Protein AF-0000000067843695 (afdb_homodimer)

Solvent-accessible surface area (backbone atoms only — not comparable to full-atom values): 32410 Å² total; per-residue (Å²): 131,84,78,63,63,63,60,55,50,49,48,50,48,49,50,48,48,48,51,14,40,49,34,40,52,36,24,65,73,56,34,26,56,62,58,22,8,61,72,68,75,45,51,45,67,56,35,51,48,28,31,48,50,46,23,59,76,67,70,43,65,34,61,41,80,49,103,85,49,48,43,70,28,74,59,22,61,62,41,45,63,55,43,52,49,48,51,48,48,47,50,45,49,50,22,52,58,41,40,71,70,68,55,59,39,28,74,46,36,32,37,28,36,44,42,39,29,68,38,65,42,18,52,48,52,20,53,47,42,70,77,32,77,56,35,31,41,38,38,40,58,41,56,50,91,71,50,26,76,84,66,66,28,67,27,25,40,42,50,76,75,80,89,43,95,63,45,41,74,45,79,43,42,66,49,49,30,34,37,34,25,9,57,70,33,31,74,73,73,51,78,42,66,44,80,78,51,49,65,91,50,48,27,42,36,72,35,42,67,59,64,85,62,64,47,24,35,34,40,96,92,38,78,47,75,44,75,79,74,53,37,32,35,26,34,31,57,39,32,46,52,35,17,20,60,49,30,44,25,36,29,78,37,50,41,70,63,46,49,57,31,36,76,71,66,46,30,39,72,37,24,72,75,38,35,45,32,43,95,87,63,43,63,50,42,32,24,38,31,21,65,74,73,88,72,57,66,58,54,52,53,50,52,53,51,52,35,71,55,42,70,68,125,130,84,76,65,62,63,58,56,48,50,48,49,47,50,50,48,48,47,52,14,40,50,32,40,53,36,24,65,72,56,35,26,58,61,58,22,8,61,72,69,74,44,51,44,68,55,35,51,49,29,32,49,49,45,21,59,74,67,71,42,64,36,60,41,80,50,104,86,50,47,43,70,28,74,59,20,61,64,40,45,64,54,42,52,47,49,52,49,48,48,50,47,48,51,22,51,59,42,41,71,69,68,54,59,40,30,75,47,35,33,36,29,37,44,42,40,30,68,37,63,44,19,53,49,52,20,53,48,41,69,75,32,74,57,34,31,40,38,39,40,57,41,55,49,90,70,50,26,76,84,65,65,28,68,27,25,40,40,50,77,74,79,88,44,94,63,45,42,74,46,80,45,42,64,49,49,29,32,38,33,25,9,56,71,33,31,73,73,73,50,77,41,66,45,82,79,50,49,65,90,51,49,28,42,37,72,34,41,66,60,64,85,62,65,46,24,35,34,42,95,92,37,77,47,75,44,73,78,76,54,37,34,36,25,34,30,60,40,31,47,53,34,18,21,59,50,30,44,25,36,29,77,38,49,39,66,62,46,50,57,31,36,77,70,65,46,29,39,71,37,24,71,76,38,35,45,32,43,94,86,63,44,62,49,42,32,25,38,31,20,62,74,73,89,71,57,65,56,53,51,51,50,51,52,50,51,36,70,55,42,70,69,125

pLDDT: mean 83.29, std 16.74, range [26.17, 98.88]

Structure (mmCIF, N/CA/C/O backbone):
data_AF-0000000067843695-model_v1
#
loop_
_entity.id
_entity.type
_entity.pdbx_description
1 polymer 'Transcriptional regulator, LysR family'
#
loop_
_atom_site.group_PDB
_atom_site.id
_atom_site.type_symbol
_atom_site.label_atom_id
_atom_site.label_alt_id
_atom_site.label_comp_id
_atom_site.label_asym_id
_atom_site.label_entity_id
_atom_site.label_seq_id
_atom_site.pdbx_PDB_ins_code
_atom_site.Cartn_x
_atom_site.Cartn_y
_atom_site.Cartn_z
_atom_site.occupancy
_atom_site.B_iso_or_equiv
_atom_site.auth_seq_id
_atom_site.auth_comp_id
_atom_site.auth_asym_id
_atom_site.auth_atom_id
_atom_site.pdbx_PDB_model_num
ATOM 1 N N . MET A 1 1 ? 24.016 -49.75 13.445 1 26.38 1 MET A N 1
ATOM 2 C CA . MET A 1 1 ? 23.531 -48.438 13.805 1 26.38 1 MET A CA 1
ATOM 3 C C . MET A 1 1 ? 22.047 -48.312 13.531 1 26.38 1 MET A C 1
ATOM 5 O O . MET A 1 1 ? 21.594 -48.5 12.398 1 26.38 1 MET A O 1
ATOM 9 N N . PRO A 1 2 ? 21.094 -48.594 14.484 1 31.72 2 PRO A N 1
ATOM 10 C CA . PRO A 1 2 ? 19.656 -48.75 14.289 1 31.72 2 PRO A CA 1
ATOM 11 C C . PRO A 1 2 ? 19.016 -47.5 13.648 1 31.72 2 PRO A C 1
ATOM 13 O O . PRO A 1 2 ? 19.484 -46.375 13.875 1 31.72 2 PRO A O 1
ATOM 16 N N . TYR A 1 3 ? 18.656 -47.531 12.398 1 35.34 3 TYR A N 1
ATOM 17 C CA . TYR A 1 3 ? 17.75 -46.656 11.641 1 35.34 3 TYR A CA 1
ATOM 18 C C . TYR A 1 3 ? 16.578 -46.219 12.492 1 35.34 3 TYR A C 1
ATOM 20 O O . TYR A 1 3 ? 15.898 -47.062 13.102 1 35.34 3 TYR A O 1
ATOM 28 N N . CYS A 1 4 ? 16.75 -45.156 13.258 1 35.03 4 CYS A N 1
ATOM 29 C CA . CYS A 1 4 ? 15.828 -44.625 14.258 1 35.03 4 CYS A CA 1
ATOM 30 C C . CYS A 1 4 ? 14.383 -44.719 13.766 1 35.03 4 CYS A C 1
ATOM 32 O O . CYS A 1 4 ? 13.977 -43.938 12.898 1 35.03 4 CYS A O 1
ATOM 34 N N . ASP A 1 5 ? 13.664 -45.719 13.758 1 43.78 5 ASP A N 1
ATOM 35 C CA . ASP A 1 5 ? 12.242 -46 13.609 1 43.78 5 ASP A CA 1
ATOM 36 C C . ASP A 1 5 ? 11.383 -44.875 14.18 1 43.78 5 ASP A C 1
ATOM 38 O O . ASP A 1 5 ? 10.305 -44.594 13.664 1 43.78 5 ASP A O 1
ATOM 42 N N . ASN A 1 6 ? 11.797 -44.219 15.211 1 42.91 6 ASN A N 1
ATOM 43 C CA . ASN A 1 6 ? 11.047 -43.156 15.859 1 42.91 6 ASN A CA 1
ATOM 44 C C . ASN A 1 6 ? 11 -41.906 14.992 1 42.91 6 ASN A C 1
ATOM 46 O O . ASN A 1 6 ? 10.078 -41.094 15.102 1 42.91 6 ASN A O 1
ATOM 50 N N . CYS A 1 7 ? 12.023 -41.625 14.242 1 41.91 7 CYS A N 1
ATOM 51 C CA . CYS A 1 7 ? 12.016 -40.5 13.32 1 41.91 7 CYS A CA 1
ATOM 52 C C . CYS A 1 7 ? 10.961 -40.688 12.242 1 41.91 7 CYS A C 1
ATOM 54 O O . CYS A 1 7 ? 10.297 -39.719 11.836 1 41.91 7 CYS A O 1
ATOM 56 N N . ASN A 1 8 ? 10.789 -41.906 11.805 1 46.03 8 ASN A N 1
ATOM 57 C CA . ASN A 1 8 ? 9.742 -42.219 10.828 1 46.03 8 ASN A CA 1
ATOM 58 C C . ASN A 1 8 ? 8.352 -42 11.414 1 46.03 8 ASN A C 1
ATOM 60 O O . ASN A 1 8 ? 7.453 -41.5 10.734 1 46.03 8 ASN A O 1
ATOM 64 N N . GLU A 1 9 ? 8.195 -42.344 12.688 1 48.06 9 GLU A N 1
ATOM 65 C CA . GLU A 1 9 ? 6.895 -42.188 13.336 1 48.06 9 GLU A CA 1
ATOM 66 C C . GLU A 1 9 ? 6.582 -40.719 13.57 1 48.06 9 GLU A C 1
ATOM 68 O O . GLU A 1 9 ? 5.441 -40.281 13.391 1 48.06 9 GLU A O 1
ATOM 73 N N . GLU A 1 10 ? 7.562 -40 13.961 1 47.69 10 GLU A N 1
ATOM 74 C CA . GLU A 1 10 ? 7.363 -38.562 14.188 1 47.69 10 GLU A CA 1
ATOM 75 C C . GLU A 1 10 ? 7.07 -37.844 12.883 1 47.69 10 GLU A C 1
ATOM 77 O O . GLU A 1 10 ? 6.234 -36.938 12.844 1 47.69 10 GLU A O 1
ATOM 82 N N . GLN A 1 11 ? 7.785 -38.25 11.938 1 48.16 11 GLN A N 1
ATOM 83 C CA . GLN A 1 11 ? 7.5 -37.688 10.617 1 48.16 11 GLN A CA 1
ATOM 84 C C . GLN A 1 11 ? 6.09 -38.062 10.164 1 48.16 11 GLN A C 1
ATOM 86 O O . GLN A 1 11 ? 5.387 -37.219 9.586 1 48.16 11 GLN A O 1
ATOM 91 N N . ALA A 1 12 ? 5.766 -39.375 10.344 1 53.72 12 ALA A N 1
ATOM 92 C CA . ALA A 1 12 ? 4.414 -39.812 10.008 1 53.72 12 ALA A CA 1
ATOM 93 C C . ALA A 1 12 ? 3.369 -39.031 10.812 1 53.72 12 ALA A C 1
ATOM 95 O O . ALA A 1 12 ? 2.318 -38.656 10.281 1 53.72 12 ALA A O 1
ATOM 96 N N . MET A 1 13 ? 3.715 -38.812 12.07 1 51.22 13 MET A N 1
ATOM 97 C CA . MET A 1 13 ? 2.787 -38.062 12.922 1 51.22 13 MET A CA 1
ATOM 98 C C . MET A 1 13 ? 2.66 -36.625 12.461 1 51.22 13 MET A C 1
ATOM 100 O O . MET A 1 13 ? 1.562 -36.062 12.461 1 51.22 13 MET A O 1
ATOM 104 N N . ALA A 1 14 ? 3.838 -36.156 12.117 1 54.66 14 ALA A N 1
ATOM 105 C CA . ALA A 1 14 ? 3.83 -34.781 11.633 1 54.66 14 ALA A CA 1
ATOM 106 C C . ALA A 1 14 ? 3.049 -34.656 10.328 1 54.66 14 ALA A C 1
ATOM 108 O O . ALA A 1 14 ? 2.293 -33.719 10.133 1 54.66 14 ALA A O 1
ATOM 109 N N . LEU A 1 15 ? 3.217 -35.625 9.516 1 55.56 15 LEU A N 1
ATOM 110 C CA . LEU A 1 15 ? 2.494 -35.656 8.25 1 55.56 15 LEU A CA 1
ATOM 111 C C . LEU A 1 15 ? 0.999 -35.844 8.484 1 55.56 15 LEU A C 1
ATOM 113 O O . LEU A 1 15 ? 0.179 -35.219 7.785 1 55.56 15 LEU A O 1
ATOM 117 N N . ASP A 1 16 ? 0.764 -36.656 9.438 1 65.12 16 ASP A N 1
ATOM 118 C CA . ASP A 1 16 ? -0.637 -36.875 9.773 1 65.12 16 ASP A CA 1
ATOM 119 C C . ASP A 1 16 ? -1.271 -35.625 10.344 1 65.12 16 ASP A C 1
ATOM 121 O O . ASP A 1 16 ? -2.398 -35.281 9.992 1 65.12 16 ASP A O 1
ATOM 125 N N . MET A 1 17 ? -0.505 -35 11.148 1 65.56 17 MET A N 1
ATOM 126 C CA . MET A 1 17 ? -0.996 -33.781 11.734 1 65.56 17 MET A CA 1
ATOM 127 C C . MET A 1 17 ? -1.202 -32.719 10.656 1 65.56 17 MET A C 1
ATOM 129 O O . MET A 1 17 ? -2.172 -31.953 10.711 1 65.56 17 MET A O 1
ATOM 133 N N . LEU A 1 18 ? -0.357 -32.781 9.719 1 71.56 18 LEU A N 1
ATOM 134 C CA . LEU A 1 18 ? -0.487 -31.812 8.633 1 71.56 18 LEU A CA 1
ATOM 135 C C . LEU A 1 18 ? -1.735 -32.094 7.805 1 71.56 18 LEU A C 1
ATOM 137 O O . LEU A 1 18 ? -2.42 -31.172 7.371 1 71.56 18 LEU A O 1
ATOM 141 N N . ARG A 1 19 ? -1.928 -33.344 7.621 1 74.31 19 ARG A N 1
ATOM 142 C CA . ARG A 1 19 ? -3.133 -33.75 6.898 1 74.31 19 ARG A CA 1
ATOM 143 C C . ARG A 1 19 ? -4.387 -33.312 7.664 1 74.31 19 ARG A C 1
ATOM 145 O O . ARG A 1 19 ? -5.371 -32.875 7.062 1 74.31 19 ARG A O 1
ATOM 152 N N . GLU A 1 20 ? -4.301 -33.469 8.945 1 79.88 20 GLU A N 1
ATOM 153 C CA . GLU A 1 20 ? -5.426 -33.062 9.789 1 79.88 20 GLU A CA 1
ATOM 154 C C . GLU A 1 20 ? -5.645 -31.562 9.766 1 79.88 20 GLU A C 1
ATOM 156 O O . GLU A 1 20 ? -6.781 -31.094 9.672 1 79.88 20 GLU A O 1
ATOM 161 N N . ILE A 1 21 ? -4.535 -30.922 9.766 1 79.81 21 ILE A N 1
ATOM 162 C CA . ILE A 1 21 ? -4.594 -29.453 9.734 1 79.81 21 ILE A CA 1
ATOM 163 C C . ILE A 1 21 ? -5.129 -29 8.383 1 79.81 21 ILE A C 1
ATOM 165 O O . ILE A 1 21 ? -5.957 -28.078 8.312 1 79.81 21 ILE A O 1
ATOM 169 N N . GLN A 1 22 ? -4.703 -29.672 7.391 1 81.12 22 GLN A N 1
ATOM 170 C CA . GLN A 1 22 ? -5.184 -29.359 6.047 1 81.12 22 GLN A CA 1
ATOM 171 C C . GLN A 1 22 ? -6.688 -29.578 5.934 1 81.12 22 GLN A C 1
ATOM 173 O O . GLN A 1 22 ? -7.398 -28.781 5.324 1 81.12 22 GLN A O 1
ATOM 178 N N . ALA A 1 23 ? -7.105 -30.656 6.492 1 84.75 23 ALA A N 1
ATOM 179 C CA . ALA A 1 23 ? -8.531 -30.969 6.488 1 84.75 23 ALA A CA 1
ATOM 180 C C . ALA A 1 23 ? -9.336 -29.906 7.223 1 84.75 23 ALA A C 1
ATOM 182 O O . ALA A 1 23 ? -10.352 -29.422 6.715 1 84.75 23 ALA A O 1
ATOM 183 N N . PHE A 1 24 ? -8.836 -29.484 8.359 1 85.62 24 PHE A N 1
ATOM 184 C CA . PHE A 1 24 ? -9.492 -28.469 9.172 1 85.62 24 PHE A CA 1
ATOM 185 C C . PHE A 1 24 ? -9.586 -27.141 8.406 1 85.62 24 PHE A C 1
ATOM 187 O O . PHE A 1 24 ? -10.672 -26.562 8.312 1 85.62 24 PHE A O 1
ATOM 194 N N . VAL A 1 25 ? -8.484 -26.828 7.914 1 82.12 25 VAL A N 1
ATOM 195 C CA . VAL A 1 25 ? -8.43 -25.547 7.207 1 82.12 25 VAL A CA 1
ATOM 196 C C . VAL A 1 25 ? -9.375 -25.594 6.004 1 82.12 25 VAL A C 1
ATOM 198 O O . VAL A 1 25 ? -10.102 -24.625 5.746 1 82.12 25 VAL A O 1
ATOM 201 N N . SER A 1 26 ? -9.414 -26.656 5.289 1 82 26 SER A N 1
ATOM 202 C CA . SER A 1 26 ? -10.266 -26.797 4.109 1 82 26 SER A CA 1
ATOM 203 C C . SER A 1 26 ? -11.742 -26.734 4.48 1 82 26 SER A C 1
ATOM 205 O O . SER A 1 26 ? -12.531 -26.062 3.822 1 82 26 SER A O 1
ATOM 207 N N . VAL A 1 27 ? -12.086 -27.375 5.535 1 86.31 27 VAL A N 1
ATOM 208 C CA . VAL A 1 27 ? -13.477 -27.375 5.969 1 86.31 27 VAL A CA 1
ATOM 209 C C . VAL A 1 27 ? -13.875 -25.984 6.457 1 86.31 27 VAL A C 1
ATOM 211 O O . VAL A 1 27 ? -14.992 -25.516 6.188 1 86.31 27 VAL A O 1
ATOM 214 N N . ALA A 1 28 ? -12.977 -25.438 7.133 1 83.81 28 ALA A N 1
ATOM 215 C CA . ALA A 1 28 ? -13.234 -24.094 7.652 1 83.81 28 ALA A CA 1
ATOM 216 C C . ALA A 1 28 ? -13.508 -23.109 6.516 1 83.81 28 ALA A C 1
ATOM 218 O O . ALA A 1 28 ? -14.422 -22.281 6.605 1 83.81 28 ALA A O 1
ATOM 219 N N . HIS A 1 29 ? -12.758 -23.281 5.512 1 78.25 29 HIS A N 1
ATOM 220 C CA . HIS A 1 29 ? -12.875 -22.375 4.371 1 78.25 29 HIS A CA 1
ATOM 221 C C . HIS A 1 29 ? -14.102 -22.703 3.531 1 78.25 29 HIS A C 1
ATOM 223 O O . HIS A 1 29 ? -14.812 -21.797 3.086 1 78.25 29 HIS A O 1
ATOM 229 N N . LYS A 1 30 ? -14.344 -24 3.307 1 73.88 30 LYS A N 1
ATOM 230 C CA . LYS A 1 30 ? -15.406 -24.453 2.42 1 73.88 30 LYS A CA 1
ATOM 231 C C . LYS A 1 30 ? -16.75 -24.516 3.156 1 73.88 30 LYS A C 1
ATOM 233 O O . LYS A 1 30 ? -17.797 -24.625 2.527 1 73.88 30 LYS A O 1
ATOM 238 N N . ARG A 1 31 ? -16.656 -24.422 4.402 1 81.19 31 ARG A N 1
ATOM 239 C CA . ARG A 1 31 ? -17.797 -24.547 5.293 1 81.19 31 ARG A CA 1
ATOM 240 C C . ARG A 1 31 ? -18.625 -25.781 4.961 1 81.19 31 ARG A C 1
ATOM 242 O O . ARG A 1 31 ? -19.844 -25.766 5.062 1 81.19 31 ARG A O 1
ATOM 249 N N . SER A 1 32 ? -17.969 -26.703 4.414 1 84.62 32 SER A N 1
ATOM 250 C CA . SER A 1 32 ? -18.578 -27.984 4.016 1 84.62 32 SER A CA 1
ATOM 251 C C . SER A 1 32 ? -17.547 -29.109 4.023 1 84.62 32 SER A C 1
ATOM 253 O O . SER A 1 32 ? -16.484 -28.984 3.434 1 84.62 32 SER A O 1
ATOM 255 N N . PHE A 1 33 ? -17.938 -30.266 4.621 1 87.25 33 PHE A N 1
ATOM 256 C CA . PHE A 1 33 ? -17.062 -31.422 4.668 1 87.25 33 PHE A CA 1
ATOM 257 C C . PHE A 1 33 ? -16.969 -32.094 3.297 1 87.25 33 PHE A C 1
ATOM 259 O O . PHE A 1 33 ? -15.883 -32.531 2.885 1 87.25 33 PHE A O 1
ATOM 266 N N . VAL A 1 34 ? -18.094 -32.031 2.639 1 85.56 34 VAL A N 1
ATOM 267 C CA . VAL A 1 34 ? -18.125 -32.656 1.323 1 85.56 34 VAL A CA 1
ATOM 268 C C . VAL A 1 34 ? -17.297 -31.844 0.337 1 85.56 34 VAL A C 1
ATOM 270 O O . VAL A 1 34 ? -16.5 -32.406 -0.417 1 85.56 34 VAL A O 1
ATOM 273 N N . ALA A 1 35 ? -17.453 -30.578 0.434 1 82.62 35 ALA A N 1
ATOM 274 C CA . ALA A 1 35 ? -16.703 -29.688 -0.456 1 82.62 35 ALA A CA 1
ATOM 275 C C . ALA A 1 35 ? -15.211 -29.734 -0.139 1 82.62 35 ALA A C 1
ATOM 277 O O . ALA A 1 35 ? -14.375 -29.719 -1.047 1 82.62 35 ALA A O 1
ATOM 278 N N . ALA A 1 36 ? -14.883 -29.781 1.054 1 85.56 36 ALA A N 1
ATOM 279 C CA . ALA A 1 36 ? -13.492 -29.891 1.481 1 85.56 36 ALA A CA 1
ATOM 280 C C . ALA A 1 36 ? -12.875 -31.203 1.006 1 85.56 36 ALA A C 1
ATOM 282 O O . ALA A 1 36 ? -11.727 -31.234 0.548 1 85.56 36 ALA A O 1
ATOM 283 N N . ALA A 1 37 ? -13.602 -32.281 1.066 1 85.38 37 ALA A N 1
ATOM 284 C CA . ALA A 1 37 ? -13.133 -33.594 0.628 1 85.38 37 ALA A CA 1
ATOM 285 C C . ALA A 1 37 ? -12.805 -33.562 -0.861 1 85.38 37 ALA A C 1
ATOM 287 O O . ALA A 1 37 ? -11.75 -34.062 -1.27 1 85.38 37 ALA A O 1
ATOM 288 N N . ARG A 1 38 ? -13.648 -32.969 -1.526 1 78.44 38 ARG A N 1
ATOM 289 C CA . ARG A 1 38 ? -13.43 -32.844 -2.965 1 78.44 38 ARG A CA 1
ATOM 290 C C . ARG A 1 38 ? -12.188 -32.031 -3.268 1 78.44 38 ARG A C 1
ATOM 292 O O . ARG A 1 38 ? -11.375 -32.406 -4.113 1 78.44 38 ARG A O 1
ATOM 299 N N . ALA A 1 39 ? -12.023 -31.062 -2.523 1 76.5 39 ALA A N 1
ATOM 300 C CA . ALA A 1 39 ? -10.898 -30.156 -2.732 1 76.5 39 ALA A CA 1
ATOM 301 C C . ALA A 1 39 ? -9.578 -30.828 -2.373 1 76.5 39 ALA A C 1
ATOM 303 O O . ALA A 1 39 ? -8.555 -30.562 -3.004 1 76.5 39 ALA A O 1
ATOM 304 N N . LEU A 1 40 ? -9.586 -31.719 -1.492 1 77.5 40 LEU A N 1
ATOM 305 C CA . LEU A 1 40 ? -8.383 -32.344 -0.973 1 77.5 40 LEU A CA 1
ATOM 306 C C . LEU A 1 40 ? -8.148 -33.688 -1.644 1 77.5 40 LEU A C 1
ATOM 308 O O . LEU A 1 40 ? -7.117 -34.344 -1.418 1 77.5 40 LEU A O 1
ATOM 312 N N . GLY A 1 41 ? -9.117 -34.094 -2.498 1 79.5 41 GLY A N 1
ATOM 313 C CA . GLY A 1 41 ? -9.008 -35.406 -3.117 1 79.5 41 GLY A CA 1
ATOM 314 C C . GLY A 1 41 ? -9.102 -36.531 -2.119 1 79.5 41 GLY A C 1
ATOM 315 O O . GLY A 1 41 ? -8.383 -37.531 -2.23 1 79.5 41 GLY A O 1
ATOM 316 N N . ARG A 1 42 ? -9.906 -36.281 -1.161 1 82.19 42 ARG A N 1
ATOM 317 C CA . ARG A 1 42 ? -10.094 -37.281 -0.101 1 82.19 42 ARG A CA 1
ATOM 318 C C . ARG A 1 42 ? -11.578 -37.594 0.08 1 82.19 42 ARG A C 1
ATOM 320 O O . ARG A 1 42 ? -12.438 -36.938 -0.477 1 82.19 42 ARG A O 1
ATOM 327 N N . SER A 1 43 ? -11.883 -38.719 0.629 1 86.19 43 SER A N 1
ATOM 328 C CA . SER A 1 43 ? -13.266 -39.031 0.954 1 86.19 43 SER A CA 1
ATOM 329 C C . SER A 1 43 ? -13.781 -38.156 2.092 1 86.19 43 SER A C 1
ATOM 331 O O . SER A 1 43 ? -13.016 -37.75 2.963 1 86.19 43 SER A O 1
ATOM 333 N N . PRO A 1 44 ? -15.078 -37.875 2.004 1 87.69 44 PRO A N 1
ATOM 334 C CA . PRO A 1 44 ? -15.664 -37.094 3.115 1 87.69 44 PRO A CA 1
ATOM 335 C C . PRO A 1 44 ? -15.406 -37.75 4.473 1 87.69 44 PRO A C 1
ATOM 337 O O . PRO A 1 44 ? -15.18 -37.062 5.465 1 87.69 44 PRO A O 1
ATOM 340 N N . SER A 1 45 ? -15.461 -39.062 4.52 1 90.25 45 SER A N 1
ATOM 341 C CA . SER A 1 45 ? -15.195 -39.781 5.762 1 90.25 45 SER A CA 1
ATOM 342 C C . SER A 1 45 ? -13.773 -39.531 6.254 1 90.25 45 SER A C 1
ATOM 344 O O . SER A 1 45 ? -13.555 -39.375 7.457 1 90.25 45 SER A O 1
ATOM 346 N N . ALA A 1 46 ? -12.859 -39.5 5.367 1 86.56 46 ALA A N 1
ATOM 347 C CA . ALA A 1 46 ? -11.461 -39.281 5.711 1 86.56 46 ALA A CA 1
ATOM 348 C C . ALA A 1 46 ? -11.266 -37.844 6.246 1 86.56 46 ALA A C 1
ATOM 350 O O . ALA A 1 46 ? -10.531 -37.625 7.211 1 86.56 46 ALA A O 1
ATOM 351 N N . VAL A 1 47 ? -11.922 -36.938 5.609 1 90.62 47 VAL A N 1
ATOM 352 C CA . VAL A 1 47 ? -11.836 -35.531 6.039 1 90.62 47 VAL A CA 1
ATOM 353 C C . VAL A 1 47 ? -12.469 -35.375 7.418 1 90.62 47 VAL A C 1
ATOM 355 O O . VAL A 1 47 ? -11.922 -34.688 8.281 1 90.62 47 VAL A O 1
ATOM 358 N N . THR A 1 48 ? -13.555 -36 7.617 1 89.56 48 THR A N 1
ATOM 359 C CA . THR A 1 48 ? -14.234 -35.969 8.906 1 89.56 48 THR A CA 1
ATOM 360 C C . THR A 1 48 ? -13.352 -36.531 10 1 89.56 48 THR A C 1
ATOM 362 O O . THR A 1 48 ? -13.203 -35.938 11.07 1 89.56 48 THR A O 1
ATOM 365 N N . ARG A 1 49 ? -12.773 -37.625 9.734 1 87.81 49 ARG A N 1
ATOM 366 C CA . ARG A 1 49 ? -11.891 -38.281 10.703 1 87.81 49 ARG A CA 1
ATOM 367 C C . ARG A 1 49 ? -10.688 -37.406 11.016 1 87.81 49 ARG A C 1
ATOM 369 O O . ARG A 1 49 ? -10.273 -37.281 12.172 1 87.81 49 ARG A O 1
ATOM 376 N N . ALA A 1 50 ? -10.117 -36.875 9.969 1 86.69 50 ALA A N 1
ATOM 377 C CA . ALA A 1 50 ? -8.953 -36 10.133 1 86.69 50 ALA A CA 1
ATOM 378 C C . ALA A 1 50 ? -9.273 -34.812 11.031 1 86.69 50 ALA A C 1
ATOM 380 O O . ALA A 1 50 ? -8.508 -34.5 11.938 1 86.69 50 ALA A O 1
ATOM 381 N N . VAL A 1 51 ? -10.422 -34.188 10.805 1 89.19 51 VAL A N 1
ATOM 382 C CA . VAL A 1 51 ? -10.836 -33.031 11.602 1 89.19 51 VAL A CA 1
ATOM 383 C C . VAL A 1 51 ? -11.102 -33.469 13.039 1 89.19 51 VAL A C 1
ATOM 385 O O . VAL A 1 51 ? -10.695 -32.812 13.984 1 89.19 51 VAL A O 1
ATOM 388 N N . GLN A 1 52 ? -11.703 -34.594 13.188 1 87.44 52 GLN A N 1
ATOM 389 C CA . GLN A 1 52 ? -12 -35.125 14.516 1 87.44 52 GLN A CA 1
ATOM 390 C C . GLN A 1 52 ? -10.711 -35.438 15.281 1 87.44 52 GLN A C 1
ATOM 392 O O . GLN A 1 52 ? -10.617 -35.156 16.484 1 87.44 52 GLN A O 1
ATOM 397 N N . THR A 1 53 ? -9.859 -36 14.578 1 80.88 53 THR A N 1
ATOM 398 C CA . THR A 1 53 ? -8.578 -36.312 15.203 1 80.88 53 THR A CA 1
ATOM 399 C C . THR A 1 53 ? -7.887 -35.031 15.664 1 80.88 53 THR A C 1
ATOM 401 O O . THR A 1 53 ? -7.336 -34.969 16.766 1 80.88 53 THR A O 1
ATOM 404 N N . LEU A 1 54 ? -7.891 -34.062 14.828 1 82 54 LEU A N 1
ATOM 405 C CA . LEU A 1 54 ? -7.301 -32.781 15.18 1 82 54 LEU A CA 1
ATOM 406 C C . LEU A 1 54 ? -7.996 -32.188 16.406 1 82 54 LEU A C 1
ATOM 408 O O . LEU A 1 54 ? -7.336 -31.656 17.312 1 82 54 LEU A O 1
ATOM 412 N N . GLU A 1 55 ? -9.312 -32.25 16.438 1 84.38 55 GLU A N 1
ATOM 413 C CA . GLU A 1 55 ? -10.102 -31.75 17.547 1 84.38 55 GLU A CA 1
ATOM 414 C C . GLU A 1 55 ? -9.797 -32.531 18.828 1 84.38 55 GLU A C 1
ATOM 416 O O . GLU A 1 55 ? -9.664 -31.922 19.906 1 84.38 55 GLU A O 1
ATOM 421 N N . ASP A 1 56 ? -9.656 -33.75 18.688 1 78.75 56 ASP A N 1
ATOM 422 C CA . ASP A 1 56 ? -9.328 -34.594 19.828 1 78.75 56 ASP A CA 1
ATOM 423 C C . ASP A 1 56 ? -7.949 -34.25 20.391 1 78.75 56 ASP A C 1
ATOM 425 O O . ASP A 1 56 ? -7.785 -34.125 21.609 1 78.75 56 ASP A O 1
ATOM 429 N N . ASN A 1 57 ? -7.059 -34.094 19.484 1 71.75 57 ASN A N 1
ATOM 430 C CA . ASN A 1 57 ? -5.703 -33.75 19.891 1 71.75 57 ASN A CA 1
ATOM 431 C C . ASN A 1 57 ? -5.652 -32.344 20.531 1 71.75 57 ASN A C 1
ATOM 433 O O . ASN A 1 57 ? -4.863 -32.125 21.453 1 71.75 57 ASN A O 1
ATOM 437 N N . ALA A 1 58 ? -6.516 -31.484 19.984 1 72.94 58 ALA A N 1
ATOM 438 C CA . ALA A 1 58 ? -6.562 -30.109 20.469 1 72.94 58 ALA A CA 1
ATOM 439 C C . ALA A 1 58 ? -7.391 -30 21.734 1 72.94 58 ALA A C 1
ATOM 441 O O . ALA A 1 58 ? -7.301 -29.016 22.469 1 72.94 58 ALA A O 1
ATOM 442 N N . GLY A 1 59 ? -8.156 -30.969 22.031 1 75.69 59 GLY A N 1
ATOM 443 C CA . GLY A 1 59 ? -8.984 -31.016 23.234 1 75.69 59 GLY A CA 1
ATOM 444 C C . GLY A 1 59 ? -10.219 -30.141 23.125 1 75.69 59 GLY A C 1
ATOM 445 O O . GLY A 1 59 ? -10.844 -29.828 24.141 1 75.69 59 GLY A O 1
ATOM 446 N N . SER A 1 60 ? -10.477 -29.609 21.969 1 80.88 60 SER A N 1
ATOM 447 C CA . SER A 1 60 ? -11.633 -28.75 21.75 1 80.88 60 SER A CA 1
ATOM 448 C C . SER A 1 60 ? -12.219 -28.938 20.359 1 80.88 60 SER A C 1
ATOM 450 O O . SER A 1 60 ? -11.492 -29.297 19.422 1 80.88 60 SER A O 1
ATOM 452 N N . LYS A 1 61 ? -13.453 -28.734 20.312 1 88.19 61 LYS A N 1
ATOM 453 C CA . LYS A 1 61 ? -14.078 -28.688 19 1 88.19 61 LYS A CA 1
ATOM 454 C C . LYS A 1 61 ? -13.695 -27.422 18.25 1 88.19 61 LYS A C 1
ATOM 456 O O . LYS A 1 61 ? -13.633 -26.344 18.828 1 88.19 61 LYS A O 1
ATOM 461 N N . LEU A 1 62 ? -13.328 -27.688 16.984 1 87.06 62 LEU A N 1
ATOM 462 C CA . LEU A 1 62 ? -12.906 -26.562 16.156 1 87.06 62 LEU A CA 1
ATOM 463 C C . LEU A 1 62 ? -14.023 -26.125 15.227 1 87.06 62 LEU A C 1
ATOM 465 O O . LEU A 1 62 ? -14.039 -24.984 14.773 1 87.06 62 LEU A O 1
ATOM 469 N N . LEU A 1 63 ? -14.977 -27.047 14.906 1 89.38 63 LEU A N 1
ATOM 470 C CA . LEU A 1 63 ? -16.078 -26.797 13.984 1 89.38 63 LEU A CA 1
ATOM 471 C C . LEU A 1 63 ? -17.406 -27.172 14.609 1 89.38 63 LEU A C 1
ATOM 473 O O . LEU A 1 63 ? -17.516 -28.172 15.32 1 89.38 63 LEU A O 1
ATOM 477 N N . ASN A 1 64 ? -18.344 -26.234 14.453 1 86.06 64 ASN A N 1
ATOM 478 C CA . ASN A 1 64 ? -19.734 -26.578 14.75 1 86.06 64 ASN A CA 1
ATOM 479 C C . ASN A 1 64 ? -20.406 -27.25 13.555 1 86.06 64 ASN A C 1
ATOM 481 O O . ASN A 1 64 ? -20.344 -26.734 12.43 1 86.06 64 ASN A O 1
ATOM 485 N N . ARG A 1 65 ? -20.812 -28.484 13.836 1 76.62 65 ARG A N 1
ATOM 486 C CA . ARG A 1 65 ? -21.484 -29.219 12.773 1 76.62 65 ARG A CA 1
ATOM 487 C C . ARG A 1 65 ? -22.984 -29.266 13 1 76.62 65 ARG A C 1
ATOM 489 O O . ARG A 1 65 ? -23.453 -29.891 13.953 1 76.62 65 ARG A O 1
ATOM 496 N N . ASN A 1 66 ? -23.609 -28.172 12.695 1 68.25 66 ASN A N 1
ATOM 497 C CA . ASN A 1 66 ? -25.062 -28.297 12.742 1 68.25 66 ASN A CA 1
ATOM 498 C C . ASN A 1 66 ? -25.641 -28.75 11.406 1 68.25 66 ASN A C 1
ATOM 500 O O . ASN A 1 66 ? -24.938 -28.766 10.398 1 68.25 66 ASN A O 1
ATOM 504 N N . ALA A 1 67 ? -26.938 -29.391 11.43 1 60.5 67 ALA A N 1
ATOM 505 C CA . ALA A 1 67 ? -27.594 -30.016 10.289 1 60.5 67 ALA A CA 1
ATOM 506 C C . ALA A 1 67 ? -27.516 -29.141 9.047 1 60.5 67 ALA A C 1
ATOM 508 O O . ALA A 1 67 ? -27.453 -29.656 7.922 1 60.5 67 ALA A O 1
ATOM 509 N N . ASN A 1 68 ? -27.234 -27.797 9.047 1 63.59 68 ASN A N 1
ATOM 510 C CA . ASN A 1 68 ? -27.391 -26.922 7.887 1 63.59 68 ASN A CA 1
ATOM 511 C C . ASN A 1 68 ? -26.094 -26.156 7.578 1 63.59 68 ASN A C 1
ATOM 513 O O . ASN A 1 68 ? -25.969 -25.578 6.508 1 63.59 68 ASN A O 1
ATOM 517 N N . ALA A 1 69 ? -25.219 -26 8.555 1 72.06 69 ALA A N 1
ATOM 518 C CA . ALA A 1 69 ? -24.047 -25.203 8.195 1 72.06 69 ALA A CA 1
ATOM 519 C C . ALA A 1 69 ? -22.844 -25.562 9.07 1 72.06 69 ALA A C 1
ATOM 521 O O . ALA A 1 69 ? -23.016 -25.875 10.258 1 72.06 69 ALA A O 1
ATOM 522 N N . VAL A 1 70 ? -21.547 -25.688 8.422 1 83.19 70 VAL A N 1
ATOM 523 C CA . VAL A 1 70 ? -20.297 -25.828 9.148 1 83.19 70 VAL A CA 1
ATOM 524 C C . VAL A 1 70 ? -19.719 -24.469 9.477 1 83.19 70 VAL A C 1
ATOM 526 O O . VAL A 1 70 ? -19.516 -23.641 8.578 1 83.19 70 VAL A O 1
ATOM 529 N N . THR A 1 71 ? -19.672 -24.172 10.828 1 84.75 71 THR A N 1
ATOM 530 C CA . THR A 1 71 ? -19.094 -22.906 11.266 1 84.75 71 THR A CA 1
ATOM 531 C C . THR A 1 71 ? -17.953 -23.156 12.25 1 84.75 71 THR A C 1
ATOM 533 O O . THR A 1 71 ? -17.844 -24.234 12.828 1 84.75 71 THR A O 1
ATOM 536 N N . LEU A 1 72 ? -17.031 -22.141 12.359 1 84.81 72 LEU A N 1
ATOM 537 C CA . LEU A 1 72 ? -15.914 -22.234 13.297 1 84.81 72 LEU A CA 1
ATOM 538 C C . LEU A 1 72 ? -16.391 -22.016 14.734 1 84.81 72 LEU A C 1
ATOM 540 O O . LEU A 1 72 ? -17.234 -21.156 14.984 1 84.81 72 LEU A O 1
ATOM 544 N N . THR A 1 73 ? -15.859 -22.859 15.672 1 83.94 73 THR A N 1
ATOM 545 C CA . THR A 1 73 ? -15.961 -22.547 17.094 1 83.94 73 THR A CA 1
ATOM 546 C C . THR A 1 73 ? -14.992 -21.422 17.469 1 83.94 73 THR A C 1
ATOM 548 O O . THR A 1 73 ? -14.203 -20.969 16.625 1 83.94 73 THR A O 1
ATOM 551 N N . GLU A 1 74 ? -15.117 -20.984 18.719 1 75.62 74 GLU A N 1
ATOM 552 C CA . GLU A 1 74 ? -14.156 -20 19.203 1 75.62 74 GLU A CA 1
ATOM 553 C C . GLU A 1 74 ? -12.727 -20.531 19.109 1 75.62 74 GLU A C 1
ATOM 555 O O . GLU A 1 74 ? -11.82 -19.812 18.672 1 75.62 74 GLU A O 1
ATOM 560 N N . ALA A 1 75 ? -12.594 -21.734 19.5 1 76.38 75 ALA A N 1
ATOM 561 C CA . ALA A 1 75 ? -11.289 -22.391 19.391 1 76.38 75 ALA A CA 1
ATOM 562 C C . ALA A 1 75 ? -10.852 -22.5 17.938 1 76.38 75 ALA A C 1
ATOM 564 O O . ALA A 1 75 ? -9.68 -22.297 17.609 1 76.38 75 ALA A O 1
ATOM 565 N N . GLY A 1 76 ? -11.773 -22.812 17.047 1 81.69 76 GLY A N 1
ATOM 566 C CA . GLY A 1 76 ? -11.477 -22.891 15.633 1 81.69 76 GLY A CA 1
ATOM 567 C C . GLY A 1 76 ? -11.023 -21.562 15.047 1 81.69 76 GLY A C 1
ATOM 568 O O . GLY A 1 76 ? -10.07 -21.531 14.258 1 81.69 76 GLY A O 1
ATOM 569 N N . GLU A 1 77 ? -11.664 -20.531 15.453 1 77.56 77 GLU A N 1
ATOM 570 C CA . GLU A 1 77 ? -11.312 -19.188 14.984 1 77.56 77 GLU A CA 1
ATOM 571 C C . GLU A 1 77 ? -9.906 -18.797 15.422 1 77.56 77 GLU A C 1
ATOM 573 O O . GLU A 1 77 ? -9.172 -18.156 14.672 1 77.56 77 GLU A O 1
ATOM 578 N N . ARG A 1 78 ? -9.57 -19.281 16.562 1 67.5 78 ARG A N 1
ATOM 579 C CA . ARG A 1 78 ? -8.258 -18.969 17.109 1 67.5 78 ARG A CA 1
ATOM 580 C C . ARG A 1 78 ? -7.172 -19.797 16.438 1 67.5 78 ARG A C 1
ATOM 582 O O . ARG A 1 78 ? -6.066 -19.312 16.188 1 67.5 78 ARG A O 1
ATOM 589 N N . LEU A 1 79 ? -7.523 -21.031 16.078 1 71.25 79 LEU A N 1
ATOM 590 C CA . LEU A 1 79 ? -6.527 -21.953 15.547 1 71.25 79 LEU A CA 1
ATOM 591 C C . LEU A 1 79 ? -6.324 -21.719 14.055 1 71.25 79 LEU A C 1
ATOM 593 O O . LEU A 1 79 ? -5.23 -21.953 13.531 1 71.25 79 LEU A O 1
ATOM 597 N N . LEU A 1 80 ? -7.359 -21.25 13.469 1 77.25 80 LEU A N 1
ATOM 598 C CA . LEU A 1 80 ? -7.359 -21.219 12.008 1 77.25 80 LEU A CA 1
ATOM 599 C C . LEU A 1 80 ? -6.172 -20.422 11.477 1 77.25 80 LEU A C 1
ATOM 601 O O . LEU A 1 80 ? -5.418 -20.922 10.633 1 77.25 80 LEU A O 1
ATOM 605 N N . PRO A 1 81 ? -5.879 -19.312 12.039 1 65.38 81 PRO A N 1
ATOM 606 C CA . PRO A 1 81 ? -4.715 -18.594 11.516 1 65.38 81 PRO A CA 1
ATOM 607 C C . PRO A 1 81 ? -3.404 -19.344 11.742 1 65.38 81 PRO A C 1
ATOM 609 O O . PRO A 1 81 ? -2.523 -19.328 10.875 1 65.38 81 PRO A O 1
ATOM 612 N N . HIS A 1 82 ? -3.311 -20.016 12.789 1 62.22 82 HIS A N 1
ATOM 613 C CA . HIS A 1 82 ? -2.113 -20.797 13.086 1 62.22 82 HIS A CA 1
ATOM 614 C C . HIS A 1 82 ? -2.006 -22.016 12.18 1 62.22 82 HIS A C 1
ATOM 616 O O . HIS A 1 82 ? -0.913 -22.359 11.719 1 62.22 82 HIS A O 1
ATOM 622 N N . ALA A 1 83 ? -3.164 -22.656 11.969 1 70.19 83 ALA A N 1
ATOM 623 C CA . ALA A 1 83 ? -3.205 -23.812 11.07 1 70.19 83 ALA A CA 1
ATOM 624 C C . ALA A 1 83 ? -2.791 -23.406 9.656 1 70.19 83 ALA A C 1
ATOM 626 O O . ALA A 1 83 ? -2.02 -24.125 9.008 1 70.19 83 ALA A O 1
ATOM 627 N N . GLU A 1 84 ? -3.252 -22.344 9.289 1 68.62 84 GLU A N 1
ATOM 628 C CA . GLU A 1 84 ? -2.91 -21.859 7.961 1 68.62 84 GLU A CA 1
ATOM 629 C C . GLU A 1 84 ? -1.419 -21.547 7.852 1 68.62 84 GLU A C 1
ATOM 631 O O . GLU A 1 84 ? -0.786 -21.875 6.848 1 68.62 84 GLU A O 1
ATOM 636 N N . ARG A 1 85 ? -0.908 -21.062 8.859 1 58.84 85 ARG A N 1
ATOM 637 C CA . ARG A 1 85 ? 0.525 -20.797 8.891 1 58.84 85 ARG A CA 1
ATOM 638 C C . ARG A 1 85 ? 1.332 -22.094 8.836 1 58.84 85 ARG A C 1
ATOM 640 O O . ARG A 1 85 ? 2.359 -22.156 8.156 1 58.84 85 ARG A O 1
ATOM 647 N N . LEU A 1 86 ? 0.846 -23.047 9.555 1 58.41 86 LEU A N 1
ATOM 648 C CA . LEU A 1 86 ? 1.524 -24.344 9.562 1 58.41 86 LEU A CA 1
ATOM 649 C C . LEU A 1 86 ? 1.523 -24.953 8.164 1 58.41 86 LEU A C 1
ATOM 651 O O . LEU A 1 86 ? 2.521 -25.547 7.738 1 58.41 86 LEU A O 1
ATOM 655 N N . LEU A 1 87 ? 0.432 -24.828 7.52 1 63.94 87 LEU A N 1
ATOM 656 C CA . LEU A 1 87 ? 0.364 -25.344 6.16 1 63.94 87 LEU A CA 1
ATOM 657 C C . LEU A 1 87 ? 1.281 -24.562 5.227 1 63.94 87 LEU A C 1
ATOM 659 O O . LEU A 1 87 ? 1.896 -25.141 4.328 1 63.94 87 LEU A O 1
ATOM 663 N N . ASP A 1 88 ? 1.355 -23.422 5.594 1 56.72 88 ASP A N 1
ATOM 664 C CA . ASP A 1 88 ? 2.287 -22.594 4.832 1 56.72 88 ASP A CA 1
ATOM 665 C C . ASP A 1 88 ? 3.729 -23.047 5.051 1 56.72 88 ASP A C 1
ATOM 667 O O . ASP A 1 88 ? 4.504 -23.141 4.098 1 56.72 88 ASP A O 1
ATOM 671 N N . VAL A 1 89 ? 4.035 -23.375 6.281 1 51.06 89 VAL A N 1
ATOM 672 C CA . VAL A 1 89 ? 5.363 -23.859 6.637 1 51.06 89 VAL A CA 1
ATOM 673 C C . VAL A 1 89 ? 5.617 -25.203 5.965 1 51.06 89 VAL A C 1
ATOM 675 O O . VAL A 1 89 ? 6.715 -25.453 5.461 1 51.06 89 VAL A O 1
ATOM 678 N N . GLN A 1 90 ? 4.613 -26.047 6.051 1 51.38 90 GLN A N 1
ATOM 679 C CA . GLN A 1 90 ? 4.73 -27.328 5.359 1 51.38 90 GLN A CA 1
ATOM 680 C C . GLN A 1 90 ? 5.008 -27.125 3.875 1 51.38 90 GLN A C 1
ATOM 682 O O . GLN A 1 90 ? 5.828 -27.828 3.291 1 51.38 90 GLN A O 1
ATOM 687 N N . ARG A 1 91 ? 4.234 -26.281 3.424 1 52.75 91 ARG A N 1
ATOM 688 C CA . ARG A 1 91 ? 4.469 -25.969 2.018 1 52.75 91 ARG A CA 1
ATOM 689 C C . ARG A 1 91 ? 5.898 -25.5 1.794 1 52.75 91 ARG A C 1
ATOM 691 O O . ARG A 1 91 ? 6.547 -25.875 0.819 1 52.75 91 ARG A O 1
ATOM 698 N N . ASP A 1 92 ? 6.23 -24.781 2.777 1 48.59 92 ASP A N 1
ATOM 699 C CA . ASP A 1 92 ? 7.609 -24.297 2.74 1 48.59 92 ASP A CA 1
ATOM 700 C C . ASP A 1 92 ? 8.594 -25.469 2.809 1 48.59 92 ASP A C 1
ATOM 702 O O . ASP A 1 92 ? 9.594 -25.484 2.086 1 48.59 92 ASP A O 1
ATOM 706 N N . ALA A 1 93 ? 8.297 -26.328 3.711 1 47.5 93 ALA A N 1
ATOM 707 C CA . ALA A 1 93 ? 9.141 -27.516 3.863 1 47.5 93 ALA A CA 1
ATOM 708 C C . ALA A 1 93 ? 9.141 -28.359 2.592 1 47.5 93 ALA A C 1
ATOM 710 O O . ALA A 1 93 ? 10.188 -28.859 2.172 1 47.5 93 ALA A O 1
ATOM 711 N N . ALA A 1 94 ? 7.992 -28.516 2.096 1 46.78 94 ALA A N 1
ATOM 712 C CA . ALA A 1 94 ? 7.91 -29.25 0.835 1 46.78 94 ALA A CA 1
ATOM 713 C C . ALA A 1 94 ? 8.719 -28.547 -0.257 1 46.78 94 ALA A C 1
ATOM 715 O O . ALA A 1 94 ? 9.383 -29.203 -1.057 1 46.78 94 ALA A O 1
ATOM 716 N N . ASP A 1 95 ? 8.617 -27.312 -0.128 1 44.69 95 ASP A N 1
ATOM 717 C CA . ASP A 1 95 ? 9.383 -26.516 -1.087 1 44.69 95 ASP A CA 1
ATOM 718 C C . ASP A 1 95 ? 10.883 -26.734 -0.891 1 44.69 95 ASP A C 1
ATOM 720 O O . ASP A 1 95 ? 11.633 -26.828 -1.864 1 44.69 95 ASP A O 1
ATOM 724 N N . GLU A 1 96 ? 11.227 -26.781 0.334 1 43.69 96 GLU A N 1
ATOM 725 C CA . GLU A 1 96 ? 12.633 -27.078 0.618 1 43.69 96 GLU A CA 1
ATOM 726 C C . GLU A 1 96 ? 13.023 -28.453 0.063 1 43.69 96 GLU A C 1
ATOM 728 O O . GLU A 1 96 ? 14.117 -28.609 -0.488 1 43.69 96 GLU A O 1
ATOM 733 N N . LEU A 1 97 ? 12.203 -29.359 0.264 1 43.12 97 LEU A N 1
ATOM 734 C CA . LEU A 1 97 ? 12.508 -30.688 -0.267 1 43.12 97 LEU A CA 1
ATOM 735 C C . LEU A 1 97 ? 12.586 -30.656 -1.79 1 43.12 97 LEU A C 1
ATOM 737 O O . LEU A 1 97 ? 13.43 -31.328 -2.387 1 43.12 97 LEU A O 1
ATOM 741 N N . ALA A 1 98 ? 11.781 -29.891 -2.316 1 43.06 98 ALA A N 1
ATOM 742 C CA . ALA A 1 98 ? 11.805 -29.766 -3.771 1 43.06 98 ALA A CA 1
ATOM 743 C C . ALA A 1 98 ? 13.078 -29.062 -4.234 1 43.06 98 ALA A C 1
ATOM 745 O O . ALA A 1 98 ? 13.633 -29.391 -5.285 1 43.06 98 ALA A O 1
ATOM 746 N N . ALA A 1 99 ? 13.484 -28.156 -3.434 1 42.91 99 ALA A N 1
ATOM 747 C CA . ALA A 1 99 ? 14.742 -27.469 -3.732 1 42.91 99 ALA A CA 1
ATOM 748 C C . ALA A 1 99 ? 15.906 -28.453 -3.818 1 42.91 99 ALA A C 1
ATOM 750 O O . ALA A 1 99 ? 16.844 -28.234 -4.582 1 42.91 99 ALA A O 1
ATOM 751 N N . LEU A 1 100 ? 15.844 -29.453 -3.135 1 39.78 100 LEU A N 1
ATOM 752 C CA . LEU A 1 100 ? 16.891 -30.453 -3.238 1 39.78 100 LEU A CA 1
ATOM 753 C C . LEU A 1 100 ? 16.969 -31.031 -4.652 1 39.78 100 LEU A C 1
ATOM 755 O O . LEU A 1 100 ? 18 -31.562 -5.055 1 39.78 100 LEU A O 1
ATOM 759 N N . SER A 1 101 ? 15.906 -31 -5.316 1 41.06 101 SER A N 1
ATOM 760 C CA . SER A 1 101 ? 16 -31.625 -6.637 1 41.06 101 SER A CA 1
ATOM 761 C C . SER A 1 101 ? 16.5 -30.625 -7.676 1 41.06 101 SER A C 1
ATOM 763 O O . SER A 1 101 ? 16.641 -30.953 -8.852 1 41.06 101 SER A O 1
ATOM 765 N N . GLY A 1 102 ? 17.156 -29.531 -7.477 1 44.03 102 GLY A N 1
ATOM 766 C CA . GLY A 1 102 ? 17.875 -28.594 -8.336 1 44.03 102 GLY A CA 1
ATOM 767 C C . GLY A 1 102 ? 16.969 -27.578 -8.992 1 44.03 102 GLY A C 1
ATOM 768 O O . GLY A 1 102 ? 17.453 -26.594 -9.555 1 44.03 102 GLY A O 1
ATOM 769 N N . ASN A 1 103 ? 15.906 -27.906 -9.68 1 45.91 103 ASN A N 1
ATOM 770 C CA . ASN A 1 103 ? 15.062 -26.938 -10.375 1 45.91 103 ASN A CA 1
ATOM 771 C C . ASN A 1 103 ? 14.344 -26.016 -9.391 1 45.91 103 ASN A C 1
ATOM 773 O O . ASN A 1 103 ? 13.906 -26.453 -8.328 1 45.91 103 ASN A O 1
ATOM 777 N N . ALA A 1 104 ? 14.773 -24.719 -9.539 1 52.94 104 ALA A N 1
ATOM 778 C CA . ALA A 1 104 ? 14.195 -23.719 -8.648 1 52.94 104 ALA A CA 1
ATOM 779 C C . ALA A 1 104 ? 12.68 -23.891 -8.539 1 52.94 104 ALA A C 1
ATOM 781 O O . ALA A 1 104 ? 11.938 -23.5 -9.445 1 52.94 104 ALA A O 1
ATOM 782 N N . GLN A 1 105 ? 12.141 -24.859 -8.07 1 64.44 105 GLN A N 1
ATOM 783 C CA . GLN A 1 105 ? 10.719 -25.031 -7.793 1 64.44 105 GLN A CA 1
ATOM 784 C C . GLN A 1 105 ? 10.375 -24.578 -6.375 1 64.44 105 GLN A C 1
ATOM 786 O O . GLN A 1 105 ? 11.25 -24.516 -5.508 1 64.44 105 GLN A O 1
ATOM 791 N N . GLY A 1 106 ? 9.398 -23.891 -6.324 1 80.69 106 GLY A N 1
ATOM 792 C CA . GLY A 1 106 ? 8.93 -23.578 -4.98 1 80.69 106 GLY A CA 1
ATOM 793 C C . GLY A 1 106 ? 8.484 -22.141 -4.828 1 80.69 106 GLY A C 1
ATOM 794 O O . GLY A 1 106 ? 8.023 -21.516 -5.789 1 80.69 106 GLY A O 1
ATOM 795 N N . TRP A 1 107 ? 8.484 -21.734 -3.564 1 86 107 TRP A N 1
ATOM 796 C CA . TRP A 1 107 ? 7.953 -20.422 -3.197 1 86 107 TRP A CA 1
ATOM 797 C C . TRP A 1 107 ? 9.078 -19.438 -2.885 1 86 107 TRP A C 1
ATOM 799 O O . TRP A 1 107 ? 10.117 -19.828 -2.35 1 86 107 TRP A O 1
ATOM 809 N N . ILE A 1 108 ? 8.953 -18.281 -3.387 1 93.38 108 ILE A N 1
ATOM 810 C CA . ILE A 1 108 ? 9.688 -17.156 -2.84 1 93.38 108 ILE A CA 1
ATOM 811 C C . ILE A 1 108 ? 8.719 -16.188 -2.162 1 93.38 108 ILE A C 1
ATOM 813 O O . ILE A 1 108 ? 7.797 -15.672 -2.801 1 93.38 108 ILE A O 1
ATOM 817 N N . ARG A 1 109 ? 8.883 -16.016 -0.871 1 93.06 109 ARG A N 1
ATOM 818 C CA . ARG A 1 109 ? 8.062 -15.094 -0.091 1 93.06 109 ARG A CA 1
ATOM 819 C C . ARG A 1 109 ? 8.883 -13.891 0.369 1 93.06 109 ARG A C 1
ATOM 821 O O . ARG A 1 109 ? 9.883 -14.047 1.069 1 93.06 109 ARG A O 1
ATOM 828 N N . PHE A 1 110 ? 8.438 -12.68 -0.021 1 96.31 110 PHE A N 1
ATOM 829 C CA . PHE A 1 110 ? 9.203 -11.516 0.413 1 96.31 110 PHE A CA 1
ATOM 830 C C . PHE A 1 110 ? 8.297 -10.297 0.563 1 96.31 110 PHE A C 1
ATOM 832 O O . PHE A 1 110 ? 7.125 -10.344 0.193 1 96.31 110 PHE A O 1
ATOM 839 N N . ALA A 1 111 ? 8.805 -9.289 1.191 1 96.25 111 ALA A N 1
ATOM 840 C CA . ALA A 1 111 ? 8.094 -8.023 1.369 1 96.25 111 ALA A CA 1
ATOM 841 C C . ALA A 1 111 ? 8.883 -6.863 0.777 1 96.25 111 ALA A C 1
ATOM 843 O O . ALA A 1 111 ? 10.109 -6.938 0.655 1 96.25 111 ALA A O 1
ATOM 844 N N . ALA A 1 112 ? 8.141 -5.891 0.363 1 96.44 112 ALA A N 1
ATOM 845 C CA . ALA A 1 112 ? 8.742 -4.711 -0.245 1 96.44 112 ALA A CA 1
ATOM 846 C C . ALA A 1 112 ? 7.902 -3.465 0.013 1 96.44 112 ALA A C 1
ATOM 848 O O . ALA A 1 112 ? 6.707 -3.564 0.302 1 96.44 112 ALA A O 1
ATOM 849 N N . PRO A 1 113 ? 8.555 -2.301 -0.076 1 94.75 113 PRO A N 1
ATOM 850 C CA . PRO A 1 113 ? 7.785 -1.059 0.002 1 94.75 113 PRO A CA 1
ATOM 851 C C . PRO A 1 113 ? 6.738 -0.942 -1.104 1 94.75 113 PRO A C 1
ATOM 853 O O . PRO A 1 113 ? 6.953 -1.427 -2.217 1 94.75 113 PRO A O 1
ATOM 856 N N . GLN A 1 114 ? 5.699 -0.209 -0.772 1 94.69 114 GLN A N 1
ATOM 857 C CA . GLN A 1 114 ? 4.559 -0.059 -1.671 1 94.69 114 GLN A CA 1
ATOM 858 C C . GLN A 1 114 ? 4.988 0.545 -3.006 1 94.69 114 GLN A C 1
ATOM 860 O O . GLN A 1 114 ? 4.52 0.121 -4.062 1 94.69 114 GLN A O 1
ATOM 865 N N . LEU A 1 115 ? 5.832 1.484 -2.963 1 95.44 115 LEU A N 1
ATOM 866 C CA . LEU A 1 115 ? 6.23 2.197 -4.172 1 95.44 115 LEU A CA 1
ATOM 867 C C . LEU A 1 115 ? 6.91 1.255 -5.16 1 95.44 115 LEU A C 1
ATOM 869 O O . LEU A 1 115 ? 6.793 1.432 -6.375 1 95.44 115 LEU A O 1
ATOM 873 N N . LEU A 1 116 ? 7.559 0.234 -4.668 1 96.5 116 LEU A N 1
ATOM 874 C CA . LEU A 1 116 ? 8.219 -0.726 -5.543 1 96.5 116 LEU A CA 1
ATOM 875 C C . LEU A 1 116 ? 7.199 -1.592 -6.273 1 96.5 116 LEU A C 1
ATOM 877 O O . LEU A 1 116 ? 7.504 -2.178 -7.312 1 96.5 116 LEU A O 1
ATOM 881 N N . GLY A 1 117 ? 6.027 -1.705 -5.699 1 97 117 GLY A N 1
ATOM 882 C CA . GLY A 1 117 ? 4.953 -2.422 -6.367 1 97 117 GLY A CA 1
ATOM 883 C C . GLY A 1 117 ? 4.43 -1.702 -7.598 1 97 117 GLY A C 1
ATOM 884 O O . GLY A 1 117 ? 3.764 -2.307 -8.438 1 97 117 GLY A O 1
ATOM 885 N N . GLU A 1 118 ? 4.676 -0.48 -7.645 1 96.69 118 GLU A N 1
ATOM 886 C CA . GLU A 1 118 ? 4.285 0.351 -8.781 1 96.69 118 GLU A CA 1
ATOM 887 C C . GLU A 1 118 ? 5.441 0.526 -9.758 1 96.69 118 GLU A C 1
ATOM 889 O O . GLU A 1 118 ? 5.227 0.633 -10.969 1 96.69 118 GLU A O 1
ATOM 894 N N . HIS A 1 119 ? 6.527 0.504 -9.055 1 94.94 119 HIS A N 1
ATOM 895 C CA . HIS A 1 119 ? 7.758 0.726 -9.812 1 94.94 119 HIS A CA 1
ATOM 896 C C . HIS A 1 119 ? 8.719 -0.443 -9.648 1 94.94 119 HIS A C 1
ATOM 898 O O . HIS A 1 119 ? 8.711 -1.127 -8.625 1 94.94 119 HIS A O 1
ATOM 904 N N . VAL A 1 120 ? 9.5 -0.823 -10.523 1 96.44 120 VAL A N 1
ATOM 905 C CA . VAL A 1 120 ? 10.625 -1.755 -10.539 1 96.44 120 VAL A CA 1
ATOM 906 C C . VAL A 1 120 ? 10.109 -3.191 -10.5 1 96.44 120 VAL A C 1
ATOM 908 O O . VAL A 1 120 ? 10.391 -3.982 -11.406 1 96.44 120 VAL A O 1
ATOM 911 N N . LEU A 1 121 ? 9.242 -3.557 -9.43 1 98.19 121 LEU A N 1
ATOM 912 C CA . LEU A 1 121 ? 8.906 -4.953 -9.164 1 98.19 121 LEU A CA 1
ATOM 913 C C . LEU A 1 121 ? 8.031 -5.52 -10.281 1 98.19 121 LEU A C 1
ATOM 915 O O . LEU A 1 121 ? 8.172 -6.688 -10.648 1 98.19 121 LEU A O 1
ATOM 919 N N . PRO A 1 122 ? 7.113 -4.711 -10.828 1 98.44 122 PRO A N 1
ATOM 920 C CA . PRO A 1 122 ? 6.258 -5.285 -11.867 1 98.44 122 PRO A CA 1
ATOM 921 C C . PRO A 1 122 ? 7.055 -5.918 -13.008 1 98.44 122 PRO A C 1
ATOM 923 O O . PRO A 1 122 ? 6.793 -7.062 -13.391 1 98.44 122 PRO A O 1
ATOM 926 N N . GLN A 1 123 ? 8.039 -5.211 -13.461 1 97.88 123 GLN A N 1
ATOM 927 C CA . GLN A 1 123 ? 8.852 -5.727 -14.562 1 97.88 123 GLN A CA 1
ATOM 928 C C . GLN A 1 123 ? 9.711 -6.902 -14.102 1 97.88 123 GLN A C 1
ATOM 930 O O . GLN A 1 123 ? 9.852 -7.895 -14.82 1 97.88 123 GLN A O 1
ATOM 935 N N . VAL A 1 124 ? 10.25 -6.766 -12.938 1 98.25 124 VAL A N 1
ATOM 936 C CA . VAL A 1 124 ? 11.102 -7.824 -12.391 1 98.25 124 VAL A CA 1
ATOM 937 C C . VAL A 1 124 ? 10.289 -9.102 -12.219 1 98.25 124 VAL A C 1
ATOM 939 O O . VAL A 1 124 ? 10.734 -10.188 -12.594 1 98.25 124 VAL A O 1
ATOM 942 N N . LEU A 1 125 ? 9.094 -8.984 -11.664 1 98.06 125 LEU A N 1
ATOM 943 C CA . LEU A 1 125 ? 8.242 -10.148 -11.414 1 98.06 125 LEU A CA 1
ATOM 944 C C . LEU A 1 125 ? 7.801 -10.789 -12.727 1 98.06 125 LEU A C 1
ATOM 946 O O . LEU A 1 125 ? 7.762 -12.016 -12.836 1 98.06 125 LEU A O 1
ATOM 950 N N . ALA A 1 126 ? 7.445 -9.969 -13.711 1 97.88 126 ALA A N 1
ATOM 951 C CA . ALA A 1 126 ? 7.031 -10.477 -15.016 1 97.88 126 ALA A CA 1
ATOM 952 C C . ALA A 1 126 ? 8.141 -11.305 -15.656 1 97.88 126 ALA A C 1
ATOM 954 O O . ALA A 1 126 ? 7.91 -12.445 -16.078 1 97.88 126 ALA A O 1
ATOM 955 N N . GLU A 1 127 ? 9.344 -10.758 -15.648 1 97.06 127 GLU A N 1
ATOM 956 C CA . GLU A 1 127 ? 10.477 -11.422 -16.266 1 97.06 127 GLU A CA 1
ATOM 957 C C . GLU A 1 127 ? 10.883 -12.672 -15.5 1 97.06 127 GLU A C 1
ATOM 959 O O . GLU A 1 127 ? 11.164 -13.719 -16.094 1 97.06 127 GLU A O 1
ATOM 964 N N . PHE A 1 128 ? 10.898 -12.531 -14.227 1 96.56 128 PHE A N 1
ATOM 965 C CA . PHE A 1 128 ? 11.305 -13.656 -13.391 1 96.56 128 PHE A CA 1
ATOM 966 C C . PHE A 1 128 ? 10.32 -14.812 -13.539 1 96.56 128 PHE A C 1
ATOM 968 O O . PHE A 1 128 ? 10.734 -15.977 -13.633 1 96.56 128 PHE A O 1
ATOM 975 N N . SER A 1 129 ? 9.039 -14.492 -13.531 1 93.94 129 SER A N 1
ATOM 976 C CA . SER A 1 129 ? 8.016 -15.523 -13.672 1 93.94 129 SER A CA 1
ATOM 977 C C . SER A 1 129 ? 8.117 -16.234 -15.008 1 93.94 129 SER A C 1
ATOM 979 O O . SER A 1 129 ? 7.859 -17.438 -15.102 1 93.94 129 SER A O 1
ATOM 981 N N . ARG A 1 130 ? 8.445 -15.57 -16.047 1 92.81 130 ARG A N 1
ATOM 982 C CA . ARG A 1 130 ? 8.633 -16.172 -17.359 1 92.81 130 ARG A CA 1
ATOM 983 C C . ARG A 1 130 ? 9.812 -17.125 -17.375 1 92.81 130 ARG A C 1
ATOM 985 O O . ARG A 1 130 ? 9.734 -18.219 -17.953 1 92.81 130 ARG A O 1
ATOM 992 N N . ARG A 1 131 ? 10.867 -16.766 -16.672 1 92.12 131 ARG A N 1
ATOM 993 C CA . ARG A 1 131 ? 12.102 -17.547 -16.656 1 92.12 131 ARG A CA 1
ATOM 994 C C . ARG A 1 131 ? 12 -18.719 -15.672 1 92.12 131 ARG A C 1
ATOM 996 O O . ARG A 1 131 ? 12.711 -19.703 -15.812 1 92.12 131 ARG A O 1
ATOM 1003 N N . HIS A 1 132 ? 11.18 -18.516 -14.688 1 91.44 132 HIS A N 1
ATOM 1004 C CA . HIS A 1 132 ? 11.031 -19.531 -13.656 1 91.44 132 HIS A CA 1
ATOM 1005 C C . HIS A 1 132 ? 9.57 -19.938 -13.5 1 91.44 132 HIS A C 1
ATOM 1007 O O . HIS A 1 132 ? 8.961 -19.703 -12.453 1 91.44 132 HIS A O 1
ATOM 1013 N N . PRO A 1 133 ? 9.055 -20.672 -14.422 1 87.56 133 PRO A N 1
ATOM 1014 C CA . PRO A 1 133 ? 7.621 -20.969 -14.445 1 87.56 133 PRO A CA 1
ATOM 1015 C C . PRO A 1 133 ? 7.188 -21.875 -13.297 1 87.56 133 PRO A C 1
ATOM 1017 O O . PRO A 1 133 ? 5.988 -22.031 -13.047 1 87.56 133 PRO A O 1
ATOM 1020 N N . GLN A 1 134 ? 8.109 -22.438 -12.594 1 85.69 134 GLN A N 1
ATOM 1021 C CA . GLN A 1 134 ? 7.758 -23.359 -11.516 1 85.69 134 GLN A CA 1
ATOM 1022 C C . GLN A 1 134 ? 7.875 -22.672 -10.156 1 85.69 134 GLN A C 1
ATOM 1024 O O . GLN A 1 134 ? 7.734 -23.328 -9.117 1 85.69 134 GLN A O 1
ATOM 1029 N N . VAL A 1 135 ? 8.172 -21.406 -10.156 1 90.44 135 VAL A N 1
ATOM 1030 C CA . VAL A 1 135 ? 8.312 -20.656 -8.914 1 90.44 135 VAL A CA 1
ATOM 1031 C C . VAL A 1 135 ? 7.07 -19.797 -8.68 1 90.44 135 VAL A C 1
ATOM 1033 O O . VAL A 1 135 ? 6.586 -19.141 -9.602 1 90.44 135 VAL A O 1
ATOM 1036 N N . THR A 1 136 ? 6.496 -19.938 -7.52 1 91.62 136 THR A N 1
ATOM 1037 C CA . THR A 1 136 ? 5.41 -19.062 -7.105 1 91.62 136 THR A CA 1
ATOM 1038 C C . THR A 1 136 ? 5.945 -17.906 -6.258 1 91.62 136 THR A C 1
ATOM 1040 O O . THR A 1 136 ? 6.734 -18.109 -5.34 1 91.62 136 THR A O 1
ATOM 1043 N N . LEU A 1 137 ? 5.594 -16.719 -6.637 1 96.06 137 LEU A N 1
ATOM 1044 C CA . LEU A 1 137 ? 6.012 -15.523 -5.914 1 96.06 137 LEU A CA 1
ATOM 1045 C C . LEU A 1 137 ? 4.891 -15.008 -5.02 1 96.06 137 LEU A C 1
ATOM 1047 O O . LEU A 1 137 ? 3.756 -14.836 -5.477 1 96.06 137 LEU A O 1
ATOM 1051 N N . ASP A 1 138 ? 5.18 -14.828 -3.762 1 93.56 138 ASP A N 1
ATOM 1052 C CA . ASP A 1 138 ? 4.266 -14.273 -2.768 1 93.56 138 ASP A CA 1
ATOM 1053 C C . ASP A 1 138 ? 4.832 -13 -2.15 1 93.56 138 ASP A C 1
ATOM 1055 O O . ASP A 1 138 ? 5.762 -13.047 -1.346 1 93.56 138 ASP A O 1
ATOM 1059 N N . VAL A 1 139 ? 4.223 -11.883 -2.529 1 96.5 139 VAL A N 1
ATOM 1060 C CA . VAL A 1 139 ? 4.816 -10.602 -2.168 1 96.5 139 VAL A CA 1
ATOM 1061 C C . VAL A 1 139 ? 3.857 -9.82 -1.274 1 96.5 139 VAL A C 1
ATOM 1063 O O . VAL A 1 139 ? 2.699 -9.602 -1.64 1 96.5 139 VAL A O 1
ATOM 1066 N N . GLN A 1 140 ? 4.328 -9.43 -0.152 1 94.06 140 GLN A N 1
ATOM 1067 C CA . GLN A 1 140 ? 3.625 -8.492 0.709 1 94.06 140 GLN A CA 1
ATOM 1068 C C . GLN A 1 140 ? 4.191 -7.078 0.561 1 94.06 140 GLN A C 1
ATOM 1070 O O . GLN A 1 140 ? 5.406 -6.898 0.472 1 94.06 140 GLN A O 1
ATOM 1075 N N . TYR A 1 141 ? 3.279 -6.141 0.514 1 94.62 141 TYR A N 1
ATOM 1076 C CA . TYR A 1 141 ? 3.713 -4.758 0.367 1 94.62 141 TYR A CA 1
ATOM 1077 C C . TYR A 1 141 ? 3.402 -3.951 1.624 1 94.62 141 TYR A C 1
ATOM 1079 O O . TYR A 1 141 ? 2.258 -3.92 2.082 1 94.62 141 TYR A O 1
ATOM 1087 N N . SER A 1 142 ? 4.434 -3.336 2.121 1 91.69 142 SER A N 1
ATOM 1088 C CA . SER A 1 142 ? 4.312 -2.521 3.326 1 91.69 142 SER A CA 1
ATOM 1089 C C . SER A 1 142 ? 5.469 -1.532 3.445 1 91.69 142 SER A C 1
ATOM 1091 O O . SER A 1 142 ? 6.609 -1.863 3.123 1 91.69 142 SER A O 1
ATOM 1093 N N . ASP A 1 143 ? 5.102 -0.354 3.928 1 91.12 143 ASP A N 1
ATOM 1094 C CA . ASP A 1 143 ? 6.152 0.628 4.172 1 91.12 143 ASP A CA 1
ATOM 1095 C C . ASP A 1 143 ? 6.645 0.557 5.617 1 91.12 143 ASP A C 1
ATOM 1097 O O . ASP A 1 143 ? 7.562 1.288 6 1 91.12 143 ASP A O 1
ATOM 1101 N N . GLU A 1 144 ? 6.102 -0.371 6.305 1 83.25 144 GLU A N 1
ATOM 1102 C CA . GLU A 1 144 ? 6.602 -0.631 7.648 1 83.25 144 GLU A CA 1
ATOM 1103 C C . GLU A 1 144 ? 7.824 -1.544 7.617 1 83.25 144 GLU A C 1
ATOM 1105 O O . GLU A 1 144 ? 8.07 -2.225 6.621 1 83.25 144 GLU A O 1
ATOM 1110 N N . ALA A 1 145 ? 8.555 -1.46 8.727 1 79.5 145 ALA A N 1
ATOM 1111 C CA . ALA A 1 145 ? 9.719 -2.336 8.844 1 79.5 145 ALA A CA 1
ATOM 1112 C C . ALA A 1 145 ? 9.305 -3.74 9.273 1 79.5 145 ALA A C 1
ATOM 1114 O O . ALA A 1 145 ? 9.273 -4.047 10.469 1 79.5 145 ALA A O 1
ATOM 1115 N N . LEU A 1 146 ? 9.141 -4.582 8.328 1 84.38 146 LEU A N 1
ATOM 1116 C CA . LEU A 1 146 ? 8.766 -5.961 8.625 1 84.38 146 LEU A CA 1
ATOM 1117 C C . LEU A 1 146 ? 10 -6.801 8.961 1 84.38 146 LEU A C 1
ATOM 1119 O O . LEU A 1 146 ? 11.055 -6.629 8.344 1 84.38 146 LEU A O 1
ATOM 1123 N N . ASP A 1 147 ? 9.805 -7.605 9.906 1 81.5 147 ASP A N 1
ATOM 1124 C CA . ASP A 1 147 ? 10.859 -8.547 10.266 1 81.5 147 ASP A CA 1
ATOM 1125 C C . ASP A 1 147 ? 10.773 -9.812 9.414 1 81.5 147 ASP A C 1
ATOM 1127 O O . ASP A 1 147 ? 9.75 -10.5 9.406 1 81.5 147 ASP A O 1
ATOM 1131 N N . PRO A 1 148 ? 11.891 -10.039 8.742 1 86.5 148 PRO A N 1
ATOM 1132 C CA . PRO A 1 148 ? 11.828 -11.219 7.863 1 86.5 148 PRO A CA 1
ATOM 1133 C C . PRO A 1 148 ? 11.617 -12.516 8.633 1 86.5 148 PRO A C 1
ATOM 1135 O O . PRO A 1 148 ? 10.969 -13.438 8.125 1 86.5 148 PRO A O 1
ATOM 1138 N N . LEU A 1 149 ? 12.148 -12.625 9.844 1 77.75 149 LEU A N 1
ATOM 1139 C CA . LEU A 1 149 ? 12.016 -13.836 10.641 1 77.75 149 LEU A CA 1
ATOM 1140 C C . LEU A 1 149 ? 10.586 -14.008 11.141 1 77.75 149 LEU A C 1
ATOM 1142 O O . LEU A 1 149 ? 9.992 -15.07 10.977 1 77.75 149 LEU A O 1
ATOM 1146 N N . GLN A 1 150 ? 10.102 -12.922 11.664 1 74.56 150 GLN A N 1
ATOM 1147 C CA . GLN A 1 150 ? 8.75 -12.961 12.219 1 74.56 150 GLN A CA 1
ATOM 1148 C C . GLN A 1 150 ? 7.711 -13.156 11.117 1 74.56 150 GLN A C 1
ATOM 1150 O O . GLN A 1 150 ? 6.719 -13.859 11.312 1 74.56 150 GLN A O 1
ATOM 1155 N N . GLY A 1 151 ? 8 -12.562 9.992 1 80.94 151 GLY A N 1
ATOM 1156 C CA . GLY A 1 151 ? 7.047 -12.625 8.898 1 80.94 151 GLY A CA 1
ATOM 1157 C C . GLY A 1 151 ? 7.242 -13.844 8.008 1 80.94 151 GLY A C 1
ATOM 1158 O O . GLY A 1 151 ? 6.469 -14.062 7.074 1 80.94 151 GLY A O 1
ATOM 1159 N N . LYS A 1 152 ? 8.242 -14.602 8.297 1 79.5 152 LYS A N 1
ATOM 1160 C CA . LYS A 1 152 ? 8.57 -15.789 7.516 1 79.5 152 LYS A CA 1
ATOM 1161 C C . LYS A 1 152 ? 8.812 -15.43 6.051 1 79.5 152 LYS A C 1
ATOM 1163 O O . LYS A 1 152 ? 8.273 -16.078 5.148 1 79.5 152 LYS A O 1
ATOM 1168 N N . PHE A 1 153 ? 9.523 -14.406 5.875 1 90.56 153 PHE A N 1
ATOM 1169 C CA . PHE A 1 153 ? 9.945 -13.977 4.547 1 90.56 153 PHE A CA 1
ATOM 1170 C C . PHE A 1 153 ? 11.336 -14.523 4.219 1 90.56 153 PHE A C 1
ATOM 1172 O O . PHE A 1 153 ? 12.195 -14.617 5.098 1 90.56 153 PHE A O 1
ATOM 1179 N N . ASP A 1 154 ? 11.445 -14.938 2.971 1 91.38 154 ASP A N 1
ATOM 1180 C CA . ASP A 1 154 ? 12.797 -15.227 2.514 1 91.38 154 ASP A CA 1
ATOM 1181 C C . ASP A 1 154 ? 13.688 -13.984 2.604 1 91.38 154 ASP A C 1
ATOM 1183 O O . ASP A 1 154 ? 14.875 -14.086 2.906 1 91.38 154 ASP A O 1
ATOM 1187 N N . PHE A 1 155 ? 13.102 -12.828 2.305 1 94 155 PHE A N 1
ATOM 1188 C CA . PHE A 1 155 ? 13.781 -11.547 2.508 1 94 155 PHE A CA 1
ATOM 1189 C C . PHE A 1 155 ? 12.773 -10.406 2.531 1 94 155 PHE A C 1
ATOM 1191 O O . PHE A 1 155 ? 11.617 -10.578 2.141 1 94 155 PHE A O 1
ATOM 1198 N N . VAL A 1 156 ? 13.234 -9.234 3.033 1 95.06 156 VAL A N 1
ATOM 1199 C CA . VAL A 1 156 ? 12.461 -7.996 3.049 1 95.06 156 VAL A CA 1
ATOM 1200 C C . VAL A 1 156 ? 13.266 -6.871 2.416 1 95.06 156 VAL A C 1
ATOM 1202 O O . VAL A 1 156 ? 14.438 -6.668 2.76 1 95.06 156 VAL A O 1
ATOM 1205 N N . VAL A 1 157 ? 12.609 -6.215 1.461 1 95.75 157 VAL A N 1
ATOM 1206 C CA . VAL A 1 157 ? 13.25 -5.051 0.859 1 95.75 157 VAL A CA 1
ATOM 1207 C C . VAL A 1 157 ? 12.922 -3.801 1.67 1 95.75 157 VAL A C 1
ATOM 1209 O O . VAL A 1 157 ? 11.758 -3.557 2 1 95.75 157 VAL A O 1
ATOM 1212 N N . ARG A 1 158 ? 13.953 -3.004 1.949 1 91.88 158 ARG A N 1
ATOM 1213 C CA . ARG A 1 158 ? 13.711 -1.772 2.695 1 91.88 158 ARG A CA 1
ATOM 1214 C C . ARG A 1 158 ? 14.82 -0.76 2.455 1 91.88 158 ARG A C 1
ATOM 1216 O O . ARG A 1 158 ? 15.922 -1.128 2.043 1 91.88 158 ARG A O 1
ATOM 1223 N N . GLY A 1 159 ? 14.562 0.553 2.568 1 86 159 GLY A N 1
ATOM 1224 C CA . GLY A 1 159 ? 15.516 1.633 2.359 1 86 159 GLY A CA 1
ATOM 1225 C C . GLY A 1 159 ? 16.453 1.835 3.531 1 86 159 GLY A C 1
ATOM 1226 O O . GLY A 1 159 ? 17.547 2.371 3.367 1 86 159 GLY A O 1
ATOM 1227 N N . ALA A 1 160 ? 16.016 1.683 4.828 1 72.06 160 ALA A N 1
ATOM 1228 C CA . ALA A 1 160 ? 16.891 1.854 5.988 1 72.06 160 ALA A CA 1
ATOM 1229 C C . ALA A 1 160 ? 17.062 0.539 6.738 1 72.06 160 ALA A C 1
ATOM 1231 O O . ALA A 1 160 ? 16.156 -0.295 6.77 1 72.06 160 ALA A O 1
ATOM 1232 N N . PHE A 1 161 ? 18.359 0.237 7.008 1 62.81 161 PHE A N 1
ATOM 1233 C CA . PHE A 1 161 ? 18.625 -1.024 7.691 1 62.81 161 PHE A CA 1
ATOM 1234 C C . PHE A 1 161 ? 19.562 -0.816 8.867 1 62.81 161 PHE A C 1
ATOM 1236 O O . PHE A 1 161 ? 20.703 -0.366 8.695 1 62.81 161 PHE A O 1
ATOM 1243 N N . PRO A 1 162 ? 18.75 -0.885 10.102 1 58.47 162 PRO A N 1
ATOM 1244 C CA . PRO A 1 162 ? 19.75 -0.928 11.172 1 58.47 162 PRO A CA 1
ATOM 1245 C C . PRO A 1 162 ? 20.625 -2.188 11.117 1 58.47 162 PRO A C 1
ATOM 1247 O O . PRO A 1 162 ? 20.141 -3.254 10.727 1 58.47 162 PRO A O 1
ATOM 1250 N N . GLN A 1 163 ? 21.797 -1.987 11.195 1 57.53 163 GLN A N 1
ATOM 1251 C CA . GLN A 1 163 ? 22.734 -3.102 11.227 1 57.53 163 GLN A CA 1
ATOM 1252 C C . GLN A 1 163 ? 22.469 -4.016 12.414 1 57.53 163 GLN A C 1
ATOM 1254 O O . GLN A 1 163 ? 22.375 -3.551 13.555 1 57.53 163 GLN A O 1
ATOM 1259 N N . SER A 1 164 ? 21.516 -4.918 12.305 1 59.38 164 SER A N 1
ATOM 1260 C CA . SER A 1 164 ? 21.406 -5.965 13.32 1 59.38 164 SER A CA 1
ATOM 1261 C C . SER A 1 164 ? 22.266 -7.168 12.961 1 59.38 164 SER A C 1
ATOM 1263 O O . SER A 1 164 ? 22.516 -7.43 11.781 1 59.38 164 SER A O 1
ATOM 1265 N N . SER A 1 165 ? 22.766 -7.742 14.086 1 61.31 165 SER A N 1
ATOM 1266 C CA . SER A 1 165 ? 23.688 -8.867 13.984 1 61.31 165 SER A CA 1
ATOM 1267 C C . SER A 1 165 ? 23 -10.102 13.406 1 61.31 165 SER A C 1
ATOM 1269 O O . SER A 1 165 ? 23.656 -11 12.875 1 61.31 165 SER A O 1
ATOM 1271 N N . GLU A 1 166 ? 21.672 -10.117 13.414 1 73.19 166 GLU A N 1
ATOM 1272 C CA . GLU A 1 166 ? 21.031 -11.375 13.039 1 73.19 166 GLU A CA 1
ATOM 1273 C C . GLU A 1 166 ? 20.516 -11.32 11.609 1 73.19 166 GLU A C 1
ATOM 1275 O O . GLU A 1 166 ? 20.156 -12.352 11.039 1 73.19 166 GLU A O 1
ATOM 1280 N N . LEU A 1 167 ? 20.641 -10.156 11.094 1 80.81 167 LEU A N 1
ATOM 1281 C CA . LEU A 1 167 ? 20.125 -10.008 9.734 1 80.81 167 LEU A CA 1
ATOM 1282 C C . LEU A 1 167 ? 21.234 -9.57 8.781 1 80.81 167 LEU A C 1
ATOM 1284 O O . LEU A 1 167 ? 22.125 -8.812 9.156 1 80.81 167 LEU A O 1
ATOM 1288 N N . ILE A 1 168 ? 21.234 -10.211 7.691 1 84.31 168 ILE A N 1
ATOM 1289 C CA . ILE A 1 168 ? 22.156 -9.844 6.609 1 84.31 168 ILE A CA 1
ATOM 1290 C C . ILE A 1 168 ? 21.469 -8.844 5.676 1 84.31 168 ILE A C 1
ATOM 1292 O O . ILE A 1 168 ? 20.312 -9.031 5.293 1 84.31 168 ILE A O 1
ATOM 1296 N N . GLY A 1 169 ? 22.203 -7.75 5.363 1 89.94 169 GLY A N 1
ATOM 1297 C CA . GLY A 1 169 ? 21.734 -6.777 4.383 1 89.94 169 GLY A CA 1
ATOM 1298 C C . GLY A 1 169 ? 22.422 -6.914 3.037 1 89.94 169 GLY A C 1
ATOM 1299 O O . GLY A 1 169 ? 23.625 -6.727 2.928 1 89.94 169 GLY A O 1
ATOM 1300 N N . TYR A 1 170 ? 21.672 -7.332 2.02 1 92.06 170 TYR A N 1
ATOM 1301 C CA . TYR A 1 170 ? 22.141 -7.383 0.635 1 92.06 170 TYR A CA 1
ATOM 1302 C C . TYR A 1 170 ? 21.859 -6.066 -0.081 1 92.06 170 TYR A C 1
ATOM 1304 O O . TYR A 1 170 ? 20.703 -5.707 -0.308 1 92.06 170 TYR A O 1
ATOM 1312 N N . PRO A 1 171 ? 22.953 -5.258 -0.371 1 92.75 171 PRO A N 1
ATOM 1313 C CA . PRO A 1 171 ? 22.719 -3.963 -1.012 1 92.75 171 PRO A CA 1
ATOM 1314 C C . PRO A 1 171 ? 22.125 -4.098 -2.416 1 92.75 171 PRO A C 1
ATOM 1316 O O . PRO A 1 171 ? 22.625 -4.898 -3.219 1 92.75 171 PRO A O 1
ATOM 1319 N N . LEU A 1 172 ? 21.078 -3.373 -2.648 1 95.62 172 LEU A N 1
ATOM 1320 C CA . LEU A 1 172 ? 20.453 -3.357 -3.969 1 95.62 172 LEU A CA 1
ATOM 1321 C C . LEU A 1 172 ? 20.891 -2.127 -4.758 1 95.62 172 LEU A C 1
ATOM 1323 O O . LEU A 1 172 ? 21.656 -2.238 -5.715 1 95.62 172 LEU A O 1
ATOM 1327 N N . TRP A 1 173 ? 20.484 -0.862 -4.34 1 94.75 173 TRP A N 1
ATOM 1328 C CA . TRP A 1 173 ? 20.922 0.356 -5.008 1 94.75 173 TRP A CA 1
ATOM 1329 C C . TRP A 1 173 ? 20.859 1.55 -4.059 1 94.75 173 TRP A C 1
ATOM 1331 O O . TRP A 1 173 ? 20 1.601 -3.172 1 94.75 173 TRP A O 1
ATOM 1341 N N . PRO A 1 174 ? 21.797 2.436 -4.254 1 93.25 174 PRO A N 1
ATOM 1342 C CA . PRO A 1 174 ? 21.688 3.715 -3.547 1 93.25 174 PRO A CA 1
ATOM 1343 C C . PRO A 1 174 ? 20.703 4.676 -4.215 1 93.25 174 PRO A C 1
ATOM 1345 O O . PRO A 1 174 ? 20.359 4.5 -5.387 1 93.25 174 PRO A O 1
ATOM 1348 N N . TYR A 1 175 ? 20.188 5.566 -3.406 1 93.81 175 TYR A N 1
ATOM 1349 C CA . TYR A 1 175 ? 19.344 6.605 -3.994 1 93.81 175 TYR A CA 1
ATOM 1350 C C . TYR A 1 175 ? 19.375 7.871 -3.145 1 93.81 175 TYR A C 1
ATOM 1352 O O . TYR A 1 175 ? 19.938 7.879 -2.047 1 93.81 175 TYR A O 1
ATOM 1360 N N . ARG A 1 176 ? 18.859 8.914 -3.754 1 95.19 176 ARG A N 1
ATOM 1361 C CA . ARG A 1 176 ? 18.75 10.195 -3.074 1 95.19 176 ARG A CA 1
ATOM 1362 C C . ARG A 1 176 ? 17.281 10.617 -2.918 1 95.19 176 ARG A C 1
ATOM 1364 O O . ARG A 1 176 ? 16.406 10.078 -3.592 1 95.19 176 ARG A O 1
ATOM 1371 N N . ARG A 1 177 ? 17.141 11.5 -1.952 1 96.12 177 ARG A N 1
ATOM 1372 C CA . ARG A 1 177 ? 15.812 12.07 -1.725 1 96.12 177 ARG A CA 1
ATOM 1373 C C . ARG A 1 177 ? 15.852 13.594 -1.826 1 96.12 177 ARG A C 1
ATOM 1375 O O . ARG A 1 177 ? 16.797 14.227 -1.375 1 96.12 177 ARG A O 1
ATOM 1382 N N . HIS A 1 178 ? 14.836 14.125 -2.453 1 97.81 178 HIS A N 1
ATOM 1383 C CA . HIS A 1 178 ? 14.648 15.57 -2.584 1 97.81 178 HIS A CA 1
ATOM 1384 C C . HIS A 1 178 ? 13.195 15.953 -2.326 1 97.81 178 HIS A C 1
ATOM 1386 O O . HIS A 1 178 ? 12.344 15.086 -2.115 1 97.81 178 HIS A O 1
ATOM 1392 N N . LEU A 1 179 ? 12.992 17.219 -2.234 1 98.5 179 LEU A N 1
ATOM 1393 C CA . LEU A 1 179 ? 11.625 17.719 -2.137 1 98.5 179 LEU A CA 1
ATOM 1394 C C . LEU A 1 179 ? 11.07 18.062 -3.516 1 98.5 179 LEU A C 1
ATOM 1396 O O . LEU A 1 179 ? 11.781 18.609 -4.359 1 98.5 179 LEU A O 1
ATOM 1400 N N . TYR A 1 180 ? 9.82 17.672 -3.715 1 98.88 180 TYR A N 1
ATOM 1401 C CA . TYR A 1 180 ? 9.156 17.906 -4.992 1 98.88 180 TYR A CA 1
ATOM 1402 C C . TYR A 1 180 ? 7.758 18.484 -4.781 1 98.88 180 TYR A C 1
ATOM 1404 O O . TYR A 1 180 ? 7.125 18.234 -3.754 1 98.88 180 TYR A O 1
ATOM 1412 N N . ALA A 1 181 ? 7.332 19.219 -5.711 1 98.88 181 ALA A N 1
ATOM 1413 C CA . ALA A 1 181 ? 5.961 19.703 -5.809 1 98.88 181 ALA A CA 1
ATOM 1414 C C . ALA A 1 181 ? 5.52 19.828 -7.266 1 98.88 181 ALA A C 1
ATOM 1416 O O . ALA A 1 181 ? 6.359 19.891 -8.164 1 98.88 181 ALA A O 1
ATOM 1417 N N . SER A 1 182 ? 4.203 19.812 -7.465 1 98.88 182 SER A N 1
ATOM 1418 C CA . SER A 1 182 ? 3.703 20.031 -8.82 1 98.88 182 SER A CA 1
ATOM 1419 C C . SER A 1 182 ? 3.797 21.5 -9.227 1 98.88 182 SER A C 1
ATOM 1421 O O . SER A 1 182 ? 3.742 22.375 -8.375 1 98.88 182 SER A O 1
ATOM 1423 N N . PRO A 1 183 ? 3.947 21.75 -10.547 1 98.69 183 PRO A N 1
ATOM 1424 C CA . PRO A 1 183 ? 3.902 23.141 -11.016 1 98.69 183 PRO A CA 1
ATOM 1425 C C . PRO A 1 183 ? 2.617 23.859 -10.609 1 98.69 183 PRO A C 1
ATOM 1427 O O . PRO A 1 183 ? 2.652 25.031 -10.242 1 98.69 183 PRO A O 1
ATOM 1430 N N . ALA A 1 184 ? 1.561 23.141 -10.656 1 97.81 184 ALA A N 1
ATOM 1431 C CA . ALA A 1 184 ? 0.268 23.719 -10.297 1 97.81 184 ALA A CA 1
ATOM 1432 C C . ALA A 1 184 ? 0.253 24.172 -8.844 1 97.81 184 ALA A C 1
ATOM 1434 O O . ALA A 1 184 ? -0.246 25.266 -8.531 1 97.81 184 ALA A O 1
ATOM 1435 N N . TYR A 1 185 ? 0.75 23.375 -7.98 1 98.12 185 TYR A N 1
ATOM 1436 C CA . TYR A 1 185 ? 0.822 23.75 -6.574 1 98.12 185 TYR A CA 1
ATOM 1437 C C . TYR A 1 185 ? 1.683 25 -6.391 1 98.12 185 TYR A C 1
ATOM 1439 O O . TYR A 1 185 ? 1.302 25.922 -5.668 1 98.12 185 TYR A O 1
ATOM 1447 N N . LEU A 1 186 ? 2.838 25.016 -7.012 1 98.38 186 LEU A N 1
ATOM 1448 C CA . LEU A 1 186 ? 3.799 26.109 -6.84 1 98.38 186 LEU A CA 1
ATOM 1449 C C . LEU A 1 186 ? 3.254 27.406 -7.418 1 98.38 186 LEU A C 1
ATOM 1451 O O . LEU A 1 186 ? 3.559 28.484 -6.914 1 98.38 186 LEU A O 1
ATOM 1455 N N . ALA A 1 187 ? 2.467 27.281 -8.461 1 97.94 187 ALA A N 1
ATOM 1456 C CA . ALA A 1 187 ? 1.844 28.453 -9.055 1 97.94 187 ALA A CA 1
ATOM 1457 C C . ALA A 1 187 ? 0.938 29.172 -8.047 1 97.94 187 ALA A C 1
ATOM 1459 O O . ALA A 1 187 ? 0.793 30.391 -8.086 1 97.94 187 ALA A O 1
ATOM 1460 N N . LEU A 1 188 ? 0.404 28.438 -7.148 1 95.5 188 LEU A N 1
ATOM 1461 C CA . LEU A 1 188 ? -0.531 28.969 -6.164 1 95.5 188 LEU A CA 1
ATOM 1462 C C . LEU A 1 188 ? 0.192 29.344 -4.875 1 95.5 188 LEU A C 1
ATOM 1464 O O . LEU A 1 188 ? -0.11 30.375 -4.273 1 95.5 188 LEU A O 1
ATOM 1468 N N . ALA A 1 189 ? 1.176 28.578 -4.496 1 96.25 189 ALA A N 1
ATOM 1469 C CA . ALA A 1 189 ? 1.712 28.688 -3.141 1 96.25 189 ALA A CA 1
ATOM 1470 C C . ALA A 1 189 ? 3.119 29.266 -3.154 1 96.25 189 ALA A C 1
ATOM 1472 O O . ALA A 1 189 ? 3.672 29.594 -2.102 1 96.25 189 ALA A O 1
ATOM 1473 N N . GLY A 1 190 ? 3.705 29.453 -4.324 1 97.31 190 GLY A N 1
ATOM 1474 C CA . GLY A 1 190 ? 5.086 29.891 -4.414 1 97.31 190 GLY A CA 1
ATOM 1475 C C . GLY A 1 190 ? 6.086 28.75 -4.371 1 97.31 190 GLY A C 1
ATOM 1476 O O . GLY A 1 190 ? 5.723 27.609 -4.059 1 97.31 190 GLY A O 1
ATOM 1477 N N . THR A 1 191 ? 7.352 29.078 -4.73 1 98.25 191 THR A N 1
ATOM 1478 C CA . THR A 1 191 ? 8.398 28.062 -4.801 1 98.25 191 THR A CA 1
ATOM 1479 C C . THR A 1 191 ? 9.422 28.266 -3.684 1 98.25 191 THR A C 1
ATOM 1481 O O . THR A 1 191 ? 10.195 29.219 -3.711 1 98.25 191 THR A O 1
ATOM 1484 N N . PRO A 1 192 ? 9.406 27.406 -2.734 1 98.12 192 PRO A N 1
ATOM 1485 C CA . PRO A 1 192 ? 10.422 27.531 -1.685 1 98.12 192 PRO A CA 1
ATOM 1486 C C . PRO A 1 192 ? 11.828 27.25 -2.191 1 98.12 192 PRO A C 1
ATOM 1488 O O . PRO A 1 192 ? 12.039 26.312 -2.969 1 98.12 192 PRO A O 1
ATOM 1491 N N . GLN A 1 193 ? 12.805 28.047 -1.689 1 97.31 193 GLN A N 1
ATOM 1492 C CA . GLN A 1 193 ? 14.195 27.906 -2.104 1 97.31 193 GLN A CA 1
ATOM 1493 C C . GLN A 1 193 ? 15.047 27.312 -0.982 1 97.31 193 GLN A C 1
ATOM 1495 O O . GLN A 1 193 ? 16.062 26.656 -1.241 1 97.31 193 GLN A O 1
ATOM 1500 N N . HIS A 1 194 ? 14.609 27.578 0.24 1 95.69 194 HIS A N 1
ATOM 1501 C CA . HIS A 1 194 ? 15.312 27.109 1.43 1 95.69 194 HIS A CA 1
ATOM 1502 C C . HIS A 1 194 ? 14.359 26.422 2.398 1 95.69 194 HIS A C 1
ATOM 1504 O O . HIS A 1 194 ? 13.148 26.641 2.344 1 95.69 194 HIS A O 1
ATOM 1510 N N . PRO A 1 195 ? 14.922 25.531 3.238 1 95.31 195 PRO A N 1
ATOM 1511 C CA . PRO A 1 195 ? 14.07 24.812 4.195 1 95.31 195 PRO A CA 1
ATOM 1512 C C . PRO A 1 195 ? 13.203 25.75 5.023 1 95.31 195 PRO A C 1
ATOM 1514 O O . PRO A 1 195 ? 12.055 25.422 5.336 1 95.31 195 PRO A O 1
ATOM 1517 N N . GLU A 1 196 ? 13.625 26.938 5.293 1 91.56 196 GLU A N 1
ATOM 1518 C CA . GLU A 1 196 ? 12.883 27.906 6.098 1 91.56 196 GLU A CA 1
ATOM 1519 C C . GLU A 1 196 ? 11.641 28.391 5.367 1 91.56 196 GLU A C 1
ATOM 1521 O O . GLU A 1 196 ? 10.672 28.828 6.004 1 91.56 196 GLU A O 1
ATOM 1526 N N . ASP A 1 197 ? 11.734 28.297 4.023 1 95.31 197 ASP A N 1
ATOM 1527 C CA . ASP A 1 197 ? 10.617 28.766 3.203 1 95.31 197 ASP A CA 1
ATOM 1528 C C . ASP A 1 197 ? 9.445 27.781 3.279 1 95.31 197 ASP A C 1
ATOM 1530 O O . ASP A 1 197 ? 8.344 28.094 2.812 1 95.31 197 ASP A O 1
ATOM 1534 N N . LEU A 1 198 ? 9.672 26.609 3.875 1 96 198 LEU A N 1
ATOM 1535 C CA . LEU A 1 198 ? 8.656 25.562 3.863 1 96 198 LEU A CA 1
ATOM 1536 C C . LEU A 1 198 ? 7.527 25.891 4.84 1 96 198 LEU A C 1
ATOM 1538 O O . LEU A 1 198 ? 6.449 25.297 4.77 1 96 198 LEU A O 1
ATOM 1542 N N . ASP A 1 199 ? 7.879 26.891 5.637 1 87.94 199 ASP A N 1
ATOM 1543 C CA . ASP A 1 199 ? 6.852 27.328 6.578 1 87.94 199 ASP A CA 1
ATOM 1544 C C . ASP A 1 199 ? 5.633 27.875 5.848 1 87.94 199 ASP A C 1
ATOM 1546 O O . ASP A 1 199 ? 5.766 28.703 4.938 1 87.94 199 ASP A O 1
ATOM 1550 N N . GLY A 1 200 ? 4.469 27.406 6.102 1 88 200 GLY A N 1
ATOM 1551 C CA . GLY A 1 200 ? 3.246 27.859 5.461 1 88 200 GLY A CA 1
ATOM 1552 C C . GLY A 1 200 ? 2.809 26.969 4.316 1 88 200 GLY A C 1
ATOM 1553 O O . GLY A 1 200 ? 1.697 27.109 3.801 1 88 200 GLY A O 1
ATOM 1554 N N . HIS A 1 201 ? 3.717 26.156 3.824 1 95.38 201 HIS A N 1
ATOM 1555 C CA . HIS A 1 201 ? 3.367 25.25 2.742 1 95.38 201 HIS A CA 1
ATOM 1556 C C . HIS A 1 201 ? 2.668 24 3.277 1 95.38 201 HIS A C 1
ATOM 1558 O O . HIS A 1 201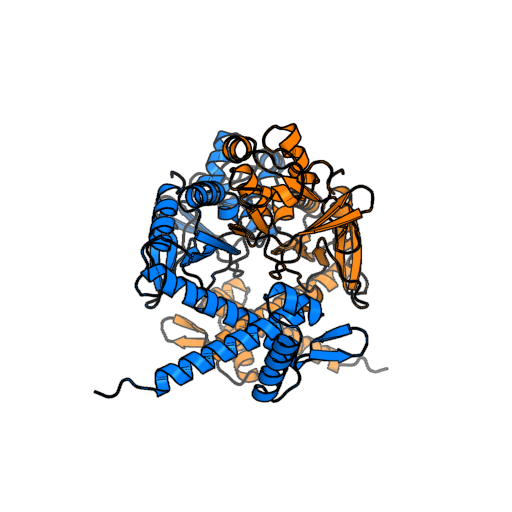 ? 2.869 23.609 4.434 1 95.38 201 HIS A O 1
ATOM 1564 N N . THR A 1 202 ? 1.822 23.5 2.438 1 96.06 202 THR A N 1
ATOM 1565 C CA . THR A 1 202 ? 1.287 22.172 2.73 1 96.06 202 THR A CA 1
ATOM 1566 C C . THR A 1 202 ? 2.35 21.094 2.51 1 96.06 202 THR A C 1
ATOM 1568 O O . THR A 1 202 ? 2.881 20.953 1.407 1 96.06 202 THR A O 1
ATOM 1571 N N . LEU A 1 203 ? 2.639 20.453 3.605 1 96.06 203 LEU A N 1
ATOM 1572 C CA . LEU A 1 203 ? 3.6 19.344 3.523 1 96.06 203 LEU A CA 1
ATOM 1573 C C . LEU A 1 203 ? 2.891 18 3.561 1 96.06 203 LEU A C 1
ATOM 1575 O O . LEU A 1 203 ? 1.93 17.828 4.312 1 96.06 203 LEU A O 1
ATOM 1579 N N . ILE A 1 204 ? 3.295 17.141 2.66 1 96.75 204 ILE A N 1
ATOM 1580 C CA . ILE A 1 204 ? 2.85 15.758 2.641 1 96.75 204 ILE A CA 1
ATOM 1581 C C . ILE A 1 204 ? 3.893 14.875 3.32 1 96.75 204 ILE A C 1
ATOM 1583 O O . ILE A 1 204 ? 5.027 14.766 2.846 1 96.75 204 ILE A O 1
ATOM 1587 N N . LEU A 1 205 ? 3.479 14.219 4.355 1 93.56 205 LEU A N 1
ATOM 1588 C CA . LEU A 1 205 ? 4.41 13.406 5.129 1 93.56 205 LEU A CA 1
ATOM 1589 C C . LEU A 1 205 ? 4.109 11.922 4.945 1 93.56 205 LEU A C 1
ATOM 1591 O O . LEU A 1 205 ? 2.955 11.5 5.031 1 93.56 205 LEU A O 1
ATOM 1595 N N . HIS A 1 206 ? 5.117 11.133 4.629 1 92.75 206 HIS A N 1
ATOM 1596 C CA . HIS A 1 206 ? 5.039 9.68 4.676 1 92.75 206 HIS A CA 1
ATOM 1597 C C . HIS A 1 206 ? 5.121 9.172 6.113 1 92.75 206 HIS A C 1
ATOM 1599 O O . HIS A 1 206 ? 6.141 9.359 6.785 1 92.75 206 HIS A O 1
ATOM 1605 N N . THR A 1 207 ? 4.109 8.477 6.617 1 82.31 207 THR A N 1
ATOM 1606 C CA . THR A 1 207 ? 4.031 8.195 8.047 1 82.31 207 THR A CA 1
ATOM 1607 C C . THR A 1 207 ? 4.422 6.742 8.328 1 82.31 207 THR A C 1
ATOM 1609 O O . THR A 1 207 ? 4.359 6.289 9.477 1 82.31 207 THR A O 1
ATOM 1612 N N . ALA A 1 208 ? 4.57 5.824 7.426 1 66.62 208 ALA A N 1
ATOM 1613 C CA . ALA A 1 208 ? 4.867 4.445 7.801 1 66.62 208 ALA A CA 1
ATOM 1614 C C . ALA A 1 208 ? 5.863 4.391 8.953 1 66.62 208 ALA A C 1
ATOM 1616 O O . ALA A 1 208 ? 5.617 3.729 9.969 1 66.62 208 ALA A O 1
ATOM 1617 N N . PRO A 1 209 ? 7.105 4.762 8.922 1 56.41 209 PRO A N 1
ATOM 1618 C CA . PRO A 1 209 ? 7.754 4.711 10.234 1 56.41 209 PRO A CA 1
ATOM 1619 C C . PRO A 1 209 ? 7.238 5.789 11.188 1 56.41 209 PRO A C 1
ATOM 1621 O O . PRO A 1 209 ? 7.582 6.965 11.039 1 56.41 209 PRO A O 1
ATOM 1624 N N . ARG A 1 210 ? 5.91 5.781 11.547 1 47.09 210 ARG A N 1
ATOM 1625 C CA . ARG A 1 210 ? 5.059 6.785 12.172 1 47.09 210 ARG A CA 1
ATOM 1626 C C . ARG A 1 210 ? 5.887 7.809 12.938 1 47.09 210 ARG A C 1
ATOM 1628 O O . ARG A 1 210 ? 5.359 8.82 13.406 1 47.09 210 ARG A O 1
ATOM 1635 N N . ILE A 1 211 ? 6.988 7.57 13.352 1 45.25 211 ILE A N 1
ATOM 1636 C CA . ILE A 1 211 ? 7.578 8.625 14.172 1 45.25 211 ILE A CA 1
ATOM 1637 C C . ILE A 1 211 ? 8.047 9.773 13.273 1 45.25 211 ILE A C 1
ATOM 1639 O O . ILE A 1 211 ? 8.82 9.562 12.336 1 45.25 211 ILE A O 1
ATOM 1643 N N . LEU A 1 212 ? 7.082 10.75 13.359 1 54.19 212 LEU A N 1
ATOM 1644 C CA . LEU A 1 212 ? 7.488 11.961 12.648 1 54.19 212 LEU A CA 1
ATOM 1645 C C . LEU A 1 212 ? 8.953 12.289 12.922 1 54.19 212 LEU A C 1
ATOM 1647 O O . LEU A 1 212 ? 9.312 12.648 14.047 1 54.19 212 LEU A O 1
ATOM 1651 N N . LYS A 1 213 ? 9.82 11.828 12.047 1 65.44 213 LYS A N 1
ATOM 1652 C CA . LYS A 1 213 ? 11.25 12.133 12.125 1 65.44 213 LYS A CA 1
ATOM 1653 C C . LYS A 1 213 ? 11.562 13.477 11.484 1 65.44 213 LYS A C 1
ATOM 1655 O O . LYS A 1 213 ? 10.812 13.945 10.617 1 65.44 213 LYS A O 1
ATOM 1660 N N . ALA A 1 214 ? 12.375 14.273 12.109 1 78.88 214 ALA A N 1
ATOM 1661 C CA . ALA A 1 214 ? 12.914 15.484 11.492 1 78.88 214 ALA A CA 1
ATOM 1662 C C . ALA A 1 214 ? 13.414 15.211 10.078 1 78.88 214 ALA A C 1
ATOM 1664 O O . ALA A 1 214 ? 13.898 14.109 9.789 1 78.88 214 ALA A O 1
ATOM 1665 N N . TRP A 1 215 ? 13.094 16.141 9.234 1 91.06 215 TRP A N 1
ATOM 1666 C CA . TRP A 1 215 ? 13.742 16.141 7.93 1 91.06 215 TRP A CA 1
ATOM 1667 C C . TRP A 1 215 ? 15.141 16.75 8.023 1 91.06 215 TRP A C 1
ATOM 1669 O O . TRP A 1 215 ? 15.312 17.844 8.578 1 91.06 215 TRP A O 1
ATOM 1679 N N . HIS A 1 216 ? 16.125 16.047 7.566 1 92.75 216 HIS A N 1
ATOM 1680 C CA . HIS A 1 216 ? 17.516 16.516 7.562 1 92.75 216 HIS A CA 1
ATOM 1681 C C . HIS A 1 216 ? 17.953 16.938 6.164 1 92.75 216 HIS A C 1
ATOM 1683 O O . HIS A 1 216 ? 18.031 16.109 5.258 1 92.75 216 HIS A O 1
ATOM 1689 N N . PHE A 1 217 ? 18.203 18.266 6.055 1 96.19 217 PHE A N 1
ATOM 1690 C CA . PHE A 1 217 ? 18.609 18.875 4.797 1 96.19 217 PHE A CA 1
ATOM 1691 C C . PHE A 1 217 ? 20.141 19 4.734 1 96.19 217 PHE A C 1
ATOM 1693 O O . PHE A 1 217 ? 20.75 19.625 5.602 1 96.19 217 PHE A O 1
ATOM 1700 N N . CYS A 1 218 ? 20.688 18.375 3.719 1 96.81 218 CYS A N 1
ATOM 1701 C CA . CYS A 1 218 ? 22.141 18.391 3.555 1 96.81 218 CYS A CA 1
ATOM 1702 C C . CYS A 1 218 ? 22.547 19.25 2.359 1 96.81 218 CYS A C 1
ATOM 1704 O O . CYS A 1 218 ? 22.047 19.047 1.247 1 96.81 218 CYS A O 1
ATOM 1706 N N . HIS A 1 219 ? 23.328 20.234 2.615 1 95 219 HIS A N 1
ATOM 1707 C CA . HIS A 1 219 ? 23.938 21.109 1.616 1 95 219 HIS A CA 1
ATOM 1708 C C . HIS A 1 219 ? 25.375 21.438 1.96 1 95 219 HIS A C 1
ATOM 1710 O O . HIS A 1 219 ? 25.672 21.953 3.045 1 95 219 HIS A O 1
ATOM 1716 N N . ASN A 1 220 ? 26.281 21.188 0.983 1 92.62 220 ASN A N 1
ATOM 1717 C CA . ASN A 1 220 ? 27.703 21.422 1.197 1 92.62 220 ASN A CA 1
ATOM 1718 C C . ASN A 1 220 ? 28.172 20.859 2.531 1 92.62 220 ASN A C 1
ATOM 1720 O O . ASN A 1 220 ? 28.812 21.547 3.316 1 92.62 220 ASN A O 1
ATOM 1724 N N . ASP A 1 221 ? 27.781 19.672 2.855 1 89.44 221 ASP A N 1
ATOM 1725 C CA . ASP A 1 221 ? 28.203 18.875 4.004 1 89.44 221 ASP A CA 1
ATOM 1726 C C . ASP A 1 221 ? 27.703 19.484 5.309 1 89.44 221 ASP A C 1
ATOM 1728 O O . ASP A 1 221 ? 28.188 19.141 6.387 1 89.44 221 ASP A O 1
ATOM 1732 N N . GLN A 1 222 ? 26.844 20.406 5.172 1 93.94 222 GLN A N 1
ATOM 1733 C CA . GLN A 1 222 ? 26.156 20.953 6.34 1 93.94 222 GLN A CA 1
ATOM 1734 C C . GLN A 1 222 ? 24.719 20.438 6.43 1 93.94 222 GLN A C 1
ATOM 1736 O O . GLN A 1 222 ? 24.031 20.344 5.414 1 93.94 222 GLN A O 1
ATOM 1741 N N . ILE A 1 223 ? 24.375 20.109 7.66 1 93.81 223 ILE A N 1
ATOM 1742 C CA . ILE A 1 223 ? 23.047 19.531 7.859 1 93.81 223 ILE A CA 1
ATOM 1743 C C . ILE A 1 223 ? 22.172 20.516 8.648 1 93.81 223 ILE A C 1
ATOM 1745 O O . ILE A 1 223 ? 22.594 21.016 9.703 1 93.81 223 ILE A O 1
ATOM 1749 N N . THR A 1 224 ? 21.031 20.828 8.086 1 91.94 224 THR A N 1
ATOM 1750 C CA . THR A 1 224 ? 19.984 21.578 8.789 1 91.94 224 THR A CA 1
ATOM 1751 C C . THR A 1 224 ? 18.75 20.703 8.984 1 91.94 224 THR A C 1
ATOM 1753 O O . THR A 1 224 ? 18.344 19.984 8.078 1 91.94 224 THR A O 1
ATOM 1756 N N . SER A 1 225 ? 18.219 20.797 10.156 1 89.88 225 SER A N 1
ATOM 1757 C CA . SER A 1 225 ? 17.062 19.953 10.461 1 89.88 225 SER A CA 1
ATOM 1758 C C . SER A 1 225 ? 15.805 20.781 10.648 1 89.88 225 SER A C 1
ATOM 1760 O O . SER A 1 225 ? 15.859 21.891 11.156 1 89.88 225 SER A O 1
ATOM 1762 N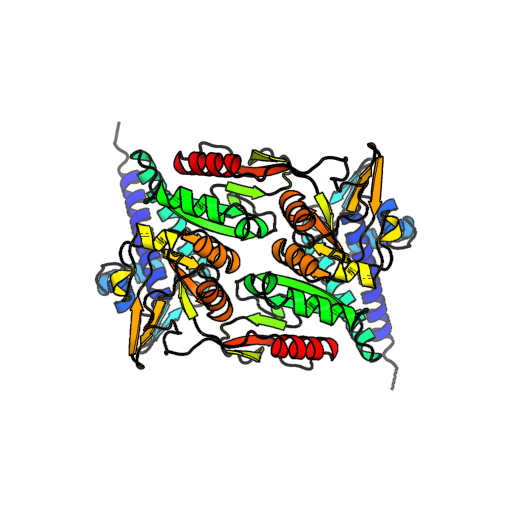 N . LEU A 1 226 ? 14.711 20.219 10.18 1 86.56 226 LEU A N 1
ATOM 1763 C CA . LEU A 1 226 ? 13.391 20.828 10.305 1 86.56 226 LEU A CA 1
ATOM 1764 C C . LEU A 1 226 ? 12.344 19.781 10.664 1 86.56 226 LEU A C 1
ATOM 1766 O O . LEU A 1 226 ? 12.344 18.672 10.117 1 86.56 226 LEU A O 1
ATOM 1770 N N . ARG A 1 227 ? 11.555 20.094 11.602 1 80.19 227 ARG A N 1
ATOM 1771 C CA . ARG A 1 227 ? 10.414 19.234 11.891 1 80.19 227 ARG A CA 1
ATOM 1772 C C . ARG A 1 227 ? 9.188 19.656 11.078 1 80.19 227 ARG A C 1
ATOM 1774 O O . ARG A 1 227 ? 8.609 20.719 11.32 1 80.19 227 ARG A O 1
ATOM 1781 N N . PRO A 1 228 ? 8.852 18.766 10.211 1 83.88 228 PRO A N 1
ATOM 1782 C CA . PRO A 1 228 ? 7.699 19.156 9.391 1 83.88 228 PRO A CA 1
ATOM 1783 C C . PRO A 1 228 ? 6.383 19.125 10.156 1 83.88 228 PRO A C 1
ATOM 1785 O O . PRO A 1 228 ? 6.211 18.312 11.07 1 83.88 228 PRO A O 1
ATOM 1788 N N . ARG A 1 229 ? 5.508 20.078 9.883 1 80.75 229 ARG A N 1
ATOM 1789 C CA . ARG A 1 229 ? 4.117 20.078 10.32 1 80.75 229 ARG A CA 1
ATOM 1790 C C . ARG A 1 229 ? 3.174 19.797 9.156 1 80.75 229 ARG A C 1
ATOM 1792 O O . ARG A 1 229 ? 2.703 20.734 8.492 1 80.75 229 ARG A O 1
ATOM 1799 N N . PRO A 1 230 ? 2.902 18.547 8.945 1 89.12 230 PRO A N 1
ATOM 1800 C CA . PRO A 1 230 ? 2.188 18.172 7.727 1 89.12 230 PRO A CA 1
ATOM 1801 C C . PRO A 1 230 ? 0.683 18.406 7.824 1 89.12 230 PRO A C 1
ATOM 1803 O O . PRO A 1 230 ? 0.106 18.281 8.906 1 89.12 230 PRO A O 1
ATOM 1806 N N . ARG A 1 231 ? 0.131 18.75 6.699 1 91.94 231 ARG A N 1
ATOM 1807 C CA . ARG A 1 231 ? -1.321 18.766 6.562 1 91.94 231 ARG A CA 1
ATOM 1808 C C . ARG A 1 231 ? -1.842 17.438 6.031 1 91.94 231 ARG A C 1
ATOM 1810 O O . ARG A 1 231 ? -3.027 17.125 6.172 1 91.94 231 ARG A O 1
ATOM 1817 N N . LEU A 1 232 ? -0.999 16.766 5.328 1 95.56 232 LEU A N 1
ATOM 1818 C CA . LEU A 1 232 ? -1.297 15.43 4.828 1 95.56 232 LEU A CA 1
ATOM 1819 C C . LEU A 1 232 ? -0.318 14.406 5.395 1 95.56 232 LEU A C 1
ATOM 1821 O O . LEU A 1 232 ? 0.896 14.547 5.227 1 95.56 232 LEU A O 1
ATOM 1825 N N . ARG A 1 233 ? -0.87 13.484 6.082 1 94.06 233 ARG A N 1
ATOM 1826 C CA . ARG A 1 233 ? -0.136 12.328 6.578 1 94.06 233 ARG A CA 1
ATOM 1827 C C . ARG A 1 233 ? -0.593 11.047 5.879 1 94.06 233 ARG A C 1
ATOM 1829 O O . ARG A 1 233 ? -1.719 10.594 6.086 1 94.06 233 ARG A O 1
ATOM 1836 N N . LEU A 1 234 ? 0.322 10.5 5.098 1 95.88 234 LEU A N 1
ATOM 1837 C CA . LEU A 1 234 ? -0.054 9.375 4.25 1 95.88 234 LEU A CA 1
ATOM 1838 C C . LEU A 1 234 ? 0.806 8.156 4.555 1 95.88 234 LEU A C 1
ATOM 1840 O O . LEU A 1 234 ? 2.035 8.25 4.598 1 95.88 234 LEU A O 1
ATOM 1844 N N . GLY A 1 235 ? 0.167 7.016 4.637 1 93.12 235 GLY A N 1
ATOM 1845 C CA . GLY A 1 235 ? 0.836 5.816 5.117 1 93.12 235 GLY A CA 1
ATOM 1846 C C . GLY A 1 235 ? 1.44 4.988 4 1 93.12 235 GLY A C 1
ATOM 1847 O O . GLY A 1 235 ? 1.793 3.822 4.207 1 93.12 235 GLY A O 1
ATOM 1848 N N . SER A 1 236 ? 1.539 5.504 2.844 1 94 236 SER A N 1
ATOM 1849 C CA . SER A 1 236 ? 2.125 4.785 1.719 1 94 236 SER A CA 1
ATOM 1850 C C . SER A 1 236 ? 2.963 5.711 0.846 1 94 236 SER A C 1
ATOM 1852 O O . SER A 1 236 ? 2.559 6.84 0.562 1 94 236 SER A O 1
ATOM 1854 N N . GLY A 1 237 ? 4.117 5.164 0.452 1 95.06 237 GLY A N 1
ATOM 1855 C CA . GLY A 1 237 ? 4.945 5.926 -0.467 1 95.06 237 GLY A CA 1
ATOM 1856 C C . GLY A 1 237 ? 4.258 6.223 -1.785 1 95.06 237 GLY A C 1
ATOM 1857 O O . GLY A 1 237 ? 4.449 7.293 -2.365 1 95.06 237 GLY A O 1
ATOM 1858 N N . GLY A 1 238 ? 3.49 5.285 -2.221 1 96.44 238 GLY A N 1
ATOM 1859 C CA . GLY A 1 238 ? 2.729 5.508 -3.438 1 96.44 238 GLY A CA 1
ATOM 1860 C C . GLY A 1 238 ? 1.726 6.641 -3.314 1 96.44 238 GLY A C 1
ATOM 1861 O O . GLY A 1 238 ? 1.592 7.461 -4.223 1 96.44 238 GLY A O 1
ATOM 1862 N N . ALA A 1 239 ? 1.067 6.676 -2.215 1 97.44 239 ALA A N 1
ATOM 1863 C CA . ALA A 1 239 ? 0.091 7.738 -1.99 1 97.44 239 ALA A CA 1
ATOM 1864 C C . ALA A 1 239 ? 0.77 9.102 -1.923 1 97.44 239 ALA A C 1
ATOM 1866 O O . ALA A 1 239 ? 0.248 10.094 -2.447 1 97.44 239 ALA A O 1
ATOM 1867 N N . VAL A 1 240 ? 1.905 9.156 -1.268 1 97.44 240 VAL A N 1
ATOM 1868 C CA . VAL A 1 240 ? 2.672 10.398 -1.2 1 97.44 240 VAL A CA 1
ATOM 1869 C C . VAL A 1 240 ? 3.049 10.852 -2.609 1 97.44 240 VAL A C 1
ATOM 1871 O O . VAL A 1 240 ? 2.84 12.008 -2.971 1 97.44 240 VAL A O 1
ATOM 1874 N N . TYR A 1 241 ? 3.527 9.953 -3.393 1 98.5 241 TYR A N 1
ATOM 1875 C CA . TYR A 1 241 ? 3.955 10.203 -4.766 1 98.5 241 TYR A CA 1
ATOM 1876 C C . TYR A 1 241 ? 2.805 10.75 -5.602 1 98.5 241 TYR A C 1
ATOM 1878 O O . TYR A 1 241 ? 2.92 11.82 -6.203 1 98.5 241 TYR A O 1
ATOM 1886 N N . HIS A 1 242 ? 1.701 10.141 -5.555 1 98.69 242 HIS A N 1
ATOM 1887 C CA . HIS A 1 242 ? 0.584 10.516 -6.414 1 98.69 242 HIS A CA 1
ATOM 1888 C C . HIS A 1 242 ? -0.096 11.781 -5.914 1 98.69 242 HIS A C 1
ATOM 1890 O O . HIS A 1 242 ? -0.588 12.586 -6.711 1 98.69 242 HIS A O 1
ATOM 1896 N N . SER A 1 243 ? -0.137 11.938 -4.598 1 98.69 243 SER A N 1
ATOM 1897 C CA . SER A 1 243 ? -0.7 13.172 -4.066 1 98.69 243 SER A CA 1
ATOM 1898 C C . SER A 1 243 ? 0.159 14.375 -4.438 1 98.69 243 SER A C 1
ATOM 1900 O O . SER A 1 243 ? -0.362 15.469 -4.672 1 98.69 243 SER A O 1
ATOM 1902 N N . THR A 1 244 ? 1.494 14.148 -4.473 1 98.81 244 THR A N 1
ATOM 1903 C CA . THR A 1 244 ? 2.391 15.211 -4.914 1 98.81 244 THR A CA 1
ATOM 1904 C C . THR A 1 244 ? 2.111 15.586 -6.367 1 98.81 244 THR A C 1
ATOM 1906 O O . THR A 1 244 ? 2.012 16.766 -6.695 1 98.81 244 THR A O 1
ATOM 1909 N N . LEU A 1 245 ? 1.94 14.609 -7.199 1 98.75 245 LEU A N 1
ATOM 1910 C CA . LEU A 1 245 ? 1.634 14.82 -8.609 1 98.75 245 LEU A CA 1
ATOM 1911 C C . LEU A 1 245 ? 0.314 15.57 -8.773 1 98.75 245 LEU A C 1
ATOM 1913 O O . LEU A 1 245 ? 0.168 16.391 -9.68 1 98.75 245 LEU A O 1
ATOM 1917 N N . ALA A 1 246 ? -0.594 15.352 -7.871 1 98.56 246 ALA A N 1
ATOM 1918 C CA . ALA A 1 246 ? -1.928 15.938 -7.953 1 98.56 246 ALA A CA 1
ATOM 1919 C C . ALA A 1 246 ? -1.931 17.375 -7.422 1 98.56 246 ALA A C 1
ATOM 1921 O O . ALA A 1 246 ? -2.969 18.031 -7.414 1 98.56 246 ALA A O 1
ATOM 1922 N N . GLY A 1 247 ? -0.818 17.766 -6.887 1 98.5 247 GLY A N 1
ATOM 1923 C CA . GLY A 1 247 ? -0.692 19.141 -6.418 1 98.5 247 GLY A CA 1
ATOM 1924 C C . GLY A 1 247 ? -1.192 19.328 -5 1 98.5 247 GLY A C 1
ATOM 1925 O O . GLY A 1 247 ? -1.695 20.406 -4.652 1 98.5 247 GLY A O 1
ATOM 1926 N N . ALA A 1 248 ? -1.074 18.281 -4.227 1 98.31 248 ALA A N 1
ATOM 1927 C CA . ALA A 1 248 ? -1.605 18.359 -2.867 1 98.31 248 ALA A CA 1
ATOM 1928 C C . ALA A 1 248 ? -0.626 19.062 -1.935 1 98.31 248 ALA A C 1
ATOM 1930 O O . ALA A 1 248 ? -0.99 19.453 -0.823 1 98.31 248 ALA A O 1
ATOM 1931 N N . GLY A 1 249 ? 0.58 19.203 -2.35 1 98.44 249 GLY A N 1
ATOM 1932 C CA . GLY A 1 249 ? 1.591 19.828 -1.515 1 98.44 249 GLY A CA 1
ATOM 1933 C C . GLY A 1 249 ? 3.008 19.453 -1.91 1 98.44 249 GLY A C 1
ATOM 1934 O O . GLY A 1 249 ? 3.26 19.094 -3.061 1 98.44 249 GLY A O 1
ATOM 1935 N N . ILE A 1 250 ? 3.945 19.625 -0.953 1 98.56 250 ILE A N 1
ATOM 1936 C CA . ILE A 1 250 ? 5.367 19.328 -1.109 1 98.56 250 ILE A CA 1
ATOM 1937 C C . ILE A 1 250 ? 5.707 18.047 -0.37 1 98.56 250 ILE A C 1
ATOM 1939 O O . ILE A 1 250 ? 5.297 17.844 0.777 1 98.56 250 ILE A O 1
ATOM 1943 N N . ALA A 1 251 ? 6.414 17.172 -1.016 1 98.12 251 ALA A N 1
ATOM 1944 C CA . ALA A 1 251 ? 6.762 15.898 -0.389 1 98.12 251 ALA A CA 1
ATOM 1945 C C . ALA A 1 251 ? 8.219 15.547 -0.647 1 98.12 251 ALA A C 1
ATOM 1947 O O . ALA A 1 251 ? 8.82 16.016 -1.617 1 98.12 251 ALA A O 1
ATOM 1948 N N . ARG A 1 252 ? 8.781 14.773 0.282 1 96.75 252 ARG A N 1
ATOM 1949 C CA . ARG A 1 252 ? 10.062 14.102 0.078 1 96.75 252 ARG A CA 1
ATOM 1950 C C . ARG A 1 252 ? 9.891 12.836 -0.75 1 96.75 252 ARG A C 1
ATOM 1952 O O . ARG A 1 252 ? 9.133 11.938 -0.371 1 96.75 252 ARG A O 1
ATOM 1959 N N . LEU A 1 253 ? 10.539 12.781 -1.89 1 97.06 253 LEU A N 1
ATOM 1960 C CA . LEU A 1 253 ? 10.477 11.609 -2.748 1 97.06 253 LEU A CA 1
ATOM 1961 C C . LEU A 1 253 ? 11.875 11.125 -3.117 1 97.06 253 LEU A C 1
ATOM 1963 O O . LEU A 1 253 ? 12.82 11.922 -3.143 1 97.06 253 LEU A O 1
ATOM 1967 N N . ALA A 1 254 ? 11.953 9.844 -3.354 1 96.12 254 ALA A N 1
ATOM 1968 C CA . ALA A 1 254 ? 13.18 9.328 -3.963 1 96.12 254 ALA A CA 1
ATOM 1969 C C . ALA A 1 254 ? 13.406 9.945 -5.34 1 96.12 254 ALA A C 1
ATOM 1971 O O . ALA A 1 254 ? 12.461 10.117 -6.113 1 96.12 254 ALA A O 1
ATOM 1972 N N . ALA A 1 255 ? 14.633 10.195 -5.672 1 96.56 255 ALA A N 1
ATOM 1973 C CA . ALA A 1 255 ? 14.977 10.867 -6.926 1 96.56 255 ALA A CA 1
ATOM 1974 C C . ALA A 1 255 ? 14.57 10.023 -8.125 1 96.56 255 ALA A C 1
ATOM 1976 O O . ALA A 1 255 ? 14.172 10.562 -9.164 1 96.56 255 ALA A O 1
ATOM 1977 N N . TRP A 1 256 ? 14.594 8.75 -8.016 1 94.38 256 TRP A N 1
ATOM 1978 C CA . TRP A 1 256 ? 14.352 7.887 -9.172 1 94.38 256 TRP A CA 1
ATOM 1979 C C . TRP A 1 256 ? 12.891 7.973 -9.617 1 94.38 256 TRP A C 1
ATOM 1981 O O . TRP A 1 256 ? 12.57 7.676 -10.766 1 94.38 256 TRP A O 1
ATOM 1991 N N . VAL A 1 257 ? 11.992 8.414 -8.75 1 96.5 257 VAL A N 1
ATOM 1992 C CA . VAL A 1 257 ? 10.617 8.625 -9.195 1 96.5 257 VAL A CA 1
ATOM 1993 C C . VAL A 1 257 ? 10.367 10.109 -9.422 1 96.5 257 VAL A C 1
ATOM 1995 O O . VAL A 1 257 ? 9.656 10.492 -10.352 1 96.5 257 VAL A O 1
ATOM 1998 N N . GLY A 1 258 ? 10.977 10.938 -8.602 1 97.75 258 GLY A N 1
ATOM 1999 C CA . GLY A 1 258 ? 10.773 12.375 -8.711 1 97.75 258 GLY A CA 1
ATOM 2000 C C . GLY A 1 258 ? 11.367 12.969 -9.969 1 97.75 258 GLY A C 1
ATOM 2001 O O . GLY A 1 258 ? 10.719 13.758 -10.656 1 97.75 258 GLY A O 1
ATOM 2002 N N . GLU A 1 259 ? 12.586 12.562 -10.305 1 97.31 259 GLU A N 1
ATOM 2003 C CA . GLU A 1 259 ? 13.312 13.164 -11.422 1 97.31 259 GLU A CA 1
ATOM 2004 C C . GLU A 1 259 ? 12.664 12.805 -12.758 1 97.31 259 GLU A C 1
ATOM 2006 O O . GLU A 1 259 ? 12.688 13.609 -13.695 1 97.31 259 GLU A O 1
ATOM 2011 N N . ALA A 1 260 ? 12.117 11.641 -12.836 1 96 260 ALA A N 1
ATOM 2012 C CA . ALA A 1 260 ? 11.383 11.273 -14.047 1 96 260 ALA A CA 1
ATOM 2013 C C . ALA A 1 260 ? 10.234 12.234 -14.305 1 96 260 ALA A C 1
ATOM 2015 O O . ALA A 1 260 ? 9.961 12.594 -15.453 1 96 260 ALA A O 1
ATOM 2016 N N . GLN A 1 261 ? 9.602 12.648 -13.273 1 98.31 261 GLN A N 1
ATOM 2017 C CA . GLN A 1 261 ? 8.461 13.555 -13.398 1 98.31 261 GLN A CA 1
ATOM 2018 C C . GLN A 1 261 ? 8.922 14.984 -13.641 1 98.31 261 GLN A C 1
ATOM 2020 O O . GLN A 1 261 ? 8.227 15.766 -14.305 1 98.31 261 GLN A O 1
ATOM 2025 N N . VAL A 1 262 ? 10.094 15.312 -13.109 1 98.38 262 VAL A N 1
ATOM 2026 C CA . VAL A 1 262 ? 10.672 16.609 -13.414 1 98.38 262 VAL A CA 1
ATOM 2027 C C . VAL A 1 262 ? 10.961 16.719 -14.914 1 98.38 262 VAL A C 1
ATOM 2029 O O . VAL A 1 262 ? 10.617 17.703 -15.555 1 98.38 262 VAL A O 1
ATOM 2032 N N . LYS A 1 263 ? 11.539 15.711 -15.484 1 97.69 263 LYS A N 1
ATOM 2033 C CA . LYS A 1 263 ? 11.844 15.664 -16.906 1 97.69 263 LYS A CA 1
ATOM 2034 C C . LYS A 1 263 ? 10.57 15.758 -17.75 1 97.69 263 LYS A C 1
ATOM 2036 O O . LYS A 1 263 ? 10.562 16.391 -18.812 1 97.69 263 LYS A O 1
ATOM 2041 N N . ALA A 1 264 ? 9.531 15.242 -17.234 1 97.81 264 ALA A N 1
ATOM 2042 C CA . ALA A 1 264 ? 8.258 15.227 -17.938 1 97.81 264 ALA A CA 1
ATOM 2043 C C . ALA A 1 264 ? 7.484 16.531 -17.688 1 97.81 264 ALA A C 1
ATOM 2045 O O . ALA A 1 264 ? 6.398 16.719 -18.25 1 97.81 264 ALA A O 1
ATOM 2046 N N . GLY A 1 265 ? 7.938 17.359 -16.781 1 98.38 265 GLY A N 1
ATOM 2047 C CA . GLY A 1 265 ? 7.32 18.641 -16.516 1 98.38 265 GLY A CA 1
ATOM 2048 C C . GLY A 1 265 ? 6.164 18.547 -15.531 1 98.38 265 GLY A C 1
ATOM 2049 O O . GLY A 1 265 ? 5.355 19.469 -15.43 1 98.38 265 GLY A O 1
ATOM 2050 N N . ARG A 1 266 ? 6.109 17.469 -14.797 1 98.69 266 ARG A N 1
ATOM 2051 C CA . ARG A 1 266 ? 4.969 17.25 -13.914 1 98.69 266 ARG A CA 1
ATOM 2052 C C . ARG A 1 266 ? 5.328 17.547 -12.461 1 98.69 266 ARG A C 1
ATOM 2054 O O . ARG A 1 266 ? 4.441 17.719 -11.617 1 98.69 266 ARG A O 1
ATOM 2061 N N . LEU A 1 267 ? 6.602 17.531 -12.164 1 98.81 267 LEU A N 1
ATOM 2062 C CA . LEU A 1 267 ? 7.098 17.938 -10.852 1 98.81 267 LEU A CA 1
ATOM 2063 C C . LEU A 1 267 ? 8.242 18.938 -10.977 1 98.81 267 LEU A C 1
ATOM 2065 O O . LEU A 1 267 ? 8.836 19.062 -12.055 1 98.81 267 LEU A O 1
ATOM 2069 N N . VAL A 1 268 ? 8.438 19.656 -9.953 1 98.88 268 VAL A N 1
ATOM 2070 C CA . VAL A 1 268 ? 9.562 20.562 -9.789 1 98.88 268 VAL A CA 1
ATOM 2071 C C . VAL A 1 268 ? 10.281 20.266 -8.477 1 98.88 268 VAL A C 1
ATOM 2073 O O . VAL A 1 268 ? 9.641 20.109 -7.434 1 98.88 268 VAL A O 1
ATOM 2076 N N . ARG A 1 269 ? 11.602 20.156 -8.609 1 98.38 269 ARG A N 1
ATOM 2077 C CA . ARG A 1 269 ? 12.375 20.078 -7.383 1 98.38 269 ARG A CA 1
ATOM 2078 C C . ARG A 1 269 ? 12.383 21.406 -6.645 1 98.38 269 ARG A C 1
ATOM 2080 O O . ARG A 1 269 ? 12.695 22.453 -7.23 1 98.38 269 ARG A O 1
ATOM 2087 N N . VAL A 1 270 ? 12.008 21.391 -5.371 1 98.69 270 VAL A N 1
ATOM 2088 C CA . VAL A 1 270 ? 12.055 22.594 -4.559 1 98.69 270 VAL A CA 1
ATOM 2089 C C . VAL A 1 270 ? 13.188 22.5 -3.543 1 98.69 270 VAL A C 1
ATOM 2091 O O . VAL A 1 270 ? 13.68 21.406 -3.258 1 98.69 270 VAL A O 1
ATOM 2094 N N . CYS A 1 271 ? 13.68 23.672 -3.084 1 98.06 271 CYS A N 1
ATOM 2095 C CA . CYS A 1 271 ? 14.922 23.688 -2.311 1 98.06 271 CYS A CA 1
ATOM 2096 C C . CYS A 1 271 ? 16.016 22.891 -3.018 1 98.06 271 CYS A C 1
ATOM 2098 O O . CYS A 1 271 ? 16.641 22.016 -2.42 1 98.06 271 CYS A O 1
ATOM 2100 N N . PRO A 1 272 ? 16.281 23.266 -4.266 1 97.5 272 PRO A N 1
ATOM 2101 C CA . PRO A 1 272 ? 17.062 22.391 -5.145 1 97.5 272 PRO A CA 1
ATOM 2102 C C . PRO A 1 272 ? 18.5 22.219 -4.68 1 97.5 272 PRO A C 1
ATOM 2104 O O . PRO A 1 272 ? 19.172 21.266 -5.086 1 97.5 272 PRO A O 1
ATOM 2107 N N . GLN A 1 273 ? 18.984 23.031 -3.811 1 96.94 273 GLN A N 1
ATOM 2108 C CA . GLN A 1 273 ? 20.375 22.938 -3.355 1 96.94 273 GLN A CA 1
ATOM 2109 C C . GLN A 1 273 ? 20.516 21.875 -2.266 1 96.94 273 GLN A C 1
ATOM 2111 O O . GLN A 1 273 ? 21.641 21.5 -1.901 1 96.94 273 GLN A O 1
ATOM 2116 N N . TYR A 1 274 ? 19.391 21.406 -1.808 1 97.44 274 TYR A N 1
ATOM 2117 C CA . TYR A 1 274 ? 19.438 20.516 -0.653 1 97.44 274 TYR A CA 1
ATOM 2118 C C . TYR A 1 274 ? 19.047 19.094 -1.047 1 97.44 274 TYR A C 1
ATOM 2120 O O . TYR A 1 274 ? 18.141 18.906 -1.876 1 97.44 274 TYR A O 1
ATOM 2128 N N . ARG A 1 275 ? 19.688 18.156 -0.466 1 96.5 275 ARG A N 1
ATOM 2129 C CA . ARG A 1 275 ? 19.25 16.766 -0.434 1 96.5 275 ARG A CA 1
ATOM 2130 C C . ARG A 1 275 ? 18.797 16.359 0.966 1 96.5 275 ARG A C 1
ATOM 2132 O O . ARG A 1 275 ? 19.281 16.906 1.961 1 96.5 275 ARG A O 1
ATOM 2139 N N . LEU A 1 276 ? 17.859 15.5 0.998 1 95.5 276 LEU A N 1
ATOM 2140 C CA . LEU A 1 276 ? 17.406 15.016 2.295 1 95.5 276 LEU A CA 1
ATOM 2141 C C . LEU A 1 276 ? 18.109 13.711 2.662 1 95.5 276 LEU A C 1
ATOM 2143 O O . LEU A 1 276 ? 18.125 12.773 1.867 1 95.5 276 LEU A O 1
ATOM 2147 N N . THR A 1 277 ? 18.656 13.664 3.861 1 92.81 277 THR A N 1
ATOM 2148 C CA . THR A 1 277 ? 19.516 12.57 4.289 1 92.81 277 THR A CA 1
ATOM 2149 C C . THR A 1 277 ? 19.141 12.086 5.684 1 92.81 277 THR A C 1
ATOM 2151 O O . THR A 1 277 ? 18.141 12.547 6.254 1 92.81 277 THR A O 1
ATOM 2154 N N . SER A 1 278 ? 19.875 11.07 6.145 1 88.75 278 SER A N 1
ATOM 2155 C CA . SER A 1 278 ? 19.797 10.719 7.559 1 88.75 278 SER A CA 1
ATOM 2156 C C . SER A 1 278 ? 20.344 11.844 8.43 1 88.75 278 SER A C 1
ATOM 2158 O O . SER A 1 278 ? 20.859 12.836 7.918 1 88.75 278 SER A O 1
ATOM 2160 N N . SER A 1 279 ? 20.172 11.609 9.734 1 84.69 279 SER A N 1
ATOM 2161 C CA . SER A 1 279 ? 20.672 12.609 10.68 1 84.69 279 SER A CA 1
ATOM 2162 C C . SER A 1 279 ? 22.188 12.742 10.609 1 84.69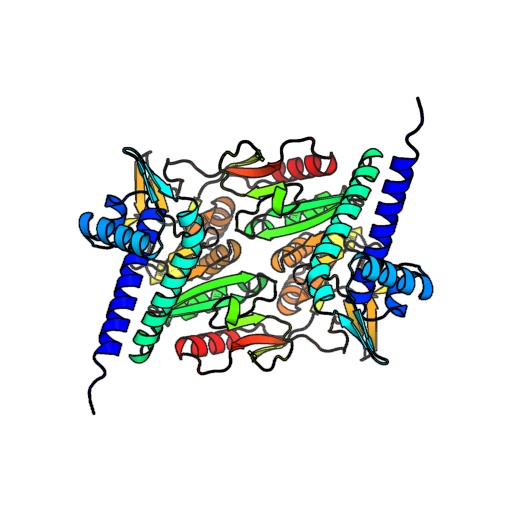 279 SER A C 1
ATOM 2164 O O . SER A 1 279 ? 22.75 13.758 11.031 1 84.69 279 SER A O 1
ATOM 2166 N N . SER A 1 280 ? 22.875 11.742 10.117 1 87.12 280 SER A N 1
ATOM 2167 C CA . SER A 1 280 ? 24.328 11.766 9.984 1 87.12 280 SER A CA 1
ATOM 2168 C C . SER A 1 280 ? 24.75 12.203 8.586 1 87.12 280 SER A C 1
ATOM 2170 O O . SER A 1 280 ? 25.922 12.148 8.242 1 87.12 280 SER A O 1
ATOM 2172 N N . GLY A 1 281 ? 23.812 12.531 7.723 1 90.44 281 GLY A N 1
ATOM 2173 C CA . GLY A 1 281 ? 24.125 13.062 6.406 1 90.44 281 GLY A CA 1
ATOM 2174 C C . GLY A 1 281 ? 24.25 11.992 5.34 1 90.44 281 GLY A C 1
ATOM 2175 O O . GLY A 1 281 ? 24.688 12.273 4.223 1 90.44 281 GLY A O 1
ATOM 2176 N N . GLN A 1 282 ? 23.844 10.82 5.609 1 90.62 282 GLN A N 1
ATOM 2177 C CA . GLN A 1 282 ? 24 9.719 4.664 1 90.62 282 GLN A CA 1
ATOM 2178 C C . GLN A 1 282 ? 22.75 9.555 3.797 1 90.62 282 GLN A C 1
ATOM 2180 O O . GLN A 1 282 ? 21.625 9.688 4.281 1 90.62 282 GLN A O 1
ATOM 2185 N N . ASP A 1 283 ? 23.031 9.352 2.475 1 92.62 283 ASP A N 1
ATOM 2186 C CA . ASP A 1 283 ? 21.938 8.961 1.588 1 92.62 283 ASP A CA 1
ATOM 2187 C C . ASP A 1 283 ? 21.469 7.543 1.882 1 92.62 283 ASP A C 1
ATOM 2189 O O . ASP A 1 283 ? 22.25 6.715 2.373 1 92.62 283 ASP A O 1
ATOM 2193 N N . PRO A 1 284 ? 20.219 7.344 1.592 1 90.75 284 PRO A N 1
ATOM 2194 C CA . PRO A 1 284 ? 19.719 5.992 1.862 1 90.75 284 PRO A CA 1
ATOM 2195 C C . PRO A 1 284 ? 20.203 4.973 0.832 1 90.75 284 PRO A C 1
ATOM 2197 O O . PRO A 1 284 ? 20.625 5.344 -0.266 1 90.75 284 PRO A O 1
ATOM 2200 N N . GLN A 1 285 ? 20.172 3.732 1.29 1 91.31 285 GLN A N 1
ATOM 2201 C CA . GLN A 1 285 ? 20.484 2.555 0.486 1 91.31 285 GLN A CA 1
ATOM 2202 C C . GLN A 1 285 ? 19.359 1.519 0.567 1 91.31 285 GLN A C 1
ATOM 2204 O O . GLN A 1 285 ? 18.891 1.189 1.658 1 91.31 285 GLN A O 1
ATOM 2209 N N . MET A 1 286 ? 18.891 1.13 -0.624 1 93.81 286 MET A N 1
ATOM 2210 C CA . MET A 1 286 ? 17.922 0.033 -0.647 1 93.81 286 MET A CA 1
ATOM 2211 C C . MET A 1 286 ? 18.625 -1.305 -0.403 1 93.81 286 MET A C 1
ATOM 2213 O O . MET A 1 286 ? 19.688 -1.571 -0.969 1 93.81 286 MET A O 1
ATOM 2217 N N . HIS A 1 287 ? 18 -2.086 0.5 1 93.88 287 HIS A N 1
ATOM 2218 C CA . HIS A 1 287 ? 18.562 -3.396 0.817 1 93.88 287 HIS A CA 1
ATOM 2219 C C . HIS A 1 287 ? 17.484 -4.477 0.77 1 93.88 287 HIS A C 1
ATOM 2221 O O . HIS A 1 287 ? 16.297 -4.184 0.949 1 93.88 287 HIS A O 1
ATOM 2227 N N . ALA A 1 288 ? 17.953 -5.641 0.445 1 95.38 288 ALA A N 1
ATOM 2228 C CA . ALA A 1 288 ? 17.219 -6.836 0.847 1 95.38 288 ALA A CA 1
ATOM 2229 C C . ALA A 1 288 ? 17.781 -7.422 2.139 1 95.38 288 ALA A C 1
ATOM 2231 O O . ALA A 1 288 ? 18.984 -7.656 2.246 1 95.38 288 ALA A O 1
ATOM 2232 N N . VAL A 1 289 ? 16.906 -7.59 3.129 1 93.12 289 VAL A N 1
ATOM 2233 C CA . VAL A 1 289 ? 17.344 -8.078 4.434 1 93.12 289 VAL A CA 1
ATOM 2234 C C . VAL A 1 289 ? 16.812 -9.484 4.668 1 93.12 289 VAL A C 1
ATOM 2236 O O . VAL A 1 289 ? 15.641 -9.766 4.379 1 93.12 289 VAL A O 1
ATOM 2239 N N . TYR A 1 290 ? 17.641 -10.336 5.09 1 89.62 290 TYR A N 1
ATOM 2240 C CA . TYR A 1 290 ? 17.25 -11.719 5.359 1 89.62 290 TYR A CA 1
ATOM 2241 C C . TYR A 1 290 ? 18.109 -12.32 6.469 1 89.62 290 TYR A C 1
ATOM 2243 O O . TYR A 1 290 ? 19.172 -11.789 6.797 1 89.62 290 TYR A O 1
ATOM 2251 N N . PRO A 1 291 ? 17.578 -13.312 7.152 1 81 291 PRO A N 1
ATOM 2252 C CA . PRO A 1 291 ? 18.375 -13.945 8.211 1 81 291 PRO A CA 1
ATOM 2253 C C . PRO A 1 291 ? 19.625 -14.617 7.676 1 81 291 PRO A C 1
ATOM 2255 O O . PRO A 1 291 ? 19.688 -15 6.508 1 81 291 PRO A O 1
ATOM 2258 N N . ALA A 1 292 ? 20.531 -14.719 8.688 1 77.44 292 ALA A N 1
ATOM 2259 C CA . ALA A 1 292 ? 21.781 -15.398 8.336 1 77.44 292 ALA A CA 1
ATOM 2260 C C . ALA A 1 292 ? 21.516 -16.859 7.945 1 77.44 292 ALA A C 1
ATOM 2262 O O . ALA A 1 292 ? 20.656 -17.516 8.516 1 77.44 292 ALA A O 1
ATOM 2263 N N . GLY A 1 293 ? 22.203 -17.281 6.891 1 75.44 293 GLY A N 1
ATOM 2264 C CA . GLY A 1 293 ? 22.047 -18.641 6.391 1 75.44 293 GLY A CA 1
ATOM 2265 C C . GLY A 1 293 ? 22.078 -18.734 4.879 1 75.44 293 GLY A C 1
ATOM 2266 O O . GLY A 1 293 ? 22.266 -17.719 4.195 1 75.44 293 GLY A O 1
ATOM 2267 N N . GLU A 1 294 ? 21.969 -19.984 4.434 1 75.44 294 GLU A N 1
ATOM 2268 C CA . GLU A 1 294 ? 22.016 -20.188 2.99 1 75.44 294 GLU A CA 1
ATOM 2269 C C . GLU A 1 294 ? 20.672 -19.859 2.342 1 75.44 294 GLU A C 1
ATOM 2271 O O . GLU A 1 294 ? 19.625 -20.297 2.834 1 75.44 294 GLU A O 1
ATOM 2276 N N . LEU A 1 295 ? 20.766 -19.078 1.339 1 84.81 295 LEU A N 1
ATOM 2277 C CA . LEU A 1 295 ? 19.578 -18.766 0.546 1 84.81 295 LEU A CA 1
ATOM 2278 C C . LEU A 1 295 ? 19.406 -19.766 -0.586 1 84.81 295 LEU A C 1
ATOM 2280 O O . LEU A 1 295 ? 20.359 -20.125 -1.272 1 84.81 295 LEU A O 1
ATOM 2284 N N . PRO A 1 296 ? 18.188 -20.266 -0.735 1 81.94 296 PRO A N 1
ATOM 2285 C CA . PRO A 1 296 ? 17.938 -21.094 -1.922 1 81.94 296 PRO A CA 1
ATOM 2286 C C . PRO A 1 296 ? 18.297 -20.375 -3.221 1 81.94 296 PRO A C 1
ATOM 2288 O O . PRO A 1 296 ? 18.234 -19.141 -3.287 1 81.94 296 PRO A O 1
ATOM 2291 N N . THR A 1 297 ? 18.641 -21.094 -4.215 1 85.88 297 THR A N 1
ATOM 2292 C CA . THR A 1 297 ? 19.078 -20.547 -5.496 1 85.88 297 THR A CA 1
ATOM 2293 C C . THR A 1 297 ? 18.016 -19.641 -6.098 1 85.88 297 THR A C 1
ATOM 2295 O O . THR A 1 297 ? 18.328 -18.578 -6.645 1 85.88 297 THR A O 1
ATOM 2298 N N . ARG A 1 298 ? 16.734 -20.031 -6.043 1 90.38 298 ARG A N 1
ATOM 2299 C CA . ARG A 1 298 ? 15.656 -19.234 -6.602 1 90.38 298 ARG A CA 1
ATOM 2300 C C . ARG A 1 298 ? 15.602 -17.859 -5.961 1 90.38 298 ARG A C 1
ATOM 2302 O O . ARG A 1 298 ? 15.305 -16.859 -6.629 1 90.38 298 ARG A O 1
ATOM 2309 N N . VAL A 1 299 ? 15.906 -17.781 -4.684 1 93.88 299 VAL A N 1
ATOM 2310 C CA . VAL A 1 299 ? 15.898 -16.516 -3.953 1 93.88 299 VAL A CA 1
ATOM 2311 C C . VAL A 1 299 ? 17.094 -15.672 -4.371 1 93.88 299 VAL A C 1
ATOM 2313 O O . VAL A 1 299 ? 16.953 -14.469 -4.605 1 93.88 299 VAL A O 1
ATOM 2316 N N . ARG A 1 300 ? 18.219 -16.297 -4.48 1 92.5 300 ARG A N 1
ATOM 2317 C CA . ARG A 1 300 ? 19.422 -15.602 -4.934 1 92.5 300 ARG A CA 1
ATOM 2318 C C . ARG A 1 300 ? 19.219 -15.031 -6.336 1 92.5 300 ARG A C 1
ATOM 2320 O O . ARG A 1 300 ? 19.641 -13.914 -6.625 1 92.5 300 ARG A O 1
ATOM 2327 N N . ASP A 1 301 ? 18.594 -15.844 -7.148 1 93.5 301 ASP A N 1
ATOM 2328 C CA . ASP A 1 301 ? 18.328 -15.398 -8.516 1 93.5 301 ASP A CA 1
ATOM 2329 C C . ASP A 1 301 ? 17.422 -14.172 -8.523 1 93.5 301 ASP A C 1
ATOM 2331 O O . ASP A 1 301 ? 17.625 -13.242 -9.305 1 93.5 301 ASP A O 1
ATOM 2335 N N . LEU A 1 302 ? 16.406 -14.172 -7.691 1 97.12 302 LEU A N 1
ATOM 2336 C CA . LEU A 1 302 ? 15.508 -13.031 -7.629 1 97.12 302 LEU A CA 1
ATOM 2337 C C . LEU A 1 302 ? 16.219 -11.797 -7.086 1 97.12 302 LEU A C 1
ATOM 2339 O O . LEU A 1 302 ? 16.016 -10.688 -7.582 1 97.12 302 LEU A O 1
ATOM 2343 N N . LEU A 1 303 ? 17.062 -11.969 -6.09 1 96.62 303 LEU A N 1
ATOM 2344 C CA . LEU A 1 303 ? 17.844 -10.859 -5.539 1 96.62 303 LEU A CA 1
ATOM 2345 C C . LEU A 1 303 ? 18.734 -10.242 -6.602 1 96.62 303 LEU A C 1
ATOM 2347 O O . LEU A 1 303 ? 18.859 -9.016 -6.688 1 96.62 303 LEU A O 1
ATOM 2351 N N . ALA A 1 304 ? 19.359 -11.086 -7.375 1 96.38 304 ALA A N 1
ATOM 2352 C CA . ALA A 1 304 ? 20.203 -10.594 -8.461 1 96.38 304 ALA A CA 1
ATOM 2353 C C . ALA A 1 304 ? 19.391 -9.812 -9.484 1 96.38 304 ALA A C 1
ATOM 2355 O O . ALA A 1 304 ? 19.828 -8.773 -9.977 1 96.38 304 ALA A O 1
ATOM 2356 N N . ALA A 1 305 ? 18.219 -10.305 -9.812 1 97.31 305 ALA A N 1
ATOM 2357 C CA . ALA A 1 305 ? 17.344 -9.617 -10.75 1 97.31 305 ALA A CA 1
ATOM 2358 C C . ALA A 1 305 ? 16.922 -8.25 -10.203 1 97.31 305 ALA A C 1
ATOM 2360 O O . ALA A 1 305 ? 16.891 -7.266 -10.938 1 97.31 305 ALA A O 1
ATOM 2361 N N . LEU A 1 306 ? 16.625 -8.188 -8.922 1 97.56 306 LEU A N 1
ATOM 2362 C CA . LEU A 1 306 ? 16.234 -6.938 -8.273 1 97.56 306 LEU A CA 1
ATOM 2363 C C . LEU A 1 306 ? 17.375 -5.922 -8.328 1 97.56 306 LEU A C 1
ATOM 2365 O O . LEU A 1 306 ? 17.141 -4.746 -8.633 1 97.56 306 LEU A O 1
ATOM 2369 N N . ARG A 1 307 ? 18.5 -6.406 -8.008 1 96.38 307 ARG A N 1
ATOM 2370 C CA . ARG A 1 307 ? 19.656 -5.523 -8.016 1 96.38 307 ARG A CA 1
ATOM 2371 C C . ARG A 1 307 ? 19.906 -4.945 -9.406 1 96.38 307 ARG A C 1
ATOM 2373 O O . ARG A 1 307 ? 20.219 -3.762 -9.539 1 96.38 307 ARG A O 1
ATOM 2380 N N . ARG A 1 308 ? 19.703 -5.707 -10.453 1 95.75 308 ARG A N 1
ATOM 2381 C CA . ARG A 1 308 ? 19.922 -5.277 -11.828 1 95.75 308 ARG A CA 1
ATOM 2382 C C . ARG A 1 308 ? 18.859 -4.273 -12.266 1 95.75 308 ARG A C 1
ATOM 2384 O O . ARG A 1 308 ? 19.141 -3.383 -13.07 1 95.75 308 ARG A O 1
ATOM 2391 N N . ALA A 1 309 ? 17.688 -4.418 -11.695 1 95.38 309 ALA A N 1
ATOM 2392 C CA . ALA A 1 309 ? 16.562 -3.6 -12.125 1 95.38 309 ALA A CA 1
ATOM 2393 C C . ALA A 1 309 ? 16.531 -2.264 -11.391 1 95.38 309 ALA A C 1
ATOM 2395 O O . ALA A 1 309 ? 15.711 -1.399 -11.688 1 95.38 309 ALA A O 1
ATOM 2396 N N . GLY A 1 310 ? 17.391 -2.092 -10.43 1 92.56 310 GLY A N 1
ATOM 2397 C CA . GLY A 1 310 ? 17.406 -0.861 -9.656 1 92.56 310 GLY A CA 1
ATOM 2398 C C . GLY A 1 310 ? 17.438 0.385 -10.523 1 92.56 310 GLY A C 1
ATOM 2399 O O . GLY A 1 310 ? 18.016 0.381 -11.609 1 92.56 310 GLY A O 1
ATOM 2400 N N . PRO A 1 311 ? 16.656 1.331 -10.062 1 86.12 311 PRO A N 1
ATOM 2401 C CA . PRO A 1 311 ? 16.625 2.557 -10.859 1 86.12 311 PRO A CA 1
ATOM 2402 C C . PRO A 1 311 ? 17.984 3.225 -10.969 1 86.12 311 PRO A C 1
ATOM 2404 O O . PRO A 1 311 ? 18.828 3.055 -10.094 1 86.12 311 PRO A O 1
ATOM 2407 N N . LEU A 1 312 ? 18.297 3.691 -12.203 1 66.81 312 LEU A N 1
ATOM 2408 C CA . LEU A 1 312 ? 19.531 4.441 -12.391 1 66.81 312 LEU A CA 1
ATOM 2409 C C . LEU A 1 312 ? 19.469 5.793 -11.688 1 66.81 312 LEU A C 1
ATOM 2411 O O . LEU A 1 312 ? 18.391 6.371 -11.547 1 66.81 312 LEU A O 1
ATOM 2415 N N . HIS A 1 313 ? 20.547 6.125 -10.914 1 57.72 313 HIS A N 1
ATOM 2416 C CA . HIS A 1 313 ? 20.688 7.352 -10.133 1 57.72 313 HIS A CA 1
ATOM 2417 C C . HIS A 1 313 ? 20.172 8.562 -10.906 1 57.72 313 HIS A C 1
ATOM 2419 O O . HIS A 1 313 ? 20.234 8.586 -12.141 1 57.72 313 HIS A O 1
ATOM 2425 N N . MET B 1 1 ? -27.219 23.016 43.719 1 26.17 1 MET B N 1
ATOM 2426 C CA . MET B 1 1 ? -26.703 21.844 43 1 26.17 1 MET B CA 1
ATOM 2427 C C . MET B 1 1 ? -25.188 21.938 42.844 1 26.17 1 MET B C 1
ATOM 2429 O O . MET B 1 1 ? -24.672 22.906 42.281 1 26.17 1 MET B O 1
ATOM 2433 N N . PRO B 1 2 ? -24.359 21.375 43.75 1 32.25 2 PRO B N 1
ATOM 2434 C CA . PRO B 1 2 ? -22.906 21.594 43.844 1 32.25 2 PRO B CA 1
ATOM 2435 C C . PRO B 1 2 ? -22.172 21.25 42.531 1 32.25 2 PRO B C 1
ATOM 2437 O O . PRO B 1 2 ? -22.594 20.359 41.812 1 32.25 2 PRO B O 1
ATOM 2440 N N . TYR B 1 3 ? -21.688 22.188 41.781 1 35.75 3 TYR B N 1
ATOM 2441 C CA . TYR B 1 3 ? -20.703 22.172 40.719 1 35.75 3 TYR B CA 1
ATOM 2442 C C . TYR B 1 3 ? -19.562 21.219 41.031 1 35.75 3 TYR B C 1
ATOM 2444 O O . TYR B 1 3 ? -18.969 21.281 42.094 1 35.75 3 TYR B O 1
ATOM 2452 N N . CYS B 1 4 ? -19.719 19.938 40.656 1 34.94 4 CYS B N 1
ATOM 2453 C CA . CYS B 1 4 ? -18.859 18.797 40.969 1 34.94 4 CYS B CA 1
ATOM 2454 C C . CYS B 1 4 ? -17.391 19.188 40.875 1 34.94 4 CYS B C 1
ATOM 2456 O O . CYS B 1 4 ? -16.859 19.328 39.75 1 34.94 4 CYS B O 1
ATOM 2458 N N . ASP B 1 5 ? -16.703 19.797 41.688 1 43.91 5 ASP B N 1
ATOM 2459 C CA . ASP B 1 5 ? -15.289 20.047 41.938 1 43.91 5 ASP B CA 1
ATOM 2460 C C . ASP B 1 5 ? -14.445 18.844 41.531 1 43.91 5 ASP B C 1
ATOM 2462 O O . ASP B 1 5 ? -13.305 19 41.094 1 43.91 5 ASP B O 1
ATOM 2466 N N . ASN B 1 6 ? -14.906 17.656 41.688 1 42.81 6 ASN B N 1
ATOM 2467 C CA . ASN B 1 6 ? -14.18 16.438 41.375 1 42.81 6 ASN B CA 1
ATOM 2468 C C . ASN B 1 6 ? -13.984 16.281 39.875 1 42.81 6 ASN B C 1
ATOM 2470 O O . ASN B 1 6 ? -13.062 15.594 39.438 1 42.81 6 ASN B O 1
ATOM 2474 N N . CYS B 1 7 ? -14.914 16.719 39.062 1 42.03 7 CYS B N 1
ATOM 2475 C CA . CYS B 1 7 ? -14.758 16.688 37.625 1 42.03 7 CYS B CA 1
ATOM 2476 C C . CYS B 1 7 ? -13.602 17.578 37.188 1 42.03 7 CYS B C 1
ATOM 2478 O O . CYS B 1 7 ? -12.867 17.219 36.25 1 42.03 7 CYS B O 1
ATOM 2480 N N . ASN B 1 8 ? -13.43 18.688 37.844 1 46.12 8 ASN B N 1
ATOM 2481 C CA . ASN B 1 8 ? -12.297 19.562 37.531 1 46.12 8 ASN B CA 1
ATOM 2482 C C . ASN B 1 8 ? -10.969 18.906 37.906 1 46.12 8 ASN B C 1
ATOM 2484 O O . ASN B 1 8 ? -9.984 19.047 37.188 1 46.12 8 ASN B O 1
ATOM 2488 N N . GLU B 1 9 ? -10.984 18.172 39 1 47.97 9 GLU B N 1
ATOM 2489 C CA . GLU B 1 9 ? -9.758 17.5 39.438 1 47.97 9 GLU B CA 1
ATOM 2490 C C . GLU B 1 9 ? -9.398 16.359 38.5 1 47.97 9 GLU B C 1
ATOM 2492 O O . GLU B 1 9 ? -8.234 16.172 38.156 1 47.97 9 GLU B O 1
ATOM 2497 N N . GLU B 1 10 ? -10.383 15.641 38.125 1 47.66 10 GLU B N 1
ATOM 2498 C CA . GLU B 1 10 ? -10.148 14.531 37.219 1 47.66 10 GLU B CA 1
ATOM 2499 C C . GLU B 1 10 ? -9.688 15.023 35.844 1 47.66 10 GLU B C 1
ATOM 2501 O O . GLU B 1 10 ? -8.812 14.422 35.219 1 47.66 10 GLU B O 1
ATOM 2506 N N . GLN B 1 11 ? -10.32 16.047 35.469 1 47.94 11 GLN B N 1
ATOM 2507 C CA . GLN B 1 11 ? -9.875 16.672 34.219 1 47.94 11 GLN B CA 1
ATOM 2508 C C . GLN B 1 11 ? -8.445 17.172 34.344 1 47.94 11 GLN B C 1
ATOM 2510 O O . GLN B 1 11 ? -7.645 17.031 33.438 1 47.94 11 GLN B O 1
ATOM 2515 N N . ALA B 1 12 ? -8.188 17.875 35.5 1 53.81 12 ALA B N 1
ATOM 2516 C CA . ALA B 1 12 ? -6.832 18.359 35.75 1 53.81 12 ALA B CA 1
ATOM 2517 C C . ALA B 1 12 ? -5.844 17.203 35.781 1 53.81 12 ALA B C 1
ATOM 2519 O O . ALA B 1 12 ? -4.727 17.297 35.281 1 53.81 12 ALA B O 1
ATOM 2520 N N . MET B 1 13 ? -6.316 16.109 36.406 1 51.09 13 MET B N 1
ATOM 2521 C CA . MET B 1 13 ? -5.453 14.938 36.5 1 51.09 13 MET B CA 1
ATOM 2522 C C . MET B 1 13 ? -5.215 14.328 35.094 1 51.09 13 MET B C 1
ATOM 2524 O O . MET B 1 13 ? -4.102 13.898 34.781 1 51.09 13 MET B O 1
ATOM 2528 N N . ALA B 1 14 ? -6.336 14.359 34.406 1 54.72 14 ALA B N 1
ATOM 2529 C CA . ALA B 1 14 ? -6.215 13.82 33.062 1 54.72 14 ALA B CA 1
ATOM 2530 C C . ALA B 1 14 ? -5.297 14.688 32.219 1 54.72 14 ALA B C 1
ATOM 2532 O O . ALA B 1 14 ? -4.484 14.172 31.438 1 54.72 14 ALA B O 1
ATOM 2533 N N . LEU B 1 15 ? -5.422 15.938 32.406 1 55.41 15 LEU B N 1
ATOM 2534 C CA . LEU B 1 15 ? -4.57 16.859 31.656 1 55.41 15 LEU B CA 1
ATOM 2535 C C . LEU B 1 15 ? -3.117 16.734 32.094 1 55.41 15 LEU B C 1
ATOM 2537 O O . LEU B 1 15 ? -2.205 16.828 31.281 1 55.41 15 LEU B O 1
ATOM 2541 N N . ASP B 1 16 ? -3.02 16.547 33.375 1 64.94 16 ASP B N 1
ATOM 2542 C CA . ASP B 1 16 ? -1.671 16.359 33.906 1 64.94 16 ASP B CA 1
ATOM 2543 C C . ASP B 1 16 ? -1.048 15.07 33.375 1 64.94 16 ASP B C 1
ATOM 2545 O O . ASP B 1 16 ? 0.121 15.055 33 1 64.94 16 ASP B O 1
ATOM 2549 N N . MET B 1 17 ? -1.875 14.117 33.375 1 65.31 17 MET B N 1
ATOM 2550 C CA . MET B 1 17 ? -1.396 12.836 32.844 1 65.31 17 MET B CA 1
ATOM 2551 C C . MET B 1 17 ? -1.033 12.945 31.375 1 65.31 17 MET B C 1
ATOM 2553 O O . MET B 1 17 ? -0.043 12.359 30.922 1 65.31 17 MET B O 1
ATOM 2557 N N . LEU B 1 18 ? -1.771 13.734 30.734 1 71.38 18 LEU B N 1
ATOM 2558 C CA . LEU B 1 18 ? -1.487 13.922 29.312 1 71.38 18 LEU B CA 1
ATOM 2559 C C . LEU B 1 18 ? -0.173 14.664 29.109 1 71.38 18 LEU B C 1
ATOM 2561 O O . LEU B 1 18 ? 0.592 14.352 28.203 1 71.38 18 LEU B O 1
ATOM 2565 N N . ARG B 1 19 ? -0.018 15.617 29.953 1 74.06 19 ARG B N 1
ATOM 2566 C CA . ARG B 1 19 ? 1.238 16.359 29.906 1 74.06 19 ARG B CA 1
ATOM 2567 C C . ARG B 1 19 ? 2.422 15.445 30.219 1 74.06 19 ARG B C 1
ATOM 2569 O O . ARG B 1 19 ? 3.48 15.562 29.594 1 74.06 19 ARG B O 1
ATOM 2576 N N . GLU B 1 20 ? 2.199 14.57 31.141 1 79.88 20 GLU B N 1
ATOM 2577 C CA . GLU B 1 20 ? 3.246 13.625 31.516 1 79.88 20 GLU B CA 1
ATOM 2578 C C . GLU B 1 20 ? 3.531 12.641 30.375 1 79.88 20 GLU B C 1
ATOM 2580 O O . GLU B 1 20 ? 4.691 12.352 30.078 1 79.88 20 GLU B O 1
ATOM 2585 N N . ILE B 1 21 ? 2.457 12.273 29.781 1 79.81 21 ILE B N 1
ATOM 2586 C CA . ILE B 1 21 ? 2.58 11.336 28.656 1 79.81 21 ILE B CA 1
ATOM 2587 C C . ILE B 1 21 ? 3.277 12.031 27.484 1 79.81 21 ILE B C 1
ATOM 2589 O O . ILE B 1 21 ? 4.145 11.438 26.844 1 79.81 21 ILE B O 1
ATOM 2593 N N . GLN B 1 22 ? 2.922 13.234 27.297 1 80.81 22 GLN B N 1
ATOM 2594 C CA . GLN B 1 22 ? 3.553 14.016 26.25 1 80.81 22 GLN B CA 1
ATOM 2595 C C . GLN B 1 22 ? 5.051 14.172 26.5 1 80.81 22 GLN B C 1
ATOM 2597 O O . GLN B 1 22 ? 5.855 14.07 25.578 1 80.81 22 GLN B O 1
ATOM 2602 N N . ALA B 1 23 ? 5.359 14.438 27.719 1 84.81 23 ALA B N 1
ATOM 2603 C CA . ALA B 1 23 ? 6.762 14.578 28.109 1 84.81 23 ALA B CA 1
ATOM 2604 C C . ALA B 1 23 ? 7.531 13.281 27.859 1 84.81 23 ALA B C 1
ATOM 2606 O O . ALA B 1 23 ? 8.617 13.297 27.266 1 84.81 23 ALA B O 1
ATOM 2607 N N . PHE B 1 24 ? 6.938 12.18 28.219 1 85.56 24 PHE B N 1
ATOM 2608 C CA . PHE B 1 24 ? 7.547 10.867 28.031 1 85.56 24 PHE B CA 1
ATOM 2609 C C . PHE B 1 24 ? 7.785 10.57 26.562 1 85.56 24 PHE B C 1
ATOM 2611 O O . PHE B 1 24 ? 8.891 10.211 26.156 1 85.56 24 PHE B O 1
ATOM 2618 N N . VAL B 1 25 ? 6.75 10.789 25.891 1 81.94 25 VAL B N 1
ATOM 2619 C CA . VAL B 1 25 ? 6.828 10.492 24.469 1 81.94 25 VAL B CA 1
ATOM 2620 C C . VAL B 1 25 ? 7.891 11.375 23.812 1 81.94 25 VAL B C 1
ATOM 2622 O O . VAL B 1 25 ? 8.68 10.898 23 1 81.94 25 VAL B O 1
ATOM 2625 N N . SER B 1 26 ? 7.949 12.617 24.156 1 81.62 26 SER B N 1
ATOM 2626 C CA . SER B 1 26 ? 8.914 13.547 23.578 1 81.62 26 SER B CA 1
ATOM 2627 C C . SER B 1 26 ? 10.344 13.156 23.938 1 81.62 26 SER B C 1
ATOM 2629 O O . SER B 1 26 ? 11.227 13.172 23.078 1 81.62 26 SER B O 1
ATOM 2631 N N . VAL B 1 27 ? 10.555 12.75 25.125 1 86.19 27 VAL B N 1
ATOM 2632 C CA . VAL B 1 27 ? 11.891 12.359 25.547 1 86.19 27 VAL B CA 1
ATOM 2633 C C . VAL B 1 27 ? 12.297 11.062 24.859 1 86.19 27 VAL B C 1
ATOM 2635 O O . VAL B 1 27 ? 13.453 10.906 24.438 1 86.19 27 VAL B O 1
ATOM 2638 N N . ALA B 1 28 ? 11.359 10.242 24.781 1 83.69 28 ALA B N 1
ATOM 2639 C CA . ALA B 1 28 ? 11.625 8.961 24.141 1 83.69 28 ALA B CA 1
ATOM 2640 C C . ALA B 1 28 ? 12.055 9.156 22.688 1 83.69 28 ALA B C 1
ATOM 2642 O O . ALA B 1 28 ? 12.984 8.508 22.203 1 83.69 28 ALA B O 1
ATOM 2643 N N . HIS B 1 29 ? 11.398 10.07 22.094 1 77.94 29 HIS B N 1
ATOM 2644 C CA . HIS B 1 29 ? 11.672 10.336 20.672 1 77.94 29 HIS B CA 1
ATOM 2645 C C . HIS B 1 29 ? 12.961 11.125 20.5 1 77.94 29 HIS B C 1
ATOM 2647 O O . HIS B 1 29 ? 13.758 10.836 19.609 1 77.94 29 HIS B O 1
ATOM 2653 N N . LYS B 1 30 ? 13.172 12.125 21.359 1 73.38 30 LYS B N 1
ATOM 2654 C CA . LYS B 1 30 ? 14.305 13.039 21.234 1 73.38 30 LYS B CA 1
ATOM 2655 C C . LYS B 1 30 ? 15.555 12.461 21.906 1 73.38 30 LYS B C 1
ATOM 2657 O O . LYS B 1 30 ? 16.656 12.953 21.688 1 73.38 30 LYS B O 1
ATOM 2662 N N . ARG B 1 31 ? 15.336 11.461 22.625 1 80.88 31 ARG B N 1
ATOM 2663 C CA . ARG B 1 31 ? 16.375 10.812 23.406 1 80.88 31 ARG B CA 1
ATOM 2664 C C . ARG B 1 31 ? 17.172 11.836 24.219 1 80.88 31 ARG B C 1
ATOM 2666 O O . ARG B 1 31 ? 18.375 11.688 24.406 1 80.88 31 ARG B O 1
ATOM 2673 N N . SER B 1 32 ? 16.547 12.883 24.484 1 84.5 32 SER B N 1
ATOM 2674 C CA . SER B 1 32 ? 17.141 13.984 25.25 1 84.5 32 SER B CA 1
ATOM 2675 C C . SER B 1 32 ? 16.062 14.766 26 1 84.5 32 SER B C 1
ATOM 2677 O O . SER B 1 32 ? 15.055 15.172 25.422 1 84.5 32 SER B O 1
ATOM 2679 N N . PHE B 1 33 ? 16.344 15.055 27.312 1 87.12 33 PHE B N 1
ATOM 2680 C CA . PHE B 1 33 ? 15.406 15.82 28.125 1 87.12 33 PHE B CA 1
ATOM 2681 C C . PHE B 1 33 ? 15.422 17.297 27.719 1 87.12 33 PHE B C 1
ATOM 2683 O O . PHE B 1 33 ? 14.375 17.938 27.672 1 87.12 33 PHE B O 1
ATOM 2690 N N . VAL B 1 34 ? 16.625 17.703 27.359 1 84.94 34 VAL B N 1
ATOM 2691 C CA . VAL B 1 34 ? 16.766 19.094 26.984 1 84.94 34 VAL B CA 1
ATOM 2692 C C . VAL B 1 34 ? 16.078 19.344 25.656 1 84.94 34 VAL B C 1
ATOM 2694 O O . VAL B 1 34 ? 15.336 20.328 25.5 1 84.94 34 VAL B O 1
ATOM 2697 N N . ALA B 1 35 ? 16.281 18.438 24.781 1 82.81 35 ALA B N 1
ATOM 2698 C CA . ALA B 1 35 ? 15.664 18.562 23.453 1 82.81 35 ALA B CA 1
ATOM 2699 C C . ALA B 1 35 ? 14.141 18.438 23.547 1 82.81 35 ALA B C 1
ATOM 2701 O O . ALA B 1 35 ? 13.406 19.156 22.859 1 82.81 35 ALA B O 1
ATOM 2702 N N . ALA B 1 36 ? 13.688 17.578 24.312 1 85.56 36 ALA B N 1
ATOM 2703 C CA . ALA B 1 36 ? 12.258 17.391 24.531 1 85.56 36 ALA B CA 1
ATOM 2704 C C . ALA B 1 36 ? 11.633 18.641 25.156 1 85.56 36 ALA B C 1
ATOM 2706 O O . ALA B 1 36 ? 10.539 19.062 24.766 1 85.56 36 ALA B O 1
ATOM 2707 N N . ALA B 1 37 ? 12.312 19.25 26.062 1 85.56 37 ALA B N 1
ATOM 2708 C CA . ALA B 1 37 ? 11.836 20.469 26.734 1 85.56 37 ALA B CA 1
ATOM 2709 C C . ALA B 1 37 ? 11.656 21.594 25.734 1 85.56 37 ALA B C 1
ATOM 2711 O O . ALA B 1 37 ? 10.633 22.281 25.734 1 85.56 37 ALA B O 1
ATOM 2712 N N . ARG B 1 38 ? 12.594 21.672 24.922 1 78.19 38 ARG B N 1
ATOM 2713 C CA . ARG B 1 38 ? 12.531 22.688 23.891 1 78.19 38 ARG B CA 1
ATOM 2714 C C . ARG B 1 38 ? 11.367 22.438 22.938 1 78.19 38 ARG B C 1
ATOM 2716 O O . ARG B 1 38 ? 10.625 23.359 22.594 1 78.19 38 ARG B O 1
ATOM 2723 N N . ALA B 1 39 ? 11.156 21.25 22.688 1 76.5 39 ALA B N 1
ATOM 2724 C CA . ALA B 1 39 ? 10.102 20.875 21.75 1 76.5 39 ALA B CA 1
ATOM 2725 C C . ALA B 1 39 ? 8.719 21.109 22.359 1 76.5 39 ALA B C 1
ATOM 2727 O O . ALA B 1 39 ? 7.773 21.453 21.656 1 76.5 39 ALA B O 1
ATOM 2728 N N . LEU B 1 40 ? 8.609 21.016 23.594 1 77.19 40 LEU B N 1
ATOM 2729 C CA . LEU B 1 40 ? 7.328 21.109 24.297 1 77.19 40 LEU B CA 1
ATOM 2730 C C . LEU B 1 40 ? 7.109 22.5 24.859 1 77.19 40 LEU B C 1
ATOM 2732 O O . LEU B 1 40 ? 6.035 22.812 25.375 1 77.19 40 LEU B O 1
ATOM 2736 N N . GLY B 1 41 ? 8.141 23.359 24.688 1 79.25 41 GLY B N 1
ATOM 2737 C CA . GLY B 1 41 ? 8.047 24.688 25.266 1 79.25 41 GLY B CA 1
ATOM 2738 C C . GLY B 1 41 ? 7.984 24.672 26.781 1 79.25 41 GLY B C 1
ATOM 2739 O O . GLY B 1 41 ? 7.23 25.438 27.375 1 79.25 41 GLY B O 1
ATOM 2740 N N . ARG B 1 42 ? 8.703 23.75 27.297 1 82.19 42 ARG B N 1
ATOM 2741 C CA . ARG B 1 42 ? 8.734 23.578 28.75 1 82.19 42 ARG B CA 1
ATOM 2742 C C . ARG B 1 42 ? 10.172 23.594 29.266 1 82.19 42 ARG B C 1
ATOM 2744 O O . ARG B 1 42 ? 11.117 23.531 28.484 1 82.19 42 ARG B O 1
ATOM 2751 N N . SER B 1 43 ? 10.375 23.875 30.484 1 86.25 43 SER B N 1
ATOM 2752 C CA . SER B 1 43 ? 11.703 23.781 31.078 1 86.25 43 SER B CA 1
ATOM 2753 C C . SER B 1 43 ? 12.141 22.328 31.203 1 86.25 43 SER B C 1
ATOM 2755 O O . SER B 1 43 ? 11.305 21.438 31.375 1 86.25 43 SER B O 1
ATOM 2757 N N . PRO B 1 44 ? 13.445 22.125 31.062 1 87.62 44 PRO B N 1
ATOM 2758 C CA . PRO B 1 44 ? 13.945 20.766 31.266 1 87.62 44 PRO B CA 1
ATOM 2759 C C . PRO B 1 44 ? 13.523 20.188 32.625 1 87.62 44 PRO B C 1
ATOM 2761 O O . PRO B 1 44 ? 13.219 18.984 32.719 1 87.62 44 PRO B O 1
ATOM 2764 N N . SER B 1 45 ? 13.516 21 33.625 1 90.06 45 SER B N 1
ATOM 2765 C CA . SER B 1 45 ? 13.094 20.547 34.938 1 90.06 45 SER B CA 1
ATOM 2766 C C . SER B 1 45 ? 11.641 20.078 34.938 1 90.06 45 SER B C 1
ATOM 2768 O O . SER B 1 45 ? 11.297 19.062 35.562 1 90.06 45 SER B O 1
ATOM 2770 N N . ALA B 1 46 ? 10.82 20.781 34.25 1 86.44 46 ALA B N 1
ATOM 2771 C CA . ALA B 1 46 ? 9.406 20.438 34.156 1 86.44 46 ALA B CA 1
ATOM 2772 C C . ALA B 1 46 ? 9.227 19.109 33.406 1 86.44 46 ALA B C 1
ATOM 2774 O O . ALA B 1 46 ? 8.398 18.281 33.812 1 86.44 46 ALA B O 1
ATOM 2775 N N . VAL B 1 47 ? 9.977 18.953 32.375 1 90.5 47 VAL B N 1
ATOM 2776 C CA . VAL B 1 47 ? 9.906 17.734 31.578 1 90.5 47 VAL B CA 1
ATOM 2777 C C . VAL B 1 47 ? 10.398 16.562 32.438 1 90.5 47 VAL B C 1
ATOM 2779 O O . VAL B 1 47 ? 9.797 15.477 32.406 1 90.5 47 VAL B O 1
ATOM 2782 N N . THR B 1 48 ? 11.422 16.75 33.125 1 89.56 48 THR B N 1
ATOM 2783 C CA . THR B 1 48 ? 11.969 15.719 34 1 89.56 48 THR B CA 1
ATOM 2784 C C . THR B 1 48 ? 10.953 15.312 35.062 1 89.56 48 THR B C 1
ATOM 2786 O O . THR B 1 48 ? 10.719 14.117 35.281 1 89.56 48 THR B O 1
ATOM 2789 N N . ARG B 1 49 ? 10.359 16.266 35.656 1 87.75 49 ARG B N 1
ATOM 2790 C CA . ARG B 1 49 ? 9.359 15.992 36.688 1 87.75 49 ARG B CA 1
ATOM 2791 C C . ARG B 1 49 ? 8.164 15.25 36.094 1 87.75 49 ARG B C 1
ATOM 2793 O O . ARG B 1 49 ? 7.637 14.328 36.719 1 87.75 49 ARG B O 1
ATOM 2800 N N . ALA B 1 50 ? 7.73 15.727 34.969 1 86.5 50 ALA B N 1
ATOM 2801 C CA . ALA B 1 50 ? 6.594 15.094 34.312 1 86.5 50 ALA B CA 1
ATOM 2802 C C . ALA B 1 50 ? 6.875 13.625 34.031 1 86.5 50 ALA B C 1
ATOM 2804 O O . ALA B 1 50 ? 6.027 12.766 34.281 1 86.5 50 ALA B O 1
ATOM 2805 N N . VAL B 1 51 ? 8.07 13.32 33.5 1 89 51 VAL B N 1
ATOM 2806 C CA . VAL B 1 51 ? 8.445 11.945 33.219 1 89 51 VAL B CA 1
ATOM 2807 C C . VAL B 1 51 ? 8.539 11.133 34.5 1 89 51 VAL B C 1
ATOM 2809 O O . VAL B 1 51 ? 8.07 9.992 34.562 1 89 51 VAL B O 1
ATOM 2812 N N . GLN B 1 52 ? 9.078 11.719 35.5 1 87.31 52 GLN B N 1
ATOM 2813 C CA . GLN B 1 52 ? 9.203 11.047 36.781 1 87.31 52 GLN B CA 1
ATOM 2814 C C . GLN B 1 52 ? 7.836 10.734 37.375 1 87.31 52 GLN B C 1
ATOM 2816 O O . GLN B 1 52 ? 7.629 9.656 37.938 1 87.31 52 GLN B O 1
ATOM 2821 N N . THR B 1 53 ? 7.035 11.688 37.281 1 80.62 53 THR B N 1
ATOM 2822 C CA . THR B 1 53 ? 5.68 11.484 37.781 1 80.62 53 THR B CA 1
ATOM 2823 C C . THR B 1 53 ? 5.004 10.328 37.062 1 80.62 53 THR B C 1
ATOM 2825 O O . THR B 1 53 ? 4.344 9.492 37.656 1 80.62 53 THR B O 1
ATOM 2828 N N . LEU B 1 54 ? 5.145 10.328 35.75 1 81.75 54 LEU B N 1
ATOM 2829 C CA . LEU B 1 54 ? 4.578 9.242 34.969 1 81.75 54 LEU B CA 1
ATOM 2830 C C . LEU B 1 54 ? 5.164 7.898 35.375 1 81.75 54 LEU B C 1
ATOM 2832 O O . LEU B 1 54 ? 4.438 6.91 35.5 1 81.75 54 LEU B O 1
ATOM 2836 N N . GLU B 1 55 ? 6.469 7.859 35.594 1 84.31 55 GLU B N 1
ATOM 2837 C CA . GLU B 1 55 ? 7.152 6.645 36.031 1 84.31 55 GLU B CA 1
ATOM 2838 C C . GLU B 1 55 ? 6.684 6.199 37.406 1 84.31 55 GLU B C 1
ATOM 2840 O O . GLU B 1 55 ? 6.465 5.012 37.625 1 84.31 55 GLU B O 1
ATOM 2845 N N . ASP B 1 56 ? 6.508 7.125 38.219 1 78.81 56 ASP B N 1
ATOM 2846 C CA . ASP B 1 56 ? 6.02 6.832 39.562 1 78.81 56 ASP B CA 1
ATOM 2847 C C . ASP B 1 56 ? 4.609 6.246 39.531 1 78.81 56 ASP B C 1
ATOM 2849 O O . ASP B 1 56 ? 4.324 5.258 40.219 1 78.81 56 ASP B O 1
ATOM 2853 N N . ASN B 1 57 ? 3.822 6.867 38.75 1 71.62 57 ASN B N 1
ATOM 2854 C CA . ASN B 1 57 ? 2.447 6.398 38.594 1 71.62 57 ASN B CA 1
ATOM 2855 C C . ASN B 1 57 ? 2.391 5.012 37.969 1 71.62 57 ASN B C 1
ATOM 2857 O O . ASN B 1 57 ? 1.523 4.203 38.312 1 71.62 57 ASN B O 1
ATOM 2861 N N . ALA B 1 58 ? 3.338 4.824 37.031 1 72.81 58 ALA B N 1
ATOM 2862 C CA . ALA B 1 58 ? 3.398 3.551 36.312 1 72.81 58 ALA B CA 1
ATOM 2863 C C . ALA B 1 58 ? 4.09 2.48 37.156 1 72.81 58 ALA B C 1
ATOM 2865 O O . ALA B 1 58 ? 3.965 1.286 36.875 1 72.81 58 ALA B O 1
ATOM 2866 N N . GLY B 1 59 ? 4.785 2.861 38.125 1 75.69 59 GLY B N 1
ATOM 2867 C CA . GLY B 1 59 ? 5.484 1.95 39.031 1 75.69 59 GLY B CA 1
ATOM 2868 C C . GLY B 1 59 ? 6.758 1.383 38.438 1 75.69 59 GLY B C 1
ATOM 2869 O O . GLY B 1 59 ? 7.289 0.386 38.906 1 75.69 59 GLY B O 1
ATOM 2870 N N . SER B 1 60 ? 7.148 1.911 37.312 1 80.94 60 SER B N 1
ATOM 2871 C CA . SER B 1 60 ? 8.352 1.45 36.625 1 80.94 60 SER B CA 1
ATOM 2872 C C . SER B 1 60 ? 9.07 2.602 35.938 1 80.94 60 SER B C 1
ATOM 2874 O O . SER B 1 60 ? 8.438 3.572 35.5 1 80.94 60 SER B O 1
ATOM 2876 N N . LYS B 1 61 ? 10.305 2.422 35.875 1 88.19 61 LYS B N 1
ATOM 2877 C CA . LYS B 1 61 ? 11.07 3.361 35.062 1 88.19 61 LYS B CA 1
ATOM 2878 C C . LYS B 1 61 ? 10.82 3.121 33.562 1 88.19 61 LYS B C 1
ATOM 2880 O O . LYS B 1 61 ? 10.742 1.975 33.125 1 88.19 61 LYS B O 1
ATOM 2885 N N . LEU B 1 62 ? 10.586 4.262 32.906 1 87.06 62 LEU B N 1
ATOM 2886 C CA . LEU B 1 62 ? 10.297 4.172 31.484 1 87.06 62 LEU B CA 1
ATOM 2887 C C . LEU B 1 62 ? 11.531 4.531 30.656 1 87.06 62 LEU B C 1
ATOM 2889 O O . LEU B 1 62 ? 11.641 4.125 29.5 1 87.06 62 LEU B O 1
ATOM 2893 N N . LEU B 1 63 ? 12.469 5.332 31.25 1 89.31 63 LEU B N 1
ATOM 2894 C CA . LEU B 1 63 ? 13.672 5.809 30.578 1 89.31 63 LEU B CA 1
ATOM 2895 C C . LEU B 1 63 ? 14.922 5.52 31.391 1 89.31 63 LEU B C 1
ATOM 2897 O O . LEU B 1 63 ? 14.891 5.625 32.625 1 89.31 63 LEU B O 1
ATOM 2901 N N . ASN B 1 64 ? 15.906 4.977 30.672 1 85.94 64 ASN B N 1
ATOM 2902 C CA . ASN B 1 64 ? 17.234 4.91 31.266 1 85.94 64 ASN B CA 1
ATOM 2903 C C . ASN B 1 64 ? 18 6.215 31.062 1 85.94 64 ASN B C 1
ATOM 2905 O O . ASN B 1 64 ? 18.062 6.742 29.953 1 85.94 64 ASN B O 1
ATOM 2909 N N . ARG B 1 65 ? 18.328 6.777 32.219 1 76.25 65 ARG B N 1
ATOM 2910 C CA . ARG B 1 65 ? 19.062 8.031 32.156 1 76.25 65 ARG B CA 1
ATOM 2911 C C . ARG B 1 65 ? 20.547 7.812 32.5 1 76.25 65 ARG B C 1
ATOM 2913 O O . ARG B 1 65 ? 20.891 7.488 33.625 1 76.25 65 ARG B O 1
ATOM 2920 N N . ASN B 1 66 ? 21.25 7.277 31.531 1 67.88 66 ASN B N 1
ATOM 2921 C CA . ASN B 1 66 ? 22.688 7.25 31.797 1 67.88 66 ASN B CA 1
ATOM 2922 C C . ASN B 1 66 ? 23.359 8.531 31.328 1 67.88 66 ASN B C 1
ATOM 2924 O O . ASN B 1 66 ? 22.766 9.344 30.625 1 67.88 66 ASN B O 1
ATOM 2928 N N . ALA B 1 67 ? 24.625 8.883 31.953 1 59.88 67 ALA B N 1
ATOM 2929 C CA . ALA B 1 67 ? 25.375 10.117 31.75 1 59.88 67 ALA B CA 1
ATOM 2930 C C . ALA B 1 67 ? 25.438 10.484 30.281 1 59.88 67 ALA B C 1
ATOM 2932 O O . ALA B 1 67 ? 25.484 11.672 29.922 1 59.88 67 ALA B O 1
ATOM 2933 N N . ASN B 1 68 ? 25.219 9.617 29.25 1 62.59 68 ASN B N 1
ATOM 2934 C CA . ASN B 1 68 ? 25.547 9.922 27.859 1 62.59 68 ASN B CA 1
ATOM 2935 C C . ASN B 1 68 ? 24.328 9.734 26.953 1 62.59 68 ASN B C 1
ATOM 2937 O O . ASN B 1 68 ? 24.312 10.188 25.812 1 62.59 68 ASN B O 1
ATOM 2941 N N . ALA B 1 69 ? 23.297 8.938 27.328 1 71.94 69 ALA B N 1
ATOM 2942 C CA . ALA B 1 69 ? 22.203 8.766 26.375 1 71.94 69 ALA B CA 1
ATOM 2943 C C . ALA B 1 69 ? 20.906 8.383 27.078 1 71.94 69 ALA B C 1
ATOM 2945 O O . ALA B 1 69 ? 20.938 7.691 28.109 1 71.94 69 ALA B O 1
ATOM 2946 N N . VAL B 1 70 ? 19.719 9.016 26.672 1 83 70 VAL B N 1
ATOM 2947 C CA . VAL B 1 70 ? 18.391 8.633 27.125 1 83 70 VAL B CA 1
ATOM 2948 C C . VAL B 1 70 ? 17.844 7.512 26.234 1 83 70 VAL B C 1
ATOM 2950 O O . VAL B 1 70 ? 17.781 7.656 25.016 1 83 70 VAL B O 1
ATOM 2953 N N . THR B 1 71 ? 17.688 6.297 26.891 1 84.69 71 THR B N 1
ATOM 2954 C CA . THR B 1 71 ? 17.109 5.164 26.172 1 84.69 71 THR B CA 1
ATOM 2955 C C . THR B 1 71 ? 15.867 4.641 26.875 1 84.69 71 THR B C 1
ATOM 2957 O O . THR B 1 71 ? 15.648 4.93 28.047 1 84.69 71 THR B O 1
ATOM 2960 N N . LEU B 1 72 ? 14.984 3.939 26.094 1 84.88 72 LEU B N 1
ATOM 2961 C CA . LEU B 1 72 ? 13.773 3.352 26.656 1 84.88 72 LEU B CA 1
ATOM 2962 C C . LEU B 1 72 ? 14.102 2.105 27.469 1 84.88 72 LEU B C 1
ATOM 2964 O O . LEU B 1 72 ? 14.961 1.312 27.078 1 84.88 72 LEU B O 1
ATOM 2968 N N . THR B 1 73 ? 13.445 1.974 28.672 1 83.62 73 THR B N 1
ATOM 2969 C CA . THR B 1 73 ? 13.406 0.692 29.375 1 83.62 73 THR B CA 1
ATOM 2970 C C . THR B 1 73 ? 12.453 -0.273 28.672 1 83.62 73 THR B C 1
ATOM 2972 O O . THR B 1 73 ? 11.781 0.099 27.703 1 83.62 73 THR B O 1
ATOM 2975 N N . GLU B 1 74 ? 12.453 -1.511 29.156 1 75.94 74 GLU B N 1
ATOM 2976 C CA . GLU B 1 74 ? 11.484 -2.473 28.641 1 75.94 74 GLU B CA 1
ATOM 2977 C C . GLU B 1 74 ? 10.055 -1.974 28.828 1 75.94 74 GLU B C 1
ATOM 2979 O O . GLU B 1 74 ? 9.234 -2.07 27.906 1 75.94 74 GLU B O 1
ATOM 2984 N N . ALA B 1 75 ? 9.852 -1.484 29.984 1 76.25 75 ALA B N 1
ATOM 2985 C CA . ALA B 1 75 ? 8.539 -0.911 30.266 1 76.25 75 ALA B CA 1
ATOM 2986 C C . ALA B 1 75 ? 8.25 0.281 29.359 1 76.25 75 ALA B C 1
ATOM 2988 O O . ALA B 1 75 ? 7.125 0.449 28.891 1 76.25 75 ALA B O 1
ATOM 2989 N N . GLY B 1 76 ? 9.25 1.115 29.141 1 81.81 76 GLY B N 1
ATOM 2990 C CA . GLY B 1 76 ? 9.094 2.25 28.234 1 81.81 76 GLY B CA 1
ATOM 2991 C C . GLY B 1 76 ? 8.766 1.847 26.812 1 81.81 76 GLY B C 1
ATOM 2992 O O . GLY B 1 76 ? 7.906 2.461 26.172 1 81.81 76 GLY B O 1
ATOM 2993 N N . GLU B 1 77 ? 9.391 0.818 26.359 1 77.75 77 GLU B N 1
ATOM 2994 C CA . GLU B 1 77 ? 9.148 0.319 25 1 77.75 77 GLU B CA 1
ATOM 2995 C C . GLU B 1 77 ? 7.719 -0.198 24.859 1 77.75 77 GLU B C 1
ATOM 2997 O O . GLU B 1 77 ? 7.098 -0.02 23.797 1 77.75 77 GLU B O 1
ATOM 3002 N N . ARG B 1 78 ? 7.258 -0.721 25.922 1 67.69 78 ARG B N 1
ATOM 3003 C CA . ARG B 1 78 ? 5.906 -1.267 25.891 1 67.69 78 ARG B CA 1
ATOM 3004 C C . ARG B 1 78 ? 4.863 -0.154 25.969 1 67.69 78 ARG B C 1
ATOM 3006 O O . ARG B 1 78 ? 3.812 -0.234 25.328 1 67.69 78 ARG B O 1
ATOM 3013 N N . LEU B 1 79 ? 5.199 0.886 26.719 1 71 79 LEU B N 1
ATOM 3014 C CA . LEU B 1 79 ? 4.223 1.943 26.969 1 71 79 LEU B CA 1
ATOM 3015 C C . LEU B 1 79 ? 4.188 2.932 25.812 1 71 79 LEU B C 1
ATOM 3017 O O . LEU B 1 79 ? 3.148 3.537 25.531 1 71 79 LEU B O 1
ATOM 3021 N N . LEU B 1 80 ? 5.297 3.01 25.172 1 77.12 80 LEU B N 1
ATOM 3022 C CA . LEU B 1 80 ? 5.449 4.094 24.219 1 77.12 80 LEU B CA 1
ATOM 3023 C C . LEU B 1 80 ? 4.363 4.035 23.156 1 77.12 80 LEU B C 1
ATOM 3025 O O . LEU B 1 80 ? 3.682 5.031 22.891 1 77.12 80 LEU B O 1
ATOM 3029 N N . PRO B 1 81 ? 4.062 2.91 22.625 1 65.31 81 PRO B N 1
ATOM 3030 C CA . PRO B 1 81 ? 2.992 2.889 21.625 1 65.31 81 PRO B CA 1
ATOM 3031 C C . PRO B 1 81 ? 1.636 3.279 22.203 1 65.31 81 PRO B C 1
ATOM 3033 O O . PRO B 1 81 ? 0.851 3.965 21.547 1 65.31 81 PRO B O 1
ATOM 3036 N N . HIS B 1 82 ? 1.405 2.938 23.391 1 62.66 82 HIS B N 1
ATOM 3037 C CA . HIS B 1 82 ? 0.15 3.281 24.047 1 62.66 82 HIS B CA 1
ATOM 3038 C C . HIS B 1 82 ? 0.084 4.77 24.359 1 62.66 82 HIS B C 1
ATOM 3040 O O . HIS B 1 82 ? -0.968 5.395 24.219 1 62.66 82 HIS B O 1
ATOM 3046 N N . ALA B 1 83 ? 1.22 5.289 24.828 1 70 83 ALA B N 1
ATOM 3047 C CA . ALA B 1 83 ? 1.306 6.719 25.109 1 70 83 ALA B CA 1
ATOM 3048 C C . ALA B 1 83 ? 1.057 7.547 23.859 1 70 83 ALA B C 1
ATOM 3050 O O . ALA B 1 83 ? 0.328 8.539 23.891 1 70 83 ALA B O 1
ATOM 3051 N N . GLU B 1 84 ? 1.597 7.094 22.875 1 68.38 84 GLU B N 1
ATOM 3052 C CA . GLU B 1 84 ? 1.416 7.785 21.609 1 68.38 84 GLU B CA 1
ATOM 3053 C C . GLU B 1 84 ? -0.042 7.746 21.156 1 68.38 84 GLU B C 1
ATOM 3055 O O . GLU B 1 84 ? -0.582 8.75 20.688 1 68.38 84 GLU B O 1
ATOM 3060 N N . ARG B 1 85 ? -0.641 6.715 21.391 1 58.78 85 ARG B N 1
ATOM 3061 C CA . ARG B 1 85 ? -2.057 6.582 21.062 1 58.78 85 ARG B CA 1
ATOM 3062 C C . ARG B 1 85 ? -2.908 7.512 21.922 1 58.78 85 ARG B C 1
ATOM 3064 O O . ARG B 1 85 ? -3.861 8.117 21.422 1 58.78 85 ARG B O 1
ATOM 3071 N N . LEU B 1 86 ? -2.545 7.566 23.156 1 58.19 86 LEU B N 1
ATOM 3072 C CA . LEU B 1 86 ? -3.275 8.445 24.062 1 58.19 86 LEU B CA 1
ATOM 3073 C C . LEU B 1 86 ? -3.156 9.898 23.625 1 58.19 86 LEU B C 1
ATOM 3075 O O . LEU B 1 86 ? -4.129 10.656 23.688 1 58.19 86 LEU B O 1
ATOM 3079 N N . LEU B 1 87 ? -2 10.234 23.219 1 63.81 87 LEU B N 1
ATOM 3080 C CA . LEU B 1 87 ? -1.814 11.602 22.75 1 63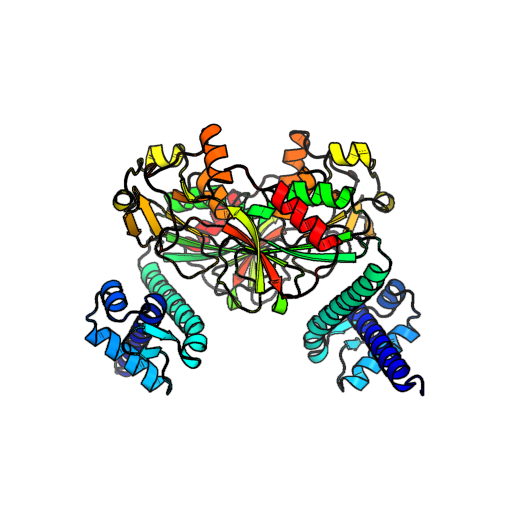.81 87 LEU B CA 1
ATOM 3081 C C . LEU B 1 87 ? -2.596 11.836 21.453 1 63.81 87 LEU B C 1
ATOM 3083 O O . LEU B 1 87 ? -3.135 12.93 21.25 1 63.81 87 LEU B O 1
ATOM 3087 N N . ASP B 1 88 ? -2.662 10.812 20.812 1 56.56 88 ASP B N 1
ATOM 3088 C CA . ASP B 1 88 ? -3.471 10.891 19.609 1 56.56 88 ASP B CA 1
ATOM 3089 C C . ASP B 1 88 ? -4.945 11.094 19.938 1 56.56 88 ASP B C 1
ATOM 3091 O O . ASP B 1 88 ? -5.621 11.922 19.328 1 56.56 88 ASP B O 1
ATOM 3095 N N . VAL B 1 89 ? -5.398 10.398 20.953 1 50.66 89 VAL B N 1
ATOM 3096 C CA . VAL B 1 89 ? -6.777 10.516 21.406 1 50.66 89 VAL B CA 1
ATOM 3097 C C . VAL B 1 89 ? -7.016 11.922 21.953 1 50.66 89 VAL B C 1
ATOM 3099 O O . VAL B 1 89 ? -8.062 12.523 21.703 1 50.66 89 VAL B O 1
ATOM 3102 N N . GLN B 1 90 ? -6.07 12.359 22.75 1 51.31 90 GLN B N 1
ATOM 3103 C CA . GLN B 1 90 ? -6.168 13.727 23.266 1 51.31 90 GLN B CA 1
ATOM 3104 C C . GLN B 1 90 ? -6.277 14.727 22.109 1 51.31 90 GLN B C 1
ATOM 3106 O O . GLN B 1 90 ? -7.062 15.672 22.188 1 51.31 90 GLN B O 1
ATOM 3111 N N . ARG B 1 91 ? -5.422 14.477 21.281 1 52.41 91 ARG B N 1
ATOM 3112 C CA . ARG B 1 91 ? -5.488 15.344 20.109 1 52.41 91 ARG B CA 1
ATOM 3113 C C . ARG B 1 91 ? -6.859 15.266 19.453 1 52.41 91 ARG B C 1
ATOM 3115 O O . ARG B 1 91 ? -7.418 16.297 19.047 1 52.41 91 ARG B O 1
ATOM 3122 N N . ASP B 1 92 ? -7.266 14.078 19.5 1 48.38 92 ASP B N 1
ATOM 3123 C CA . ASP B 1 92 ? -8.609 13.859 18.969 1 48.38 92 ASP B CA 1
ATOM 3124 C C . ASP B 1 92 ? -9.648 14.617 19.781 1 48.38 92 ASP B C 1
ATOM 3126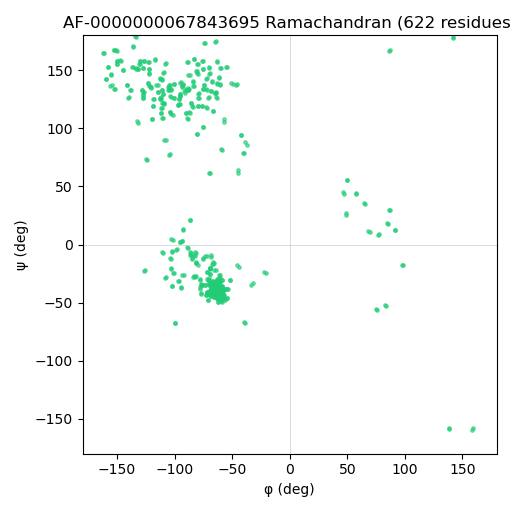 O O . ASP B 1 92 ? -10.562 15.227 19.219 1 48.38 92 ASP B O 1
ATOM 3130 N N . ALA B 1 93 ? -9.5 14.5 21.062 1 47.41 93 ALA B N 1
ATOM 3131 C CA . ALA B 1 93 ? -10.406 15.203 21.953 1 47.41 93 ALA B CA 1
ATOM 3132 C C . ALA B 1 93 ? -10.312 16.719 21.766 1 47.41 93 ALA B C 1
ATOM 3134 O O . ALA B 1 93 ? -11.328 17.406 21.75 1 47.41 93 ALA B O 1
ATOM 3135 N N . ALA B 1 94 ? -9.125 17.125 21.672 1 46.72 94 ALA B N 1
ATOM 3136 C CA . ALA B 1 94 ? -8.945 18.562 21.406 1 46.72 94 ALA B CA 1
ATOM 3137 C C . ALA B 1 94 ? -9.594 18.953 20.094 1 46.72 94 ALA B C 1
ATOM 3139 O O . ALA B 1 94 ? -10.203 20.016 19.984 1 46.72 94 ALA B O 1
ATOM 3140 N N . ASP B 1 95 ? -9.453 18.031 19.25 1 44.66 95 ASP B N 1
ATOM 3141 C CA . ASP B 1 95 ? -10.07 18.266 17.953 1 44.66 95 ASP B CA 1
ATOM 3142 C C . ASP B 1 95 ? -11.586 18.328 18.062 1 44.66 95 ASP B C 1
ATOM 3144 O O . ASP B 1 95 ? -12.234 19.156 17.422 1 44.66 95 ASP B O 1
ATOM 3148 N N . GLU B 1 96 ? -12.062 17.453 18.875 1 43.5 96 GLU B N 1
ATOM 3149 C CA . GLU B 1 96 ? -13.5 17.5 19.125 1 43.5 96 GLU B CA 1
ATOM 3150 C C . GLU B 1 96 ? -13.914 18.828 19.734 1 43.5 96 GLU B C 1
ATOM 3152 O O . GLU B 1 96 ? -14.945 19.391 19.375 1 43.5 96 GLU B O 1
ATOM 3157 N N . LEU B 1 97 ? -13.172 19.25 20.641 1 43 97 LEU B N 1
ATOM 3158 C CA . LEU B 1 97 ? -13.492 20.547 21.25 1 43 97 LEU B CA 1
ATOM 3159 C C . LEU B 1 97 ? -13.398 21.672 20.219 1 43 97 LEU B C 1
ATOM 3161 O O . LEU B 1 97 ? -14.219 22.594 20.219 1 43 97 LEU B O 1
ATOM 3165 N N . ALA B 1 98 ? -12.508 21.516 19.391 1 43.03 98 ALA B N 1
ATOM 3166 C CA . ALA B 1 98 ? -12.367 22.516 18.344 1 43.03 98 ALA B CA 1
ATOM 3167 C C . ALA B 1 98 ? -13.539 22.453 17.359 1 43.03 98 ALA B C 1
ATOM 3169 O O . ALA B 1 98 ? -14 23.469 16.859 1 43.03 98 ALA B O 1
ATOM 3170 N N . ALA B 1 99 ? -13.969 21.25 17.172 1 42.78 99 ALA B N 1
ATOM 3171 C CA . ALA B 1 99 ? -15.141 21.062 16.312 1 42.78 99 ALA B CA 1
ATOM 3172 C C . ALA B 1 99 ? -16.344 21.828 16.859 1 42.78 99 ALA B C 1
ATOM 3174 O O . ALA B 1 99 ? -17.188 22.297 16.094 1 42.78 99 ALA B O 1
ATOM 3175 N N . LEU B 1 100 ? -16.406 21.969 18.062 1 39.75 100 LEU B N 1
ATOM 3176 C CA . LEU B 1 100 ? -17.5 22.766 18.625 1 39.75 100 LEU B CA 1
ATOM 3177 C C . LEU B 1 100 ? -17.453 24.203 18.109 1 39.75 100 LEU B C 1
ATOM 3179 O O . LEU B 1 100 ? -18.469 24.906 18.125 1 39.75 100 LEU B O 1
ATOM 3183 N N . SER B 1 101 ? -16.344 24.641 17.766 1 41.06 101 SER B N 1
ATOM 3184 C CA . SER B 1 101 ? -16.344 26.031 17.344 1 41.06 101 SER B CA 1
ATOM 3185 C C . SER B 1 101 ? -16.672 26.172 15.859 1 41.06 101 SER B C 1
ATOM 3187 O O . SER B 1 101 ? -16.703 27.281 15.32 1 41.06 101 SER B O 1
ATOM 3189 N N . GLY B 1 102 ? -17.297 25.297 15.117 1 44.16 102 GLY B N 1
ATOM 3190 C CA . GLY B 1 102 ? -17.875 25.359 13.781 1 44.16 102 GLY B CA 1
ATOM 3191 C C . GLY B 1 102 ? -16.844 25.141 12.688 1 44.16 102 GLY B C 1
ATOM 3192 O O . GLY B 1 102 ? -17.188 24.922 11.523 1 44.16 102 GLY B O 1
ATOM 3193 N N . ASN B 1 103 ? -15.727 25.828 12.617 1 46.19 103 ASN B N 1
ATOM 3194 C CA . ASN B 1 103 ? -14.758 25.672 11.531 1 46.19 103 ASN B CA 1
ATOM 3195 C C . ASN B 1 103 ? -14.109 24.281 11.562 1 46.19 103 ASN B C 1
ATOM 3197 O O . ASN B 1 103 ? -13.82 23.75 12.633 1 46.19 103 ASN B O 1
ATOM 3201 N N . ALA B 1 104 ? -14.453 23.562 10.453 1 53.06 104 ALA B N 1
ATOM 3202 C CA . ALA B 1 104 ? -13.922 22.203 10.336 1 53.06 104 ALA B CA 1
ATOM 3203 C C . ALA B 1 104 ? -12.438 22.156 10.688 1 53.06 104 ALA B C 1
ATOM 3205 O O . ALA B 1 104 ? -11.586 22.547 9.883 1 53.06 104 ALA B O 1
ATOM 3206 N N . GLN B 1 105 ? -12.008 22.453 11.773 1 64.56 105 GLN B N 1
ATOM 3207 C CA . GLN B 1 105 ? -10.633 22.297 12.234 1 64.56 105 GLN B CA 1
ATOM 3208 C C . GLN B 1 105 ? -10.414 20.922 12.859 1 64.56 105 GLN B C 1
ATOM 3210 O O . GLN B 1 105 ? -11.367 20.266 13.281 1 64.56 105 GLN B O 1
ATOM 3215 N N . GLY B 1 106 ? -9.406 20.375 12.5 1 80.69 106 GLY B N 1
ATOM 3216 C CA . GLY B 1 106 ? -9.062 19.141 13.203 1 80.69 106 GLY B CA 1
ATOM 3217 C C . GLY B 1 106 ? -8.562 18.047 12.273 1 80.69 106 GLY B C 1
ATOM 3218 O O . GLY B 1 106 ? -7.965 18.344 11.234 1 80.69 106 GLY B O 1
ATOM 3219 N N . TRP B 1 107 ? -8.688 16.828 12.789 1 86.06 107 TRP B N 1
ATOM 3220 C CA . TRP B 1 107 ? -8.133 15.664 12.117 1 86.06 107 TRP B CA 1
ATOM 3221 C C . TRP B 1 107 ? -9.242 14.836 11.469 1 86.06 107 TRP B C 1
ATOM 3223 O O . TRP B 1 107 ? -10.352 14.75 12 1 86.06 107 TRP B O 1
ATOM 3233 N N . ILE B 1 108 ? -9 14.445 10.297 1 93.44 108 ILE B N 1
ATOM 3234 C CA . ILE B 1 108 ? -9.734 13.32 9.727 1 93.44 108 ILE B CA 1
ATOM 3235 C C . ILE B 1 108 ? -8.797 12.133 9.547 1 93.44 108 ILE B C 1
ATOM 3237 O O . ILE B 1 108 ? -7.785 12.227 8.852 1 93.44 108 ILE B O 1
ATOM 3241 N N . ARG B 1 109 ? -9.094 11.055 10.242 1 93.12 109 ARG B N 1
ATOM 3242 C CA . ARG B 1 109 ? -8.32 9.828 10.148 1 93.12 109 ARG B CA 1
ATOM 3243 C C . ARG B 1 109 ?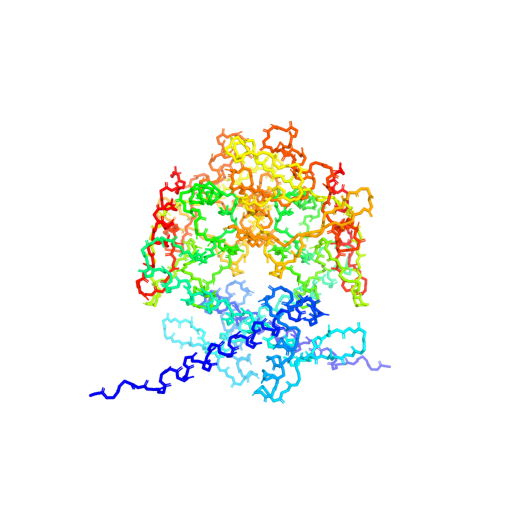 -9.117 8.727 9.461 1 93.12 109 ARG B C 1
ATOM 3245 O O . ARG B 1 109 ? -10.203 8.359 9.93 1 93.12 109 ARG B O 1
ATOM 3252 N N . PHE B 1 110 ? -8.578 8.188 8.352 1 96.38 110 PHE B N 1
ATOM 3253 C CA . PHE B 1 110 ? -9.328 7.129 7.688 1 96.38 110 PHE B CA 1
ATOM 3254 C C . PHE B 1 110 ? -8.391 6.172 6.969 1 96.38 110 PHE B C 1
ATOM 3256 O O . PHE B 1 110 ? -7.188 6.422 6.879 1 96.38 110 PHE B O 1
ATOM 3263 N N . ALA B 1 111 ? -8.914 5.055 6.562 1 96.25 111 ALA B N 1
ATOM 3264 C CA . ALA B 1 111 ? -8.164 4.051 5.809 1 96.25 111 ALA B CA 1
ATOM 3265 C C . ALA B 1 111 ? -8.836 3.764 4.469 1 96.25 111 ALA B C 1
ATOM 3267 O O . ALA B 1 111 ? -10.039 3.965 4.312 1 96.25 111 ALA B O 1
ATOM 3268 N N . ALA B 1 112 ? -8 3.395 3.551 1 96.44 112 ALA B N 1
ATOM 3269 C CA . ALA B 1 112 ? -8.484 3.098 2.205 1 96.44 112 ALA B CA 1
ATOM 3270 C C . ALA B 1 112 ? -7.613 2.041 1.531 1 96.44 112 ALA B C 1
ATOM 3272 O O . ALA B 1 112 ? -6.461 1.836 1.921 1 96.44 112 ALA B O 1
ATOM 3273 N N . PRO B 1 113 ? -8.195 1.369 0.526 1 94.75 113 PRO B N 1
ATOM 3274 C CA . PRO B 1 113 ? -7.375 0.454 -0.273 1 94.75 113 PRO B CA 1
ATOM 3275 C C . PRO B 1 113 ? -6.215 1.157 -0.972 1 94.75 113 PRO B C 1
ATOM 3277 O O . PRO B 1 113 ? -6.336 2.322 -1.359 1 94.75 113 PRO B O 1
ATOM 3280 N N . GLN B 1 114 ? -5.18 0.375 -1.192 1 94.69 114 GLN B N 1
ATOM 3281 C CA . GLN B 1 114 ? -3.949 0.897 -1.775 1 94.69 114 GLN B CA 1
ATOM 3282 C C . GLN B 1 114 ? -4.207 1.516 -3.146 1 94.69 114 GLN B C 1
ATOM 3284 O O . GLN B 1 114 ? -3.656 2.57 -3.471 1 94.69 114 GLN B O 1
ATOM 3289 N N . LEU B 1 115 ? -5.008 0.902 -3.908 1 95.5 115 LEU B N 1
ATOM 3290 C CA . LEU B 1 115 ? -5.242 1.353 -5.277 1 95.5 115 LEU B CA 1
ATOM 3291 C C . LEU B 1 115 ? -5.863 2.746 -5.289 1 95.5 115 LEU B C 1
ATOM 3293 O O . LEU B 1 115 ? -5.609 3.533 -6.207 1 95.5 115 LEU B O 1
ATOM 3297 N N . LEU B 1 116 ? -6.609 3.088 -4.273 1 96.56 116 LEU B N 1
ATOM 3298 C CA . LEU B 1 116 ? -7.223 4.41 -4.199 1 96.56 116 LEU B CA 1
ATOM 3299 C C . LEU B 1 116 ? -6.176 5.48 -3.922 1 96.56 116 LEU B C 1
ATOM 3301 O O . LEU B 1 116 ? -6.398 6.66 -4.195 1 96.56 116 LEU B O 1
ATOM 3305 N N . GLY B 1 117 ? -5.078 5.074 -3.342 1 97.06 117 GLY B N 1
ATOM 3306 C CA . GLY B 1 117 ? -3.977 6.004 -3.131 1 97.06 117 GLY B CA 1
ATOM 3307 C C . GLY B 1 117 ? -3.291 6.422 -4.418 1 97.06 117 GLY B C 1
ATOM 3308 O O . GLY B 1 117 ? -2.574 7.422 -4.449 1 97.06 117 GLY B O 1
ATOM 3309 N N . GLU B 1 118 ? -3.467 5.648 -5.383 1 96.75 118 GLU B N 1
ATOM 3310 C CA . GLU B 1 118 ? -2.92 5.93 -6.707 1 96.75 118 GLU B CA 1
ATOM 3311 C C . GLU B 1 118 ? -3.955 6.605 -7.602 1 96.75 118 GLU B C 1
ATOM 3313 O O . GLU B 1 118 ? -3.605 7.43 -8.445 1 96.75 118 GLU B O 1
ATOM 3318 N N . HIS B 1 119 ? -5.113 6.152 -7.246 1 95 119 HIS B N 1
ATOM 3319 C CA . HIS B 1 119 ? -6.246 6.633 -8.031 1 95 119 HIS B CA 1
ATOM 3320 C C . HIS B 1 119 ? -7.277 7.32 -7.145 1 95 119 HIS B C 1
ATOM 3322 O O . HIS B 1 119 ? -7.41 6.992 -5.965 1 95 119 HIS B O 1
ATOM 3328 N N . VAL B 1 120 ? -7.973 8.281 -7.527 1 96.5 120 VAL B N 1
ATOM 3329 C CA . VAL B 1 120 ? -9.133 8.953 -6.945 1 96.5 120 VAL B CA 1
ATOM 3330 C C . VAL B 1 120 ? -8.688 9.844 -5.793 1 96.5 120 VAL B C 1
ATOM 3332 O O . VAL B 1 120 ? -8.906 11.055 -5.82 1 96.5 120 VAL B O 1
ATOM 3335 N N . LEU B 1 121 ? -7.961 9.242 -4.723 1 98.19 121 LEU B N 1
ATOM 3336 C CA . LEU B 1 121 ? -7.723 9.953 -3.473 1 98.19 121 LEU B CA 1
ATOM 3337 C C . LEU B 1 121 ? -6.766 11.125 -3.688 1 98.19 121 LEU B C 1
ATOM 3339 O O . LEU B 1 121 ? -6.922 12.18 -3.068 1 98.19 121 LEU B O 1
ATOM 3343 N N . PRO B 1 122 ? -5.762 10.953 -4.559 1 98.44 122 PRO B N 1
ATOM 3344 C CA . PRO B 1 122 ? -4.828 12.07 -4.723 1 98.44 122 PRO B CA 1
ATOM 3345 C C . PRO B 1 122 ? -5.527 13.375 -5.078 1 98.44 122 PRO B C 1
ATOM 3347 O O . PRO B 1 122 ? -5.285 14.406 -4.445 1 98.44 122 PRO B O 1
ATOM 3350 N N . GLN B 1 123 ? -6.422 13.305 -6 1 97.94 123 GLN B N 1
ATOM 3351 C CA . GLN B 1 123 ? -7.137 14.508 -6.418 1 97.94 123 GLN B CA 1
ATOM 3352 C C . GLN B 1 123 ? -8.094 14.984 -5.328 1 97.94 123 GLN B C 1
ATOM 3354 O O . GLN B 1 123 ? -8.203 16.188 -5.07 1 97.94 123 GLN B O 1
ATOM 3359 N N . VAL B 1 124 ? -8.75 14.039 -4.723 1 98.31 124 VAL B N 1
ATOM 3360 C CA . VAL B 1 124 ? -9.695 14.375 -3.664 1 98.31 124 VAL B CA 1
ATOM 3361 C C . VAL B 1 124 ? -8.961 15.055 -2.508 1 98.31 124 VAL B C 1
ATOM 3363 O O . VAL B 1 124 ? -9.422 16.078 -1.987 1 98.31 124 VAL B O 1
ATOM 3366 N N . LEU B 1 125 ? -7.832 14.5 -2.109 1 98.06 125 LEU B N 1
ATOM 3367 C CA . LEU B 1 125 ? -7.066 15.039 -0.99 1 98.06 125 LEU B CA 1
ATOM 3368 C C . LEU B 1 125 ? -6.52 16.422 -1.321 1 98.06 125 LEU B C 1
ATOM 3370 O O . LEU B 1 125 ? -6.527 17.312 -0.471 1 98.06 125 LEU B O 1
ATOM 3374 N N . ALA B 1 126 ? -6.031 16.609 -2.537 1 97.94 126 ALA B N 1
ATOM 3375 C CA . ALA B 1 126 ? -5.504 17.906 -2.967 1 97.94 126 ALA B CA 1
ATOM 3376 C C . ALA B 1 126 ? -6.578 18.984 -2.881 1 97.94 126 ALA B C 1
ATOM 3378 O O . ALA B 1 126 ? -6.359 20.047 -2.273 1 97.94 126 ALA B O 1
ATOM 3379 N N . GLU B 1 127 ? -7.742 18.672 -3.41 1 97.06 127 GLU B N 1
ATOM 3380 C CA . GLU B 1 127 ? -8.836 19.641 -3.441 1 97.06 127 GLU B CA 1
ATOM 3381 C C . GLU B 1 127 ? -9.383 19.906 -2.041 1 97.06 127 GLU B C 1
ATOM 3383 O O . GLU B 1 127 ? -9.648 21.062 -1.68 1 97.06 127 GLU B O 1
ATOM 3388 N N . PHE B 1 128 ? -9.531 18.859 -1.327 1 96.56 128 PHE B N 1
ATOM 3389 C CA . PHE B 1 128 ? -10.07 19 0.021 1 96.56 128 PHE B CA 1
ATOM 3390 C C . PHE B 1 128 ? -9.133 19.828 0.895 1 96.56 128 PHE B C 1
ATOM 3392 O O . PHE B 1 128 ? -9.586 20.688 1.658 1 96.56 128 PHE B O 1
ATOM 3399 N N . SER B 1 129 ? -7.848 19.547 0.791 1 93.94 129 SER B N 1
ATOM 3400 C CA . SER B 1 129 ? -6.859 20.266 1.579 1 93.94 129 SER B CA 1
ATOM 3401 C C . SER B 1 129 ? -6.859 21.75 1.23 1 93.94 129 SER B C 1
ATOM 3403 O O . SER B 1 129 ? -6.648 22.609 2.102 1 93.94 129 SER B O 1
ATOM 3405 N N . ARG B 1 130 ? -7.039 22.109 0.025 1 92.94 130 ARG B N 1
ATOM 3406 C CA . ARG B 1 130 ? -7.109 23.5 -0.408 1 92.94 130 ARG B CA 1
ATOM 3407 C C . ARG B 1 130 ? -8.328 24.203 0.188 1 92.94 130 ARG B C 1
ATOM 3409 O O . ARG B 1 130 ? -8.242 25.344 0.627 1 92.94 130 ARG B O 1
ATOM 3416 N N . ARG B 1 131 ? -9.422 23.484 0.266 1 92.06 131 ARG B N 1
ATOM 3417 C CA . ARG B 1 131 ? -10.688 24.047 0.733 1 92.06 131 ARG B CA 1
ATOM 3418 C C . ARG B 1 131 ? -10.742 24.078 2.258 1 92.06 131 ARG B C 1
ATOM 3420 O O . ARG B 1 131 ? -11.477 24.875 2.84 1 92.06 131 ARG B O 1
ATOM 3427 N N . HIS B 1 132 ? -10.039 23.172 2.834 1 91.38 132 HIS B N 1
ATOM 3428 C CA . HIS B 1 132 ? -10.039 23.062 4.289 1 91.38 132 HIS B CA 1
ATOM 3429 C C . HIS B 1 132 ? -8.617 23.141 4.848 1 91.38 132 HIS B C 1
ATOM 3431 O O . HIS B 1 132 ? -8.117 22.172 5.414 1 91.38 132 HIS B O 1
ATOM 3437 N N . PRO B 1 133 ? -8.047 24.297 4.832 1 87.5 133 PRO B N 1
ATOM 3438 C CA . PRO B 1 133 ? -6.633 24.438 5.191 1 87.5 133 PRO B CA 1
ATOM 3439 C C . PRO B 1 133 ? -6.363 24.172 6.668 1 87.5 133 PRO B C 1
ATOM 3441 O O . PRO B 1 133 ? -5.207 24.031 7.07 1 87.5 133 PRO B O 1
ATOM 3444 N N . GLN B 1 134 ? -7.379 24.047 7.453 1 85.62 134 GLN B N 1
ATOM 3445 C CA . GLN B 1 134 ? -7.188 23.828 8.883 1 85.62 134 GLN B CA 1
ATOM 3446 C C . GLN B 1 134 ? -7.418 22.375 9.258 1 85.62 134 GLN B C 1
ATOM 3448 O O . GLN B 1 134 ? -7.414 22.016 10.438 1 85.62 134 GLN B O 1
ATOM 3453 N N . VAL B 1 135 ? -7.645 21.547 8.273 1 90.5 135 VAL B N 1
ATOM 3454 C CA . VAL B 1 135 ? -7.883 20.125 8.508 1 90.5 135 VAL B CA 1
ATOM 3455 C C . VAL B 1 135 ? -6.637 19.328 8.148 1 90.5 135 VAL B C 1
ATOM 3457 O O . VAL B 1 135 ? -6.023 19.562 7.102 1 90.5 135 VAL B O 1
ATOM 3460 N N . THR B 1 136 ? -6.195 18.516 9.07 1 91.75 136 THR B N 1
ATOM 3461 C CA . THR B 1 136 ? -5.121 17.562 8.797 1 91.75 136 THR B CA 1
ATOM 3462 C C . THR B 1 136 ? -5.688 16.203 8.43 1 91.75 136 THR B C 1
ATOM 3464 O O . THR B 1 136 ? -6.582 15.688 9.109 1 91.75 136 THR B O 1
ATOM 3467 N N . LEU B 1 137 ? -5.254 15.68 7.332 1 96.12 137 LEU B N 1
ATOM 3468 C CA . LEU B 1 137 ? -5.691 14.367 6.867 1 96.12 137 LEU B CA 1
ATOM 3469 C C . LEU B 1 137 ? -4.645 13.305 7.18 1 96.12 137 LEU B C 1
ATOM 3471 O O . LEU B 1 137 ? -3.463 13.477 6.871 1 96.12 137 LEU B O 1
ATOM 3475 N N . ASP B 1 138 ? -5.055 12.258 7.844 1 93.62 138 ASP B N 1
ATOM 3476 C CA . ASP B 1 138 ? -4.223 11.109 8.18 1 93.62 138 ASP B CA 1
ATOM 3477 C C . ASP B 1 138 ? -4.789 9.828 7.566 1 93.62 138 ASP B C 1
ATOM 3479 O O . ASP B 1 138 ? -5.805 9.305 8.031 1 93.62 138 ASP B O 1
ATOM 3483 N N . VAL B 1 139 ? -4.094 9.344 6.559 1 96.5 139 VAL B N 1
ATOM 3484 C CA . VAL B 1 139 ? -4.66 8.25 5.773 1 96.5 139 VAL B CA 1
ATOM 3485 C C . VAL B 1 139 ? -3.764 7.023 5.871 1 96.5 139 VAL B C 1
ATOM 3487 O O . VAL B 1 139 ? -2.564 7.098 5.594 1 96.5 139 VAL B O 1
ATOM 3490 N N . GLN B 1 140 ? -4.332 5.949 6.258 1 94.25 140 GLN B N 1
ATOM 3491 C CA . GLN B 1 140 ? -3.676 4.648 6.191 1 94.25 140 GLN B CA 1
ATOM 3492 C C . GLN B 1 140 ? -4.156 3.852 4.98 1 94.25 140 GLN B C 1
ATOM 3494 O O . GLN B 1 140 ? -5.348 3.854 4.66 1 94.25 140 GLN B O 1
ATOM 3499 N N . TYR B 1 141 ? -3.197 3.221 4.336 1 94.69 141 TYR B N 1
ATOM 3500 C CA . TYR B 1 141 ? -3.547 2.434 3.158 1 94.69 141 TYR B CA 1
ATOM 3501 C C . TYR B 1 141 ? -3.33 0.947 3.41 1 94.69 141 TYR B C 1
ATOM 3503 O O . TYR B 1 141 ? -2.236 0.53 3.801 1 94.69 141 TYR B O 1
ATOM 3511 N N . SER B 1 142 ? -4.383 0.221 3.176 1 91.75 142 SER B N 1
ATOM 3512 C CA . SER B 1 142 ? -4.352 -1.225 3.367 1 91.75 142 SER B CA 1
ATOM 3513 C C . SER B 1 142 ? -5.465 -1.912 2.586 1 91.75 142 SER B C 1
ATOM 3515 O O . SER B 1 142 ? -6.582 -1.397 2.506 1 91.75 142 SER B O 1
ATOM 3517 N N . ASP B 1 143 ? -5.094 -3.076 2.057 1 91.06 143 ASP B N 1
ATOM 3518 C CA . ASP B 1 143 ? -6.117 -3.857 1.374 1 91.06 143 ASP B CA 1
ATOM 3519 C C . ASP B 1 143 ? -6.762 -4.867 2.32 1 91.06 143 ASP B C 1
ATOM 3521 O O . ASP B 1 143 ? -7.672 -5.602 1.93 1 91.06 143 ASP B O 1
ATOM 3525 N N . GLU B 1 144 ? -6.336 -4.789 3.52 1 83.12 144 GLU B N 1
ATOM 3526 C CA . GLU B 1 144 ? -6.984 -5.602 4.547 1 83.12 144 GLU B CA 1
ATOM 3527 C C . GLU B 1 144 ? -8.242 -4.918 5.074 1 83.12 144 GLU B C 1
ATOM 3529 O O . GLU B 1 144 ? -8.422 -3.711 4.902 1 83.12 144 GLU B O 1
ATOM 3534 N N . ALA B 1 145 ? -9.078 -5.77 5.66 1 79.5 145 ALA B N 1
ATOM 3535 C CA . ALA B 1 145 ? -10.297 -5.23 6.273 1 79.5 145 ALA B CA 1
ATOM 3536 C C . ALA B 1 145 ? -10 -4.645 7.652 1 79.5 145 ALA B C 1
ATOM 3538 O O . ALA B 1 145 ? -10.117 -5.332 8.664 1 79.5 145 ALA B O 1
ATOM 3539 N N . LEU B 1 146 ? -9.781 -3.381 7.68 1 84.44 146 LEU B N 1
ATOM 3540 C CA . LEU B 1 146 ? -9.508 -2.709 8.945 1 84.44 146 LEU B CA 1
ATOM 3541 C C . LEU B 1 146 ? -10.805 -2.348 9.656 1 84.44 146 LEU B C 1
ATOM 3543 O O . LEU B 1 146 ? -11.781 -1.959 9.016 1 84.44 146 LEU B O 1
ATOM 3547 N N . ASP B 1 147 ? -10.75 -2.525 10.906 1 81.56 147 ASP B N 1
ATOM 3548 C CA . ASP B 1 147 ? -11.875 -2.117 11.742 1 81.56 147 ASP B CA 1
ATOM 3549 C C . ASP B 1 147 ? -11.766 -0.646 12.133 1 81.56 147 ASP B C 1
ATOM 3551 O O . ASP B 1 147 ? -10.781 -0.238 12.75 1 81.56 147 ASP B O 1
ATOM 3555 N N . PRO B 1 148 ? -12.812 0.057 11.75 1 86.75 148 PRO B N 1
ATOM 3556 C CA . PRO B 1 148 ? -12.719 1.485 12.062 1 86.75 148 PRO B CA 1
ATOM 3557 C C . PRO B 1 148 ? -12.648 1.755 13.562 1 86.75 148 PRO B C 1
ATOM 3559 O O . PRO B 1 148 ? -12 2.713 13.992 1 86.75 148 PRO B O 1
ATOM 3562 N N . LEU B 1 149 ? -13.305 0.949 14.375 1 78 149 LEU B N 1
ATOM 3563 C CA . LEU B 1 149 ? -13.32 1.149 15.82 1 78 149 LEU B CA 1
ATOM 3564 C C . LEU B 1 149 ? -11.961 0.813 16.422 1 78 149 LEU B C 1
ATOM 3566 O O . LEU B 1 149 ? -11.398 1.612 17.172 1 78 149 LEU B O 1
ATOM 3570 N N . GLN B 1 150 ? -11.477 -0.325 16 1 75.06 150 GLN B N 1
ATOM 3571 C CA . GLN B 1 150 ? -10.195 -0.777 16.531 1 75.06 150 GLN B CA 1
ATOM 3572 C C . GLN B 1 150 ? -9.055 0.127 16.078 1 75.06 150 GLN B C 1
ATOM 3574 O O . GLN B 1 150 ? -8.125 0.398 16.828 1 75.06 150 GLN B O 1
ATOM 3579 N N . GLY B 1 151 ? -9.195 0.6 14.859 1 81.44 151 GLY B N 1
ATOM 3580 C CA . GLY B 1 151 ? -8.133 1.418 14.281 1 81.44 151 GLY B CA 1
ATOM 3581 C C . GLY B 1 151 ? -8.297 2.896 14.586 1 81.44 151 GLY B C 1
ATOM 3582 O O . GLY B 1 151 ? -7.438 3.705 14.219 1 81.44 151 GLY B O 1
ATOM 3583 N N . LYS B 1 152 ? -9.352 3.223 15.258 1 79.69 152 LYS B N 1
ATOM 3584 C CA . LYS B 1 152 ? -9.641 4.613 15.602 1 79.69 152 LYS B CA 1
ATOM 3585 C C . LYS B 1 152 ? -9.719 5.48 14.344 1 79.69 152 LYS B C 1
ATOM 3587 O O . LYS B 1 152 ? -9.117 6.555 14.289 1 79.69 152 LYS B O 1
ATOM 3592 N N . PHE B 1 153 ? -10.359 4.973 13.398 1 90.81 153 PHE B N 1
ATOM 3593 C CA . PHE B 1 153 ? -10.617 5.699 12.156 1 90.81 153 PHE B CA 1
ATOM 3594 C C . PHE B 1 153 ? -11.984 6.371 12.203 1 90.81 153 PHE B C 1
ATOM 3596 O O . PHE B 1 153 ? -12.938 5.816 12.758 1 90.81 153 PHE B O 1
ATOM 3603 N N . ASP B 1 154 ? -11.984 7.594 11.688 1 91.5 154 ASP B N 1
ATOM 3604 C CA . ASP B 1 154 ? -13.297 8.188 11.461 1 91.5 154 ASP B CA 1
ATOM 3605 C C . ASP B 1 154 ? -14.125 7.348 10.5 1 91.5 154 ASP B C 1
ATOM 3607 O O . ASP B 1 154 ? -15.344 7.246 10.648 1 91.5 154 ASP B O 1
ATOM 3611 N N . PHE B 1 155 ? -13.461 6.77 9.5 1 94 155 PHE B N 1
ATOM 3612 C CA . PHE B 1 155 ? -14.094 5.809 8.609 1 94 155 PHE B CA 1
ATOM 3613 C C . PHE B 1 155 ? -13.047 4.984 7.867 1 94 155 PHE B C 1
ATOM 3615 O O . PHE B 1 155 ? -11.867 5.332 7.863 1 94 155 PHE B O 1
ATOM 3622 N N . VAL B 1 156 ? -13.5 3.857 7.27 1 95.19 156 VAL B N 1
ATOM 3623 C CA . VAL B 1 156 ? -12.68 2.992 6.438 1 95.19 156 VAL B CA 1
ATOM 3624 C C . VAL B 1 156 ? -13.359 2.76 5.09 1 95.19 156 VAL B C 1
ATOM 3626 O O . VAL B 1 156 ? -14.547 2.428 5.043 1 95.19 156 VAL B O 1
ATOM 3629 N N . VAL B 1 157 ? -12.57 3.002 4.039 1 95.81 157 VAL B N 1
ATOM 3630 C CA . VAL B 1 157 ? -13.094 2.717 2.709 1 95.81 157 VAL B CA 1
ATOM 3631 C C . VAL B 1 157 ? -12.789 1.268 2.334 1 95.81 157 VAL B C 1
ATOM 3633 O O . VAL B 1 157 ? -11.656 0.805 2.484 1 95.81 157 VAL B O 1
ATOM 3636 N N . ARG B 1 158 ? -13.797 0.591 1.825 1 91.88 158 ARG B N 1
ATOM 3637 C CA . ARG B 1 158 ? -13.578 -0.792 1.416 1 91.88 158 ARG B CA 1
ATOM 3638 C C . ARG B 1 158 ? -14.617 -1.229 0.385 1 91.88 158 ARG B C 1
ATOM 3640 O O . ARG B 1 158 ? -15.688 -0.621 0.272 1 91.88 158 ARG B O 1
ATOM 3647 N N . GLY B 1 159 ? -14.305 -2.191 -0.502 1 86 159 GLY B N 1
ATOM 3648 C CA . GLY B 1 159 ? -15.18 -2.705 -1.546 1 86 159 GLY B CA 1
ATOM 3649 C C . GLY B 1 159 ? -16.219 -3.676 -1.026 1 86 159 GLY B C 1
ATOM 3650 O O . GLY B 1 159 ? -17.266 -3.85 -1.643 1 86 159 GLY B O 1
ATOM 3651 N N . ALA B 1 160 ? -15.922 -4.578 -0.043 1 72.12 160 ALA B N 1
ATOM 3652 C CA . ALA B 1 160 ? -16.906 -5.523 0.494 1 72.12 160 ALA B CA 1
ATOM 3653 C C . ALA B 1 160 ? -17.203 -5.223 1.958 1 72.12 160 ALA B C 1
ATOM 3655 O O . ALA B 1 160 ? -16.344 -4.742 2.695 1 72.12 160 ALA B O 1
ATOM 3656 N N . PHE B 1 161 ? -18.516 -5.168 2.246 1 63.12 161 PHE B N 1
ATOM 3657 C CA . PHE B 1 161 ? -18.891 -4.84 3.613 1 63.12 161 PHE B CA 1
ATOM 3658 C C . PHE B 1 161 ? -19.953 -5.805 4.125 1 63.12 161 PHE B C 1
ATOM 3660 O O . PHE B 1 161 ? -21.047 -5.902 3.549 1 63.12 161 PHE B O 1
ATOM 3667 N N . PRO B 1 162 ? -19.297 -6.719 5.074 1 58.25 162 PRO B N 1
ATOM 3668 C CA . PRO B 1 162 ? -20.422 -7.43 5.703 1 58.25 162 PRO B CA 1
ATOM 3669 C C . PRO B 1 162 ? -21.328 -6.508 6.523 1 58.25 162 PRO B C 1
ATOM 3671 O O . PRO B 1 162 ? -20.844 -5.539 7.113 1 58.25 162 PRO B O 1
ATOM 3674 N N . GLN B 1 163 ? -22.5 -6.617 6.285 1 57.53 163 GLN B N 1
ATOM 3675 C CA . GLN B 1 163 ? -23.484 -5.848 7.043 1 57.53 163 GLN B CA 1
ATOM 3676 C C . GLN B 1 163 ? -23.391 -6.152 8.539 1 57.53 163 GLN B C 1
ATOM 3678 O O . GLN B 1 163 ? -23.391 -7.32 8.938 1 57.53 163 GLN B O 1
ATOM 3683 N N . SER B 1 164 ? -22.453 -5.539 9.234 1 59.28 164 SER B N 1
ATOM 3684 C CA . SER B 1 164 ? -22.5 -5.609 10.688 1 59.28 164 SER B CA 1
ATOM 3685 C C . SER B 1 164 ? -23.391 -4.504 11.266 1 59.28 164 SER B C 1
ATOM 3687 O O . SER B 1 164 ? -23.531 -3.438 10.664 1 59.28 164 SER B O 1
ATOM 3689 N N . SER B 1 165 ? -24.031 -4.93 12.367 1 61.28 165 SER B N 1
ATOM 3690 C CA . SER B 1 165 ? -25 -4.059 13.039 1 61.28 165 SER B CA 1
ATOM 3691 C C . SER B 1 165 ? -24.312 -2.852 13.664 1 61.28 165 SER B C 1
ATOM 3693 O O . SER B 1 165 ? -24.953 -1.824 13.906 1 61.28 165 SER B O 1
ATOM 3695 N N . GLU B 1 166 ? -23 -2.912 13.828 1 72.94 166 GLU B N 1
ATOM 3696 C CA . GLU B 1 166 ? -22.391 -1.831 14.594 1 72.94 166 GLU B CA 1
ATOM 3697 C C . GLU B 1 166 ? -21.719 -0.819 13.672 1 72.94 166 GLU B C 1
ATOM 3699 O O . GLU B 1 166 ? -21.344 0.27 14.109 1 72.94 166 GLU B O 1
ATOM 3704 N N . LEU B 1 167 ? -21.734 -1.199 12.445 1 80.19 167 LEU B N 1
ATOM 3705 C CA . LEU B 1 167 ? -21.078 -0.307 11.5 1 80.19 167 LEU B CA 1
ATOM 3706 C C . LEU B 1 167 ? -22.062 0.176 10.43 1 80.19 167 LEU B C 1
ATOM 3708 O O . LEU B 1 167 ? -22.953 -0.569 10.016 1 80.19 167 LEU B O 1
ATOM 3712 N N . ILE B 1 168 ? -21.984 1.409 10.203 1 83.69 168 ILE B N 1
ATOM 3713 C CA . ILE B 1 168 ? -22.75 2.025 9.125 1 83.69 168 ILE B CA 1
ATOM 3714 C C . ILE B 1 168 ? -21.938 2.029 7.84 1 83.69 168 ILE B C 1
ATOM 3716 O O . ILE B 1 168 ? -20.75 2.387 7.848 1 83.69 168 ILE B O 1
ATOM 3720 N N . GLY B 1 169 ? -22.578 1.563 6.742 1 89.69 169 GLY B N 1
ATOM 3721 C CA . GLY B 1 169 ? -21.969 1.628 5.426 1 89.69 169 GLY B CA 1
ATOM 3722 C C . GLY B 1 169 ? -22.5 2.76 4.57 1 89.69 169 GLY B C 1
ATOM 3723 O O . GLY B 1 169 ? -23.688 2.77 4.227 1 89.69 169 GLY B O 1
ATOM 3724 N N . TYR B 1 170 ? -21.688 3.77 4.293 1 91.88 170 TYR B N 1
ATOM 3725 C CA . TYR B 1 170 ? -22 4.863 3.377 1 91.88 170 TYR B CA 1
ATOM 3726 C C . TYR B 1 170 ? -21.594 4.512 1.952 1 91.88 170 TYR B C 1
ATOM 3728 O O . TYR B 1 170 ? -20.391 4.383 1.655 1 91.88 170 TYR B O 1
ATOM 3736 N N . PRO B 1 171 ? -22.609 4.242 1.041 1 92.69 171 PRO B N 1
ATOM 3737 C CA . PRO B 1 171 ? -22.234 3.855 -0.324 1 92.69 171 PRO B CA 1
ATOM 3738 C C . PRO B 1 171 ? -21.516 4.969 -1.08 1 92.69 171 PRO B C 1
ATOM 3740 O O . PRO B 1 171 ? -21.953 6.121 -1.058 1 92.69 171 PRO B O 1
ATOM 3743 N N . LEU B 1 172 ? -20.406 4.617 -1.673 1 95.62 172 LEU B N 1
ATOM 3744 C CA . LEU B 1 172 ? -19.641 5.566 -2.48 1 95.62 172 LEU B CA 1
ATOM 3745 C C . LEU B 1 172 ? -19.938 5.367 -3.965 1 95.62 172 LEU B C 1
ATOM 3747 O O . LEU B 1 172 ? -20.609 6.199 -4.59 1 95.62 172 LEU B O 1
ATOM 3751 N N . TRP B 1 173 ? -19.516 4.191 -4.586 1 94.75 173 TRP B N 1
ATOM 3752 C CA . TRP B 1 173 ? -19.828 3.906 -5.98 1 94.75 173 TRP B CA 1
ATOM 3753 C C . TRP B 1 173 ? -19.812 2.406 -6.25 1 94.75 173 TRP B C 1
ATOM 3755 O O . TRP B 1 173 ? -19.047 1.665 -5.617 1 94.75 173 TRP B O 1
ATOM 3765 N N . PRO B 1 174 ? -20.672 2.01 -7.145 1 93.25 174 PRO B N 1
ATOM 3766 C CA . PRO B 1 174 ? -20.578 0.63 -7.625 1 93.25 174 PRO B CA 1
ATOM 3767 C C . PRO B 1 174 ? -19.5 0.445 -8.68 1 93.25 174 PRO B C 1
ATOM 3769 O O . PRO B 1 174 ? -19.047 1.421 -9.289 1 93.25 174 PRO B O 1
ATOM 3772 N N . TYR B 1 175 ? -19.031 -0.771 -8.766 1 93.88 175 TYR B N 1
ATOM 3773 C CA . TYR B 1 175 ? -18.078 -1.061 -9.836 1 93.88 175 TYR B CA 1
ATOM 3774 C C . TYR B 1 175 ? -18.141 -2.531 -10.227 1 93.88 175 TYR B C 1
ATOM 3776 O O . TYR B 1 175 ? -18.812 -3.332 -9.57 1 93.88 175 TYR B O 1
ATOM 3784 N N . ARG B 1 176 ? -17.516 -2.799 -11.352 1 95.19 176 ARG B N 1
ATOM 3785 C CA . ARG B 1 176 ? -17.422 -4.164 -11.852 1 95.19 176 ARG B CA 1
ATOM 3786 C C . ARG B 1 176 ? -15.961 -4.625 -11.906 1 95.19 176 ARG B C 1
ATOM 3788 O O . ARG B 1 176 ? -15.039 -3.809 -11.844 1 95.19 176 ARG B O 1
ATOM 3795 N N . ARG B 1 177 ? -15.867 -5.941 -11.93 1 96.12 177 ARG B N 1
ATOM 3796 C CA . ARG B 1 177 ? -14.547 -6.555 -12.07 1 96.12 177 ARG B CA 1
ATOM 3797 C C . ARG B 1 177 ? -14.5 -7.484 -13.281 1 96.12 177 ARG B C 1
ATOM 3799 O O . ARG B 1 177 ? -15.469 -8.195 -13.555 1 96.12 177 ARG B O 1
ATOM 3806 N N . HIS B 1 178 ? -13.406 -7.414 -13.984 1 97.81 178 HIS B N 1
ATOM 3807 C CA . HIS B 1 178 ? -13.141 -8.273 -15.125 1 97.81 178 HIS B CA 1
ATOM 3808 C C . HIS B 1 178 ? -11.703 -8.797 -15.102 1 97.81 178 HIS B C 1
ATOM 3810 O O . HIS B 1 178 ? -10.922 -8.414 -14.227 1 97.81 178 HIS B O 1
ATOM 3816 N N . LEU B 1 179 ? -11.461 -9.711 -15.961 1 98.5 179 LEU B N 1
ATOM 3817 C CA . LEU B 1 179 ? -10.086 -10.18 -16.125 1 98.5 179 LEU B CA 1
ATOM 3818 C C . LEU B 1 179 ? -9.375 -9.391 -17.234 1 98.5 179 LEU B C 1
ATOM 3820 O O . LEU B 1 179 ? -9.969 -9.094 -18.266 1 98.5 179 LEU B O 1
ATOM 3824 N N . TYR B 1 180 ? -8.125 -9.055 -16.938 1 98.88 180 TYR B N 1
ATOM 3825 C CA . TYR B 1 180 ? -7.32 -8.289 -17.891 1 98.88 180 TYR B CA 1
ATOM 3826 C C . TYR B 1 180 ? -5.93 -8.891 -18.031 1 98.88 180 TYR B C 1
ATOM 3828 O O . TYR B 1 180 ? -5.418 -9.531 -17.109 1 98.88 180 TYR B O 1
ATOM 3836 N N . ALA B 1 181 ? -5.379 -8.695 -19.141 1 98.88 181 ALA B N 1
ATOM 3837 C CA . ALA B 1 181 ? -3.98 -9.008 -19.422 1 98.88 181 ALA B CA 1
ATOM 3838 C C . ALA B 1 181 ? -3.387 -8.016 -20.422 1 98.88 181 ALA B C 1
ATOM 3840 O O . ALA B 1 181 ? -4.121 -7.344 -21.156 1 98.88 181 ALA B O 1
ATOM 3841 N N . SER B 1 182 ? -2.057 -7.922 -20.406 1 98.88 182 SER B N 1
ATOM 3842 C CA . SER B 1 182 ? -1.407 -7.066 -21.406 1 98.88 182 SER B CA 1
ATOM 3843 C C . SER B 1 182 ? -1.391 -7.73 -22.781 1 98.88 182 SER B C 1
ATOM 3845 O O . SER B 1 182 ? -1.384 -8.961 -22.875 1 98.88 182 SER B O 1
ATOM 3847 N N . PRO B 1 183 ? -1.396 -6.902 -23.844 1 98.69 183 PRO B N 1
ATOM 3848 C CA . PRO B 1 183 ? -1.24 -7.473 -25.188 1 98.69 183 PRO B CA 1
ATOM 3849 C C . PRO B 1 183 ? 0.028 -8.312 -25.328 1 98.69 183 PRO B C 1
ATOM 3851 O O . PRO B 1 183 ? 0.009 -9.359 -25.969 1 98.69 183 PRO B O 1
ATOM 3854 N N . ALA B 1 184 ? 1.064 -7.852 -24.703 1 97.81 184 ALA B N 1
ATOM 3855 C CA . ALA B 1 184 ? 2.338 -8.562 -24.781 1 97.81 184 ALA B CA 1
ATOM 3856 C C . ALA B 1 184 ? 2.223 -9.953 -24.172 1 97.81 184 ALA B C 1
ATOM 3858 O O . ALA B 1 184 ? 2.734 -10.93 -24.734 1 97.81 184 ALA B O 1
ATOM 3859 N N . TYR B 1 185 ? 1.601 -10.055 -23.062 1 98.12 185 TYR B N 1
ATOM 3860 C CA . TYR B 1 185 ? 1.401 -11.352 -22.438 1 98.12 185 TYR B CA 1
ATOM 3861 C C . TYR B 1 185 ? 0.587 -12.273 -23.328 1 98.12 185 TYR B C 1
ATOM 3863 O O . TYR B 1 185 ? 0.935 -13.445 -23.516 1 98.12 185 TYR B O 1
ATOM 3871 N N . LEU B 1 186 ? -0.499 -11.766 -23.859 1 98.38 186 LEU B N 1
ATOM 3872 C CA . LEU B 1 186 ? -1.42 -12.57 -24.672 1 98.38 186 LEU B CA 1
ATOM 3873 C C . LEU B 1 186 ? -0.76 -13.016 -25.969 1 98.38 186 LEU B C 1
ATOM 3875 O O . LEU B 1 186 ? -1.063 -14.102 -26.484 1 98.38 186 LEU B O 1
ATOM 3879 N N . ALA B 1 187 ? 0.123 -12.195 -26.469 1 97.94 187 ALA B N 1
ATOM 3880 C CA . ALA B 1 187 ? 0.855 -12.555 -27.672 1 97.94 187 ALA B CA 1
ATOM 3881 C C . ALA B 1 187 ? 1.684 -13.82 -27.453 1 97.94 187 ALA B C 1
ATOM 3883 O O . ALA B 1 187 ? 1.887 -14.609 -28.375 1 97.94 187 ALA B O 1
ATOM 3884 N N . LEU B 1 188 ? 2.092 -14.031 -26.266 1 95.56 188 LEU B N 1
ATOM 3885 C CA . LEU B 1 188 ? 2.945 -15.172 -25.922 1 95.56 188 LEU B CA 1
ATOM 3886 C C . LEU B 1 188 ? 2.113 -16.344 -25.438 1 95.56 188 LEU B C 1
ATOM 3888 O O . LEU B 1 188 ? 2.396 -17.5 -25.781 1 95.56 188 LEU B O 1
ATOM 3892 N N . ALA B 1 189 ? 1.06 -16.078 -24.703 1 96.25 189 ALA B N 1
ATOM 3893 C CA . ALA B 1 189 ? 0.394 -17.141 -23.953 1 96.25 189 ALA B CA 1
ATOM 3894 C C . ALA B 1 189 ? -0.979 -17.453 -24.547 1 96.25 189 ALA B C 1
ATOM 3896 O O . ALA B 1 189 ? -1.619 -18.438 -24.156 1 96.25 189 ALA B O 1
ATOM 3897 N N . GLY B 1 190 ? -1.441 -16.672 -25.5 1 97.31 190 GLY B N 1
ATOM 3898 C CA . GLY B 1 190 ? -2.783 -16.828 -26.047 1 97.31 190 GLY B CA 1
ATOM 3899 C C . GLY B 1 190 ? -3.834 -16.062 -25.266 1 97.31 190 GLY B C 1
ATOM 3900 O O . GLY B 1 190 ? -3.562 -15.555 -24.172 1 97.31 190 GLY B O 1
ATOM 3901 N N . THR B 1 191 ? -5.035 -15.953 -25.875 1 98.25 191 THR B N 1
ATOM 3902 C CA . THR B 1 191 ? -6.121 -15.188 -25.266 1 98.25 191 THR B CA 1
ATOM 3903 C C . THR B 1 191 ? -7.238 -16.109 -24.797 1 98.25 191 THR B C 1
ATOM 3905 O O . THR B 1 191 ? -7.965 -16.688 -25.609 1 98.25 191 THR B O 1
ATOM 3908 N N . PRO B 1 192 ? -7.367 -16.25 -23.531 1 98.12 192 PRO B N 1
ATOM 3909 C CA . PRO B 1 192 ? -8.477 -17.078 -23.031 1 98.12 192 PRO B CA 1
ATOM 3910 C C . PRO B 1 192 ? -9.836 -16.438 -23.297 1 98.12 192 PRO B C 1
ATOM 3912 O O . PRO B 1 192 ? -10.008 -15.227 -23.125 1 98.12 192 PRO B O 1
ATOM 3915 N N . GLN B 1 193 ? -10.82 -17.281 -23.688 1 97.38 193 GLN B N 1
ATOM 3916 C CA . GLN B 1 193 ? -12.164 -16.812 -23.984 1 97.38 193 GLN B CA 1
ATOM 3917 C C . GLN B 1 193 ? -13.156 -17.219 -22.906 1 97.38 193 GLN B C 1
ATOM 3919 O O . GLN B 1 193 ? -14.164 -16.547 -22.688 1 97.38 193 GLN B O 1
ATOM 3924 N N . HIS B 1 194 ? -12.828 -18.328 -22.266 1 95.75 194 HIS B N 1
ATOM 3925 C CA . HIS B 1 194 ? -13.672 -18.875 -21.203 1 95.75 194 HIS B CA 1
ATOM 3926 C C . HIS B 1 194 ? -12.859 -19.203 -19.953 1 95.75 194 HIS B C 1
ATOM 3928 O O . HIS B 1 194 ? -11.633 -19.359 -20.031 1 95.75 194 HIS B O 1
ATOM 3934 N N . PRO B 1 195 ? -13.547 -19.219 -18.797 1 95.31 195 PRO B N 1
ATOM 3935 C CA . PRO B 1 195 ? -12.836 -19.5 -17.547 1 95.31 195 PRO B CA 1
ATOM 3936 C C . PRO B 1 195 ? -12.008 -20.781 -17.625 1 95.31 195 PRO B C 1
ATOM 3938 O O . PRO B 1 195 ? -10.922 -20.844 -17.047 1 95.31 195 PRO B O 1
ATOM 3941 N N . GLU B 1 196 ? -12.398 -21.734 -18.375 1 91.56 196 GLU B N 1
ATOM 3942 C CA . GLU B 1 196 ? -11.695 -23.016 -18.484 1 91.56 196 GLU B CA 1
ATOM 3943 C C . GLU B 1 196 ? -10.359 -22.844 -19.203 1 91.56 196 GLU B C 1
ATOM 3945 O O . GLU B 1 196 ? -9.445 -23.641 -19 1 91.56 196 GLU B O 1
ATOM 3950 N N . ASP B 1 197 ? -10.328 -21.797 -20.031 1 95.44 197 ASP B N 1
ATOM 3951 C CA . ASP B 1 197 ? -9.109 -21.531 -20.781 1 95.44 197 ASP B CA 1
ATOM 3952 C C . ASP B 1 197 ? -8 -21 -19.891 1 95.44 197 ASP B C 1
ATOM 3954 O O . ASP B 1 197 ? -6.844 -20.891 -20.297 1 95.44 197 ASP B O 1
ATOM 3958 N N . LEU B 1 198 ? -8.336 -20.656 -18.641 1 96 198 LEU B N 1
ATOM 3959 C CA . LEU B 1 198 ? -7.375 -20 -17.766 1 96 198 LEU B CA 1
ATOM 3960 C C . LEU B 1 198 ? -6.34 -21 -17.25 1 96 198 LEU B C 1
ATOM 3962 O O . LEU B 1 198 ? -5.293 -20.594 -16.734 1 96 198 LEU B O 1
ATOM 3966 N N . ASP B 1 199 ? -6.723 -22.25 -17.516 1 88 199 ASP B N 1
ATOM 3967 C CA . ASP B 1 199 ? -5.777 -23.281 -17.109 1 88 199 ASP B CA 1
ATOM 3968 C C . ASP B 1 199 ? -4.465 -23.156 -17.875 1 88 199 ASP B C 1
ATOM 3970 O O . ASP B 1 199 ? -4.465 -23.016 -19.109 1 88 199 ASP B O 1
ATOM 3974 N N . GLY B 1 200 ? -3.359 -23.094 -17.25 1 88 200 GLY B N 1
ATOM 3975 C CA . GLY B 1 200 ? -2.057 -22.969 -17.875 1 88 200 GLY B CA 1
ATOM 3976 C C . GLY B 1 200 ? -1.547 -21.531 -17.906 1 88 200 GLY B C 1
ATOM 3977 O O . GLY B 1 200 ? -0.384 -21.297 -18.234 1 88 200 GLY B O 1
ATOM 3978 N N . HIS B 1 201 ? -2.436 -20.578 -17.719 1 95.38 201 HIS B N 1
ATOM 3979 C CA . HIS B 1 201 ? -2.02 -19.188 -17.703 1 95.38 201 HIS B CA 1
ATOM 3980 C C . HIS B 1 201 ? -1.44 -18.797 -16.344 1 95.38 201 HIS B C 1
ATOM 3982 O O . HIS B 1 201 ? -1.777 -19.406 -15.328 1 95.38 201 HIS B O 1
ATOM 3988 N N . THR B 1 202 ? -0.535 -17.875 -16.438 1 95.94 202 THR B N 1
ATOM 3989 C CA . THR B 1 202 ? -0.095 -17.25 -15.195 1 95.94 202 THR B CA 1
ATOM 3990 C C . THR B 1 202 ? -1.178 -16.328 -14.648 1 95.94 202 THR B C 1
ATOM 3992 O O . THR B 1 202 ? -1.594 -15.375 -15.32 1 95.94 202 THR B O 1
ATOM 3995 N N . LEU B 1 203 ? -1.618 -16.703 -13.461 1 96.06 203 LEU B N 1
ATOM 3996 C CA . LEU B 1 203 ? -2.615 -15.867 -12.797 1 96.06 203 LEU B CA 1
ATOM 3997 C C . LEU B 1 203 ? -1.979 -15.039 -11.688 1 96.06 203 LEU B C 1
ATOM 3999 O O . LEU B 1 203 ? -1.114 -15.523 -10.961 1 96.06 203 LEU B O 1
ATOM 4003 N N . ILE B 1 204 ? -2.328 -13.773 -11.695 1 96.69 204 ILE B N 1
ATOM 4004 C CA . ILE B 1 204 ? -1.954 -12.867 -10.617 1 96.69 204 ILE B CA 1
ATOM 4005 C C . ILE B 1 204 ? -3.104 -12.742 -9.617 1 96.69 204 ILE B C 1
ATOM 4007 O O . ILE B 1 204 ? -4.188 -12.266 -9.969 1 96.69 204 ILE B O 1
ATOM 4011 N N . LEU B 1 205 ? -2.832 -13.102 -8.406 1 93.5 205 LEU B N 1
ATOM 4012 C CA . LEU B 1 205 ? -3.875 -13.102 -7.391 1 93.5 205 LEU B CA 1
ATOM 4013 C C . LEU B 1 205 ? -3.633 -12 -6.367 1 93.5 205 LEU B C 1
ATOM 4015 O O . LEU B 1 205 ? -2.514 -11.844 -5.871 1 93.5 205 LEU B O 1
ATOM 4019 N N . HIS B 1 206 ? -4.637 -11.195 -6.102 1 92.75 206 HIS B N 1
ATOM 4020 C CA . HIS B 1 206 ? -4.637 -10.273 -4.973 1 92.75 206 HIS B CA 1
ATOM 4021 C C . HIS B 1 206 ? -4.895 -11 -3.66 1 92.75 206 HIS B C 1
ATOM 4023 O O . HIS B 1 206 ? -5.965 -11.578 -3.467 1 92.75 206 HIS B O 1
ATOM 4029 N N . THR B 1 207 ? -3.967 -10.969 -2.705 1 82.25 207 THR B N 1
ATOM 4030 C CA . THR B 1 207 ? -4.055 -11.852 -1.548 1 82.25 207 THR B CA 1
ATOM 4031 C C . THR B 1 207 ? -4.543 -11.094 -0.321 1 82.25 207 THR B C 1
ATOM 4033 O O . THR B 1 207 ? -4.617 -11.648 0.775 1 82.25 207 THR B O 1
ATOM 4036 N N . ALA B 1 208 ? -4.629 -9.805 -0.235 1 66.75 208 ALA B N 1
ATOM 4037 C CA . ALA B 1 208 ? -5.035 -9.156 1.009 1 66.75 208 ALA B CA 1
ATOM 4038 C C . ALA B 1 208 ? -6.148 -9.945 1.699 1 66.75 208 ALA B C 1
ATOM 4040 O O . ALA B 1 208 ? -6.043 -10.273 2.883 1 66.75 208 ALA B O 1
ATOM 4041 N N . PRO B 1 209 ? -7.352 -10.094 1.274 1 56.44 209 PRO B N 1
ATOM 4042 C CA . PRO B 1 209 ? -8.133 -11.016 2.107 1 56.44 209 PRO B CA 1
ATOM 4043 C C . PRO B 1 209 ? -7.664 -12.469 1.978 1 56.44 209 PRO B C 1
ATOM 4045 O O . PRO B 1 209 ? -7.973 -13.133 0.984 1 56.44 209 PRO B O 1
ATOM 4048 N N . ARG B 1 210 ? -6.379 -12.789 2.348 1 47.31 210 ARG B N 1
ATOM 4049 C CA . ARG B 1 210 ? -5.551 -13.969 2.098 1 47.31 210 ARG B CA 1
ATOM 4050 C C . ARG B 1 210 ? -6.41 -15.18 1.744 1 47.31 210 ARG B C 1
ATOM 4052 O O . ARG B 1 210 ? -5.887 -16.219 1.357 1 47.31 210 ARG B O 1
ATOM 4059 N N . ILE B 1 211 ? -7.566 -15.281 2.09 1 45.19 211 ILE B N 1
ATOM 4060 C CA . ILE B 1 211 ? -8.188 -16.562 1.775 1 45.19 211 ILE B CA 1
ATOM 4061 C C . ILE B 1 211 ? -8.508 -16.625 0.283 1 45.19 211 ILE B C 1
ATOM 4063 O O . ILE B 1 211 ? -9.188 -15.75 -0.253 1 45.19 211 ILE B O 1
ATOM 4067 N N . LEU B 1 212 ? -7.52 -17.375 -0.29 1 54.25 212 LEU B N 1
ATOM 4068 C CA . LEU B 1 212 ? -7.793 -17.625 -1.703 1 54.25 212 LEU B CA 1
ATOM 4069 C C . LEU B 1 212 ? -9.258 -17.969 -1.922 1 54.25 212 LEU B C 1
ATOM 4071 O O . LEU B 1 212 ? -9.727 -19.016 -1.471 1 54.25 212 LEU B O 1
ATOM 4075 N N . LYS B 1 213 ? -10.047 -16.969 -2.252 1 65.06 213 LYS B N 1
ATOM 4076 C CA . LYS B 1 213 ? -11.453 -17.156 -2.578 1 65.06 213 LYS B CA 1
ATOM 4077 C C . LYS B 1 213 ? -11.633 -17.562 -4.039 1 65.06 213 LYS B C 1
ATOM 4079 O O . LYS B 1 213 ? -10.781 -17.266 -4.879 1 65.06 213 LYS B O 1
ATOM 4084 N N . ALA B 1 214 ? -12.469 -18.516 -4.309 1 78.69 214 ALA B N 1
ATOM 4085 C CA . ALA B 1 214 ? -12.883 -18.844 -5.676 1 78.69 214 ALA B CA 1
ATOM 4086 C C . ALA B 1 214 ? -13.25 -17.578 -6.445 1 78.69 214 ALA B C 1
ATOM 4088 O O . ALA B 1 214 ? -13.758 -16.609 -5.867 1 78.69 214 ALA B O 1
ATOM 4089 N N . TRP B 1 215 ? -12.789 -17.578 -7.664 1 91.12 215 TRP B N 1
ATOM 4090 C CA . TRP B 1 215 ? -13.305 -16.578 -8.586 1 91.12 215 TRP B CA 1
ATOM 4091 C C . TRP B 1 215 ? -14.672 -16.984 -9.125 1 91.12 215 TRP B C 1
ATOM 4093 O O . TRP B 1 215 ? -14.859 -18.109 -9.578 1 91.12 215 TRP B O 1
ATOM 4103 N N . HIS B 1 216 ? -15.648 -16.125 -9 1 92.81 216 HIS B N 1
ATOM 4104 C CA . HIS B 1 216 ? -17 -16.375 -9.5 1 92.81 216 HIS B CA 1
ATOM 4105 C C . HIS B 1 216 ? -17.266 -15.586 -10.781 1 92.81 216 HIS B C 1
ATOM 4107 O O . HIS B 1 216 ? -17.297 -14.359 -10.758 1 92.81 216 HIS B O 1
ATOM 4113 N N . PHE B 1 217 ? -17.438 -16.359 -11.867 1 96.12 217 PHE B N 1
ATOM 4114 C CA . PHE B 1 217 ? -17.703 -15.805 -13.188 1 96.12 217 PHE B CA 1
ATOM 4115 C C . PHE B 1 217 ? -19.188 -15.773 -13.477 1 96.12 217 PHE B C 1
ATOM 4117 O O . PHE B 1 217 ? -19.859 -16.812 -13.445 1 96.12 217 PHE B O 1
ATOM 4124 N N . CYS B 1 218 ? -19.672 -14.562 -13.734 1 96.81 218 CYS B N 1
ATOM 4125 C CA . CYS B 1 218 ? -21.094 -14.383 -14.008 1 96.81 218 CYS B CA 1
ATOM 4126 C C . CYS B 1 218 ? -21.328 -14.039 -15.477 1 96.81 218 CYS B C 1
ATOM 4128 O O . CYS B 1 218 ? -20.734 -13.094 -15.992 1 96.81 218 CYS B O 1
ATOM 4130 N N . HIS B 1 219 ? -22.094 -14.844 -16.125 1 95 219 HIS B N 1
ATOM 4131 C CA . HIS B 1 219 ? -22.531 -14.648 -17.5 1 95 219 HIS B CA 1
ATOM 4132 C C . HIS B 1 219 ? -24 -15.055 -17.672 1 95 219 HIS B C 1
ATOM 4134 O O . HIS B 1 219 ? -24.375 -16.188 -17.359 1 95 219 HIS B O 1
ATOM 4140 N N . ASN B 1 220 ? -24.812 -14.109 -18.219 1 92.62 220 ASN B N 1
ATOM 4141 C CA . ASN B 1 220 ? -26.234 -14.367 -18.406 1 92.62 220 ASN B CA 1
ATOM 4142 C C . ASN B 1 220 ? -26.875 -14.969 -17.156 1 92.62 220 ASN B C 1
ATOM 4144 O O . ASN B 1 220 ? -27.562 -15.984 -17.234 1 92.62 220 ASN B O 1
ATOM 4148 N N . ASP B 1 221 ? -26.562 -14.453 -16.016 1 89.44 221 ASP B N 1
ATOM 4149 C CA . ASP B 1 221 ? -27.141 -14.766 -14.711 1 89.44 221 ASP B CA 1
ATOM 4150 C C . ASP B 1 221 ? -26.75 -16.172 -14.25 1 89.44 221 ASP B C 1
ATOM 4152 O O . ASP B 1 221 ? -27.359 -16.734 -13.344 1 89.44 221 ASP B O 1
ATOM 4156 N N . GLN B 1 222 ? -25.844 -16.719 -14.953 1 93.94 222 GLN B N 1
ATOM 4157 C CA . GLN B 1 222 ? -25.25 -17.984 -14.523 1 93.94 222 GLN B CA 1
ATOM 4158 C C . GLN B 1 222 ? -23.859 -17.781 -13.938 1 93.94 222 GLN B C 1
ATOM 4160 O O . GLN B 1 222 ? -23.078 -17 -14.453 1 93.94 222 GLN B O 1
ATOM 4165 N N . ILE B 1 223 ? -23.672 -18.5 -12.836 1 93.81 223 ILE B N 1
ATOM 4166 C CA . ILE B 1 223 ? -22.391 -18.328 -12.141 1 93.81 223 ILE B CA 1
ATOM 4167 C C . ILE B 1 223 ? -21.578 -19.609 -12.258 1 93.81 223 ILE B C 1
ATOM 4169 O O . ILE B 1 223 ? -22.062 -20.703 -11.977 1 93.81 223 ILE B O 1
ATOM 4173 N N . THR B 1 224 ? -20.359 -19.438 -12.734 1 91.81 224 THR B N 1
ATOM 4174 C CA . THR B 1 224 ? -19.359 -20.516 -12.727 1 91.81 224 THR B CA 1
ATOM 4175 C C . THR B 1 224 ? -18.188 -20.141 -11.828 1 91.81 224 THR B C 1
ATOM 4177 O O . THR B 1 224 ? -17.719 -19 -11.836 1 91.81 224 THR B O 1
ATOM 4180 N N . SER B 1 225 ? -17.766 -21.094 -11.07 1 89.88 225 SER B N 1
ATOM 4181 C CA . SER B 1 225 ? -16.703 -20.828 -10.117 1 89.88 225 SER B CA 1
ATOM 4182 C C . SER B 1 225 ? -15.43 -21.578 -10.492 1 89.88 225 SER B C 1
ATOM 4184 O O . SER B 1 225 ? -15.484 -22.688 -11.008 1 89.88 225 SER B O 1
ATOM 4186 N N . LEU B 1 226 ? -14.32 -20.906 -10.266 1 86.44 226 LEU B N 1
ATOM 4187 C CA . LEU B 1 226 ? -12.992 -21.453 -10.508 1 86.44 226 LEU B CA 1
ATOM 4188 C C . LEU B 1 226 ? -12.039 -21.094 -9.375 1 86.44 226 LEU B C 1
ATOM 4190 O O . LEU B 1 226 ? -12.031 -19.953 -8.906 1 86.44 226 LEU B O 1
ATOM 4194 N N . ARG B 1 227 ? -11.336 -22.047 -8.914 1 80.06 227 ARG B N 1
ATOM 4195 C CA . ARG B 1 227 ? -10.266 -21.75 -7.965 1 80.06 227 ARG B CA 1
ATOM 4196 C C . ARG B 1 227 ? -8.953 -21.484 -8.68 1 80.06 227 ARG B C 1
ATOM 4198 O O . ARG B 1 227 ? -8.359 -22.391 -9.266 1 80.06 227 ARG B O 1
ATOM 4205 N N . PRO B 1 228 ? -8.562 -20.266 -8.555 1 83.88 228 PRO B N 1
ATOM 4206 C CA . PRO B 1 228 ? -7.32 -19.953 -9.266 1 83.88 228 PRO B CA 1
ATOM 4207 C C . PRO B 1 228 ? -6.09 -20.578 -8.602 1 83.88 228 PRO B C 1
ATOM 4209 O O . PRO B 1 228 ? -6.059 -20.719 -7.375 1 83.88 228 PRO B O 1
ATOM 4212 N N . ARG B 1 229 ? -5.145 -21.016 -9.406 1 80.62 229 ARG B N 1
ATOM 4213 C CA . ARG B 1 229 ? -3.805 -21.422 -8.984 1 80.62 229 ARG B CA 1
ATOM 4214 C C . ARG B 1 229 ? -2.76 -20.406 -9.438 1 80.62 229 ARG B C 1
ATOM 4216 O O . ARG B 1 229 ? -2.178 -20.547 -10.516 1 80.62 229 ARG B O 1
ATOM 4223 N N . PRO B 1 230 ? -2.531 -19.453 -8.586 1 89.12 230 PRO B N 1
ATOM 4224 C CA . PRO B 1 230 ? -1.712 -18.312 -9.031 1 89.12 230 PRO B CA 1
ATOM 4225 C C . PRO B 1 230 ? -0.216 -18.625 -8.984 1 89.12 230 PRO B C 1
ATOM 4227 O O . PRO B 1 230 ? 0.238 -19.375 -8.125 1 89.12 230 PRO B O 1
ATOM 4230 N N . ARG B 1 231 ? 0.466 -18.016 -9.914 1 91.88 231 ARG B N 1
ATOM 4231 C CA . ARG B 1 231 ? 1.925 -18 -9.875 1 91.88 231 ARG B CA 1
ATOM 4232 C C . ARG B 1 231 ? 2.436 -16.734 -9.172 1 91.88 231 ARG B C 1
ATOM 4234 O O . ARG B 1 231 ? 3.584 -16.703 -8.727 1 91.88 231 ARG B O 1
ATOM 4241 N N . LEU B 1 232 ? 1.638 -15.734 -9.219 1 95.5 232 LEU B N 1
ATOM 4242 C CA . LEU B 1 232 ? 1.923 -14.492 -8.516 1 95.5 232 LEU B CA 1
ATOM 4243 C C . LEU B 1 232 ? 0.843 -14.188 -7.48 1 95.5 232 LEU B C 1
ATOM 4245 O O . LEU B 1 232 ? -0.339 -14.102 -7.82 1 95.5 232 LEU B O 1
ATOM 4249 N N . ARG B 1 233 ? 1.274 -14.125 -6.277 1 94 233 ARG B N 1
ATOM 4250 C CA . ARG B 1 233 ? 0.437 -13.695 -5.16 1 94 233 ARG B CA 1
ATOM 4251 C C . ARG B 1 233 ? 0.901 -12.352 -4.617 1 94 233 ARG B C 1
ATOM 4253 O O . ARG B 1 233 ? 1.976 -12.25 -4.02 1 94 233 ARG B O 1
ATOM 4260 N N . LEU B 1 234 ? 0.047 -11.352 -4.812 1 95.75 234 LEU B N 1
ATOM 4261 C CA . LEU B 1 234 ? 0.454 -9.992 -4.484 1 95.75 234 LEU B CA 1
ATOM 4262 C C . LEU B 1 234 ? -0.491 -9.375 -3.459 1 95.75 234 LEU B C 1
ATOM 4264 O O . LEU B 1 234 ? -1.711 -9.414 -3.631 1 95.75 234 LEU B O 1
ATOM 4268 N N . GLY B 1 235 ? 0.082 -8.711 -2.484 1 93.06 235 GLY B N 1
ATOM 4269 C CA . GLY B 1 235 ? -0.688 -8.25 -1.343 1 93.06 235 GLY B CA 1
ATOM 4270 C C . GLY B 1 235 ? -1.217 -6.836 -1.515 1 93.06 235 GLY B C 1
ATOM 4271 O O . GLY B 1 235 ? -1.657 -6.211 -0.547 1 93.06 235 GLY B O 1
ATOM 4272 N N . SER B 1 236 ? -1.164 -6.305 -2.674 1 94 236 SER B N 1
ATOM 4273 C CA . SER B 1 236 ? -1.665 -4.961 -2.932 1 94 236 SER B CA 1
ATOM 4274 C C . SER B 1 236 ? -2.361 -4.879 -4.285 1 94 236 SER B C 1
ATOM 4276 O O . SER B 1 236 ? -1.875 -5.43 -5.273 1 94 236 SER B O 1
ATOM 4278 N N . GLY B 1 237 ? -3.494 -4.168 -4.246 1 95.06 237 GLY B N 1
ATOM 4279 C CA . GLY B 1 237 ? -4.184 -3.945 -5.504 1 95.06 237 GLY B CA 1
ATOM 4280 C C . GLY B 1 237 ? -3.346 -3.188 -6.516 1 95.06 237 GLY B C 1
ATOM 4281 O O . GLY B 1 237 ? -3.424 -3.451 -7.719 1 95.06 237 GLY B O 1
ATOM 4282 N N . GLY B 1 238 ? -2.584 -2.279 -6.027 1 96.44 238 GLY B N 1
ATOM 4283 C CA . GLY B 1 238 ? -1.687 -1.554 -6.914 1 96.44 238 GLY B CA 1
ATOM 4284 C C . GLY B 1 238 ? -0.65 -2.443 -7.574 1 96.44 238 GLY B C 1
ATOM 4285 O O . GLY B 1 238 ? -0.383 -2.312 -8.766 1 96.44 238 GLY B O 1
ATOM 4286 N N . ALA B 1 239 ? -0.109 -3.314 -6.809 1 97.44 239 ALA B N 1
ATOM 4287 C CA . ALA B 1 239 ? 0.887 -4.234 -7.355 1 97.44 239 ALA B CA 1
ATOM 4288 C C . ALA B 1 239 ? 0.27 -5.152 -8.406 1 97.44 239 ALA B C 1
ATOM 4290 O O . ALA B 1 239 ? 0.89 -5.434 -9.43 1 97.44 239 ALA B O 1
ATOM 4291 N N . VAL B 1 240 ? -0.925 -5.621 -8.133 1 97.44 240 VAL B N 1
ATOM 4292 C CA . VAL B 1 240 ? -1.634 -6.457 -9.102 1 97.44 240 VAL B CA 1
ATOM 4293 C C . VAL B 1 240 ? -1.841 -5.68 -10.398 1 97.44 240 VAL B C 1
ATOM 4295 O O . VAL B 1 240 ? -1.54 -6.184 -11.484 1 97.44 240 VAL B O 1
ATOM 4298 N N . TYR B 1 241 ? -2.273 -4.477 -10.289 1 98.5 241 TYR B N 1
ATOM 4299 C CA . TYR B 1 241 ? -2.543 -3.596 -11.422 1 98.5 241 TYR B CA 1
ATOM 4300 C C . TYR B 1 241 ? -1.287 -3.383 -12.258 1 98.5 241 TYR B C 1
ATOM 4302 O O . TYR B 1 241 ? -1.29 -3.633 -13.461 1 98.5 241 TYR B O 1
ATOM 4310 N N . HIS B 1 242 ? -0.227 -3.068 -11.664 1 98.69 242 HIS B N 1
ATOM 4311 C CA . HIS B 1 242 ? 0.988 -2.725 -12.391 1 98.69 242 HIS B CA 1
ATOM 4312 C C . HIS B 1 242 ? 1.673 -3.971 -12.945 1 98.69 242 HIS B C 1
ATOM 4314 O O . HIS B 1 242 ? 2.281 -3.928 -14.016 1 98.69 242 HIS B O 1
ATOM 4320 N N . SER B 1 243 ? 1.585 -5.059 -12.188 1 98.69 243 SER B N 1
ATOM 4321 C CA . SER B 1 243 ? 2.15 -6.301 -12.703 1 98.69 243 SER B CA 1
ATOM 4322 C C . SER B 1 243 ? 1.392 -6.781 -13.938 1 98.69 243 SER B C 1
ATOM 4324 O O . SER B 1 243 ? 1.985 -7.352 -14.859 1 98.69 243 SER B O 1
ATOM 4326 N N . THR B 1 244 ? 0.061 -6.543 -13.93 1 98.81 244 THR B N 1
ATOM 4327 C CA . THR B 1 244 ? -0.734 -6.879 -15.109 1 98.81 244 THR B CA 1
ATOM 4328 C C . THR B 1 244 ? -0.289 -6.055 -16.312 1 98.81 244 THR B C 1
ATOM 4330 O O . THR B 1 244 ? -0.099 -6.594 -17.406 1 98.81 244 THR B O 1
ATOM 4333 N N . LEU B 1 245 ? -0.08 -4.793 -16.109 1 98.75 245 LEU B N 1
ATOM 4334 C CA . LEU B 1 245 ? 0.381 -3.895 -17.156 1 98.75 245 LEU B CA 1
ATOM 4335 C C . LEU B 1 245 ? 1.744 -4.328 -17.688 1 98.75 245 LEU B C 1
ATOM 4337 O O . LEU B 1 245 ? 2.023 -4.199 -18.875 1 98.75 245 LEU B O 1
ATOM 4341 N N . ALA B 1 246 ? 2.541 -4.891 -16.844 1 98.5 246 ALA B N 1
ATOM 4342 C CA . ALA B 1 246 ? 3.904 -5.277 -17.188 1 98.5 246 ALA B CA 1
ATOM 4343 C C . ALA B 1 246 ? 3.92 -6.625 -17.922 1 98.5 246 ALA B C 1
ATOM 4345 O O . ALA B 1 246 ? 4.984 -7.113 -18.297 1 98.5 246 ALA B O 1
ATOM 4346 N N . GLY B 1 247 ? 2.777 -7.234 -17.969 1 98.5 247 GLY B N 1
ATOM 4347 C CA . GLY B 1 247 ? 2.67 -8.484 -18.703 1 98.5 247 GLY B CA 1
ATOM 4348 C C . GLY B 1 247 ? 3.027 -9.703 -17.875 1 98.5 247 GLY B C 1
ATOM 4349 O O . GLY B 1 247 ? 3.541 -10.695 -18.391 1 98.5 247 GLY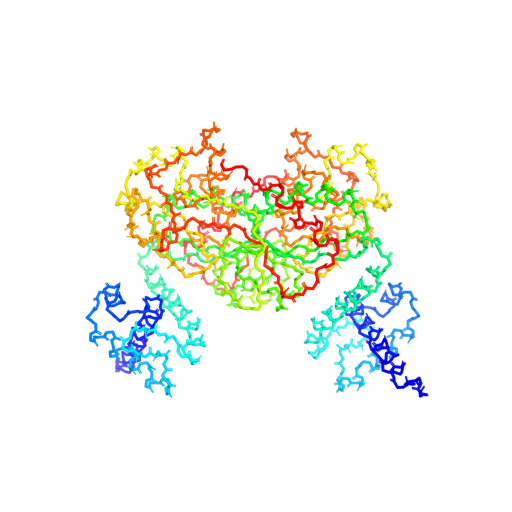 B O 1
ATOM 4350 N N . ALA B 1 248 ? 2.773 -9.578 -16.594 1 98.25 248 ALA B N 1
ATOM 4351 C CA . ALA B 1 248 ? 3.16 -10.68 -15.703 1 98.25 248 ALA B CA 1
ATOM 4352 C C . ALA B 1 248 ? 2.125 -11.797 -15.727 1 98.25 248 ALA B C 1
ATOM 4354 O O . ALA B 1 248 ? 2.387 -12.906 -15.258 1 98.25 248 ALA B O 1
ATOM 4355 N N . GLY B 1 249 ? 0.98 -11.516 -16.219 1 98.44 249 GLY B N 1
ATOM 4356 C CA . GLY B 1 249 ? -0.08 -12.508 -16.266 1 98.44 249 GLY B CA 1
ATOM 4357 C C . GLY B 1 249 ? -1.465 -11.898 -16.391 1 98.44 249 GLY B C 1
ATOM 4358 O O . GLY B 1 249 ? -1.615 -10.789 -16.891 1 98.44 249 GLY B O 1
ATOM 4359 N N . ILE B 1 250 ? -2.49 -12.688 -15.977 1 98.56 250 ILE B N 1
ATOM 4360 C CA . ILE B 1 250 ? -3.898 -12.305 -16 1 98.56 250 ILE B CA 1
ATOM 4361 C C . ILE B 1 250 ? -4.375 -11.992 -14.594 1 98.56 250 ILE B C 1
ATOM 4363 O O . ILE B 1 250 ? -4.094 -12.734 -13.656 1 98.56 250 ILE B O 1
ATOM 4367 N N . ALA B 1 251 ? -5.051 -10.906 -14.438 1 98.12 251 ALA B N 1
ATOM 4368 C CA . ALA B 1 251 ? -5.523 -10.516 -13.109 1 98.12 251 ALA B CA 1
ATOM 4369 C C . ALA B 1 251 ? -6.965 -10.016 -13.164 1 98.12 251 ALA B C 1
ATOM 4371 O O . ALA B 1 251 ? -7.434 -9.57 -14.219 1 98.12 251 ALA B O 1
ATOM 4372 N N . ARG B 1 252 ? -7.652 -10.172 -12.047 1 96.75 252 ARG B N 1
ATOM 4373 C CA . ARG B 1 252 ? -8.938 -9.516 -11.812 1 96.75 252 ARG B CA 1
ATOM 4374 C C . ARG B 1 252 ? -8.734 -8.062 -11.383 1 96.75 252 ARG B C 1
ATOM 4376 O O . ARG B 1 252 ? -8.07 -7.793 -10.383 1 96.75 252 ARG B O 1
ATOM 4383 N N . LEU B 1 253 ? -9.258 -7.145 -12.172 1 97.06 253 LEU B N 1
ATOM 4384 C CA . LEU B 1 253 ? -9.164 -5.727 -11.844 1 97.06 253 LEU B CA 1
ATOM 4385 C C . LEU B 1 253 ? -10.539 -5.07 -11.875 1 97.06 253 LEU B C 1
ATOM 4387 O O . LEU B 1 253 ? -11.438 -5.531 -12.578 1 97.06 253 LEU B O 1
ATOM 4391 N N . ALA B 1 254 ? -10.648 -4.035 -11.07 1 96.12 254 ALA B N 1
ATOM 4392 C CA . ALA B 1 254 ? -11.828 -3.184 -11.219 1 96.12 254 ALA B CA 1
ATOM 4393 C C . ALA B 1 254 ? -11.883 -2.553 -12.602 1 96.12 254 ALA B C 1
ATOM 4395 O O . ALA B 1 254 ? -10.852 -2.129 -13.141 1 96.12 254 ALA B O 1
ATOM 4396 N N . ALA B 1 255 ? -13.055 -2.414 -13.133 1 96.62 255 ALA B N 1
ATOM 4397 C CA . ALA B 1 255 ? -13.234 -1.906 -14.492 1 96.62 255 ALA B CA 1
ATOM 4398 C C . ALA B 1 255 ? -12.742 -0.466 -14.602 1 96.62 255 ALA B C 1
ATOM 4400 O O . ALA B 1 255 ? -12.211 -0.065 -15.648 1 96.62 255 ALA B O 1
ATOM 4401 N N . TRP B 1 256 ? -12.836 0.301 -13.578 1 94.44 256 TRP B N 1
ATOM 4402 C CA . TRP B 1 256 ? -12.516 1.722 -13.656 1 94.44 256 TRP B CA 1
ATOM 4403 C C . TRP B 1 256 ? -11.016 1.928 -13.859 1 94.44 256 TRP B C 1
ATOM 4405 O O . TRP B 1 256 ? -10.594 2.971 -14.359 1 94.44 256 TRP B O 1
ATOM 4415 N N . VAL B 1 257 ? -10.188 0.944 -13.539 1 96.5 257 VAL B N 1
ATOM 4416 C CA . VAL B 1 257 ? -8.766 1.071 -13.844 1 96.5 257 VAL B CA 1
ATOM 4417 C C . VAL B 1 257 ? -8.43 0.243 -15.078 1 96.5 257 VAL B C 1
ATOM 4419 O O . VAL B 1 257 ? -7.602 0.651 -15.898 1 96.5 257 VAL B O 1
ATOM 4422 N N . GLY B 1 258 ? -9.078 -0.887 -15.219 1 97.75 258 GLY B N 1
ATOM 4423 C CA . GLY B 1 258 ? -8.797 -1.767 -16.344 1 97.75 258 GLY B CA 1
ATOM 4424 C C . GLY B 1 258 ? -9.234 -1.188 -17.672 1 97.75 258 GLY B C 1
ATOM 4425 O O . GLY B 1 258 ? -8.477 -1.227 -18.656 1 97.75 258 GLY B O 1
ATOM 4426 N N . GLU B 1 259 ? -10.43 -0.608 -17.719 1 97.38 259 GLU B N 1
ATOM 4427 C CA . GLU B 1 259 ? -11.008 -0.14 -18.969 1 97.38 259 GLU B CA 1
ATOM 4428 C C . GLU B 1 259 ? -10.25 1.068 -19.516 1 97.38 259 GLU B C 1
ATOM 4430 O O . GLU B 1 259 ? -10.133 1.244 -20.734 1 97.38 259 GLU B O 1
ATOM 4435 N N . ALA B 1 260 ? -9.742 1.874 -18.641 1 96.06 260 ALA B N 1
ATOM 4436 C CA . ALA B 1 260 ? -8.906 2.988 -19.094 1 96.06 260 ALA B CA 1
ATOM 4437 C C . ALA B 1 260 ? -7.691 2.488 -19.859 1 96.06 260 ALA B C 1
ATOM 4439 O O . ALA B 1 260 ? -7.285 3.1 -20.859 1 96.06 260 ALA B O 1
ATOM 4440 N N . GLN B 1 261 ? -7.148 1.414 -19.422 1 98.31 261 GLN B N 1
ATOM 4441 C CA . GLN B 1 261 ? -5.961 0.862 -20.062 1 98.31 261 GLN B CA 1
ATOM 4442 C C . GLN B 1 261 ? -6.328 0.114 -21.344 1 98.31 261 GLN B C 1
ATOM 4444 O O . GLN B 1 261 ? -5.531 0.059 -22.281 1 98.31 261 GLN B O 1
ATOM 4449 N N . VAL B 1 262 ? -7.531 -0.444 -21.359 1 98.44 262 VAL B N 1
ATOM 4450 C CA . VAL B 1 262 ? -8.016 -1.051 -22.594 1 98.44 262 VAL B CA 1
ATOM 4451 C C . VAL B 1 262 ? -8.141 0.018 -23.688 1 98.44 262 VAL B C 1
ATOM 4453 O O . VAL B 1 262 ? -7.684 -0.177 -24.812 1 98.44 262 VAL B O 1
ATOM 4456 N N . LYS B 1 263 ? -8.703 1.139 -23.359 1 97.69 263 LYS B N 1
ATOM 4457 C CA . LYS B 1 263 ? -8.859 2.252 -24.297 1 97.69 263 LYS B CA 1
ATOM 4458 C C . LYS B 1 263 ? -7.5 2.754 -24.781 1 97.69 263 LYS B C 1
ATOM 4460 O O . LYS B 1 263 ? -7.355 3.135 -25.938 1 97.69 263 LYS B O 1
ATOM 4465 N N . ALA B 1 264 ? -6.547 2.66 -23.938 1 97.88 264 ALA B N 1
ATOM 4466 C CA . ALA B 1 264 ? -5.203 3.135 -24.25 1 97.88 264 ALA B CA 1
ATOM 4467 C C . ALA B 1 264 ? -4.398 2.059 -24.984 1 97.88 264 ALA B C 1
ATOM 4469 O O . ALA B 1 264 ? -3.256 2.291 -25.375 1 97.88 264 ALA B O 1
ATOM 4470 N N . GLY B 1 265 ? -4.918 0.852 -25.062 1 98.38 265 GLY B N 1
ATOM 4471 C CA . GLY B 1 265 ? -4.27 -0.236 -25.781 1 98.38 265 GLY B CA 1
ATOM 4472 C C . GLY B 1 265 ? -3.23 -0.962 -24.953 1 98.38 265 GLY B C 1
ATOM 4473 O O . GLY B 1 265 ? -2.391 -1.686 -25.484 1 98.38 265 GLY B O 1
ATOM 4474 N N . ARG B 1 266 ? -3.303 -0.802 -23.656 1 98.69 266 ARG B N 1
ATOM 4475 C CA . ARG B 1 266 ? -2.27 -1.366 -22.797 1 98.69 266 ARG B CA 1
ATOM 4476 C C . ARG B 1 266 ? -2.762 -2.639 -22.109 1 98.69 266 ARG B C 1
ATOM 4478 O O . ARG B 1 266 ? -1.961 -3.418 -21.594 1 98.69 266 ARG B O 1
ATOM 4485 N N . LEU B 1 267 ? -4.051 -2.793 -22.031 1 98.81 267 LEU B N 1
ATOM 4486 C CA . LEU B 1 267 ? -4.664 -4.016 -21.516 1 98.81 267 LEU B CA 1
ATOM 4487 C C . LEU B 1 267 ? -5.742 -4.523 -22.469 1 98.81 267 LEU B C 1
ATOM 4489 O O . LEU B 1 267 ? -6.215 -3.779 -23.328 1 98.81 267 LEU B O 1
ATOM 4493 N N . VAL B 1 268 ? -6.012 -5.758 -22.359 1 98.88 268 VAL B N 1
ATOM 4494 C CA . VAL B 1 268 ? -7.105 -6.434 -23.047 1 98.88 268 VAL B CA 1
ATOM 4495 C C . VAL B 1 268 ? -7.965 -7.191 -22.047 1 98.88 268 VAL B C 1
ATOM 4497 O O . VAL B 1 268 ? -7.445 -7.895 -21.172 1 98.88 268 VAL B O 1
ATOM 4500 N N . ARG B 1 269 ? -9.266 -6.957 -22.203 1 98.38 269 ARG B N 1
ATOM 4501 C CA . ARG B 1 269 ? -10.172 -7.781 -21.406 1 98.38 269 ARG B CA 1
ATOM 4502 C C . ARG B 1 269 ? -10.195 -9.219 -21.922 1 98.38 269 ARG B C 1
ATOM 4504 O O . ARG B 1 269 ? -10.398 -9.445 -23.109 1 98.38 269 ARG B O 1
ATOM 4511 N N . VAL B 1 270 ? -9.945 -10.164 -21.031 1 98.69 270 VAL B N 1
ATOM 4512 C CA . VAL B 1 270 ? -10.023 -11.57 -21.406 1 98.69 270 VAL B CA 1
ATOM 4513 C C . VAL B 1 270 ? -11.266 -12.211 -20.797 1 98.69 270 VAL B C 1
ATOM 4515 O O . VAL B 1 270 ? -11.836 -11.68 -19.828 1 98.69 270 VAL B O 1
ATOM 4518 N N . CYS B 1 271 ? -11.75 -13.312 -21.422 1 98.06 271 CYS B N 1
ATOM 4519 C CA . CYS B 1 271 ? -13.055 -13.844 -21.062 1 98.06 271 CYS B CA 1
ATOM 4520 C C . CYS B 1 271 ? -14.109 -12.742 -21.047 1 98.06 271 CYS B C 1
ATOM 4522 O O . CYS B 1 271 ? -14.836 -12.57 -20.062 1 98.06 271 CYS B O 1
ATOM 4524 N N . PRO B 1 272 ? -14.234 -12.047 -22.156 1 97.5 272 PRO B N 1
ATOM 4525 C CA . PRO B 1 272 ? -14.953 -10.773 -22.172 1 97.5 272 PRO B CA 1
ATOM 4526 C C . PRO B 1 272 ? -16.438 -10.938 -21.891 1 97.5 272 PRO B C 1
ATOM 4528 O O . PRO B 1 272 ? -17.109 -9.969 -21.516 1 97.5 272 PRO B O 1
ATOM 4531 N N . GLN B 1 273 ? -16.969 -12.094 -21.969 1 96.94 273 GLN B N 1
ATOM 4532 C CA . GLN B 1 273 ? -18.391 -12.305 -21.75 1 96.94 273 GLN B CA 1
ATOM 4533 C C . GLN B 1 273 ? -18.703 -12.414 -20.25 1 96.94 273 GLN B C 1
ATOM 4535 O O . GLN B 1 273 ? -19.875 -12.391 -19.859 1 96.94 273 GLN B O 1
ATOM 4540 N N . TYR B 1 274 ? -17.672 -12.492 -19.484 1 97.44 274 TYR B N 1
ATOM 4541 C CA . TYR B 1 274 ? -17.859 -12.766 -18.062 1 97.44 274 TYR B CA 1
ATOM 4542 C C . TYR B 1 274 ? -17.5 -11.555 -17.219 1 97.44 274 TYR B C 1
ATOM 4544 O O . TYR B 1 274 ? -16.547 -10.836 -17.531 1 97.44 274 TYR B O 1
ATOM 4552 N N . ARG B 1 275 ? -18.25 -11.336 -16.203 1 96.56 275 ARG B N 1
ATOM 4553 C CA . ARG B 1 275 ? -17.875 -10.469 -15.094 1 96.56 275 ARG B CA 1
ATOM 4554 C C . ARG B 1 275 ? -17.594 -11.273 -13.836 1 96.56 275 ARG B C 1
ATOM 4556 O O . ARG B 1 275 ? -18.156 -12.352 -13.633 1 96.56 275 ARG B O 1
ATOM 4563 N N . LEU B 1 276 ? -16.703 -10.766 -13.07 1 95.56 276 LEU B N 1
ATOM 4564 C CA . LEU B 1 276 ? -16.406 -11.438 -11.812 1 95.56 276 LEU B CA 1
ATOM 4565 C C . LEU B 1 276 ? -17.203 -10.82 -10.664 1 95.56 276 LEU B C 1
ATOM 4567 O O . LEU B 1 276 ? -17.188 -9.602 -10.477 1 95.56 276 LEU B O 1
ATOM 4571 N N . THR B 1 277 ? -17.875 -11.664 -9.906 1 92.81 277 THR B N 1
ATOM 4572 C CA . THR B 1 277 ? -18.828 -11.219 -8.898 1 92.81 277 THR B CA 1
ATOM 4573 C C . THR B 1 277 ? -18.625 -11.961 -7.582 1 92.81 277 THR B C 1
ATOM 4575 O O . THR B 1 277 ? -17.672 -12.734 -7.445 1 92.81 277 THR B O 1
ATOM 4578 N N . SER B 1 278 ? -19.438 -11.594 -6.59 1 88.81 278 SER B N 1
ATOM 4579 C CA . SER B 1 278 ? -19.531 -12.43 -5.398 1 88.81 278 SER B CA 1
ATOM 4580 C C . SER B 1 278 ? -20.109 -13.797 -5.73 1 88.81 278 SER B C 1
ATOM 4582 O O . SER B 1 278 ? -20.531 -14.047 -6.863 1 88.81 278 SER B O 1
ATOM 4584 N N . SER B 1 279 ? -20.109 -14.625 -4.68 1 84.69 279 SER B N 1
ATOM 4585 C CA . SER B 1 279 ? -20.641 -15.969 -4.863 1 84.69 279 SER B CA 1
ATOM 4586 C C . SER B 1 279 ? -22.141 -15.93 -5.168 1 84.69 279 SER B C 1
ATOM 4588 O O . SER B 1 279 ? -22.688 -16.891 -5.711 1 84.69 279 SER B O 1
ATOM 4590 N N . SER B 1 280 ? -22.812 -14.859 -4.809 1 87.12 280 SER B N 1
ATOM 4591 C CA . SER B 1 280 ? -24.234 -14.711 -5.062 1 87.12 280 SER B CA 1
ATOM 4592 C C . SER B 1 280 ? -24.484 -13.938 -6.348 1 87.12 280 SER B C 1
ATOM 4594 O O . SER B 1 280 ? -25.625 -13.594 -6.656 1 87.12 280 SER B O 1
ATOM 4596 N N . GLY B 1 281 ? -23.453 -13.547 -7.062 1 90.44 281 GLY B N 1
ATOM 4597 C CA . GLY B 1 281 ? -23.609 -12.898 -8.359 1 90.44 281 GLY B CA 1
ATOM 4598 C C . GLY B 1 281 ? -23.672 -11.383 -8.266 1 90.44 281 GLY B C 1
ATOM 4599 O O . GLY B 1 281 ? -23.969 -10.711 -9.25 1 90.44 281 GLY B O 1
ATOM 4600 N N . GLN B 1 282 ? -23.344 -10.836 -7.168 1 90.56 282 GLN B N 1
ATOM 4601 C CA . GLN B 1 282 ? -23.453 -9.398 -6.973 1 90.56 282 GLN B CA 1
ATOM 4602 C C . GLN B 1 282 ? -22.141 -8.695 -7.293 1 90.56 282 GLN B C 1
ATOM 4604 O O . GLN B 1 282 ? -21.062 -9.195 -6.953 1 90.56 282 GLN B O 1
ATOM 4609 N N . ASP B 1 283 ? -22.297 -7.559 -8.039 1 92.69 283 ASP B N 1
ATOM 4610 C CA . ASP B 1 283 ? -21.125 -6.688 -8.211 1 92.69 283 ASP B CA 1
ATOM 4611 C C . ASP B 1 283 ? -20.766 -5.984 -6.906 1 92.69 283 ASP B C 1
ATOM 4613 O O . ASP B 1 283 ? -21.625 -5.77 -6.051 1 92.69 283 ASP B O 1
ATOM 4617 N N . PRO B 1 284 ? -19.5 -5.688 -6.82 1 90.81 284 PRO B N 1
ATOM 4618 C CA . PRO B 1 284 ? -19.109 -5.02 -5.578 1 90.81 284 PRO B CA 1
ATOM 4619 C C . PRO B 1 284 ? -19.516 -3.551 -5.539 1 90.81 284 PRO B C 1
ATOM 4621 O O . PRO B 1 284 ? -19.797 -2.955 -6.582 1 90.81 284 PRO B O 1
ATOM 4624 N N . GLN B 1 285 ? -19.594 -3.066 -4.312 1 91.25 285 GLN B N 1
ATOM 4625 C CA . GLN B 1 285 ? -19.875 -1.671 -3.992 1 91.25 285 GLN B CA 1
ATOM 4626 C C . GLN B 1 285 ? -18.828 -1.102 -3.045 1 91.25 285 GLN B C 1
ATOM 4628 O O . GLN B 1 285 ? -18.484 -1.724 -2.035 1 91.25 285 GLN B O 1
ATOM 4633 N N . MET B 1 286 ? -18.25 0.016 -3.482 1 93.81 286 MET B N 1
ATOM 4634 C CA . MET B 1 286 ? -17.328 0.712 -2.574 1 93.81 286 MET B CA 1
ATOM 4635 C C . MET B 1 286 ? -18.109 1.447 -1.486 1 93.81 286 MET B C 1
ATOM 4637 O O . MET B 1 286 ? -19.109 2.102 -1.769 1 93.81 286 MET B O 1
ATOM 4641 N N . HIS B 1 287 ? -17.625 1.262 -0.246 1 93.81 287 HIS B N 1
ATOM 4642 C CA . HIS B 1 287 ? -18.281 1.916 0.887 1 93.81 287 HIS B CA 1
ATOM 4643 C C . HIS B 1 287 ? -17.25 2.609 1.778 1 93.81 287 HIS B C 1
ATOM 4645 O O . HIS B 1 287 ? -16.078 2.223 1.807 1 93.81 287 HIS B O 1
ATOM 4651 N N . ALA B 1 288 ? -17.734 3.641 2.383 1 95.38 288 ALA B N 1
ATOM 4652 C CA . ALA B 1 288 ? -17.109 4.094 3.619 1 95.38 288 ALA B CA 1
ATOM 4653 C C . ALA B 1 288 ? -17.828 3.537 4.84 1 95.38 288 ALA B C 1
ATOM 4655 O O . ALA B 1 288 ? -19.047 3.672 4.961 1 95.38 288 ALA B O 1
ATOM 4656 N N . VAL B 1 289 ? -17.078 2.875 5.707 1 93.19 289 VAL B N 1
ATOM 4657 C CA . VAL B 1 289 ? -17.672 2.244 6.883 1 93.19 289 VAL B CA 1
ATOM 4658 C C . VAL B 1 289 ? -17.234 2.975 8.148 1 93.19 289 VAL B C 1
ATOM 4660 O O . VAL B 1 289 ? -16.047 3.309 8.297 1 93.19 289 VAL B O 1
ATOM 4663 N N . TYR B 1 290 ? -18.141 3.256 8.961 1 89.75 290 TYR B N 1
ATOM 4664 C CA . TYR B 1 290 ? -17.844 3.951 10.211 1 89.75 290 TYR B CA 1
ATOM 4665 C C . TYR B 1 290 ? -18.844 3.557 11.297 1 89.75 290 TYR B C 1
ATOM 4667 O O . TYR B 1 290 ? -19.906 3.008 11.008 1 89.75 290 TYR B O 1
ATOM 4675 N N . PRO B 1 291 ? -18.422 3.682 12.539 1 81.25 291 PRO B N 1
ATOM 4676 C CA . PRO B 1 291 ? -19.359 3.346 13.625 1 81.25 291 PRO B CA 1
ATOM 4677 C C . PRO B 1 291 ? -20.578 4.246 13.656 1 81.25 291 PRO B C 1
ATOM 4679 O O . PRO B 1 291 ? -20.531 5.383 13.172 1 81.25 291 PRO B O 1
ATOM 4682 N N . ALA B 1 292 ? -21.594 3.609 14.312 1 77.31 292 ALA B N 1
ATOM 4683 C CA . ALA B 1 292 ? -22.812 4.383 14.461 1 77.31 292 ALA B CA 1
ATOM 4684 C C . ALA B 1 292 ? -22.578 5.625 15.32 1 77.31 292 ALA B C 1
ATOM 4686 O O . ALA B 1 292 ? -21.812 5.586 16.281 1 77.31 292 ALA B O 1
ATOM 4687 N N . GLY B 1 293 ? -23.172 6.719 14.891 1 75.62 293 GLY B N 1
ATOM 4688 C CA . GLY B 1 293 ? -23.016 7.98 15.594 1 75.62 293 GLY B CA 1
ATOM 4689 C C . GLY B 1 293 ? -22.906 9.172 14.664 1 75.62 293 GLY B C 1
ATOM 4690 O O . GLY B 1 293 ? -22.984 9.023 13.445 1 75.62 293 GLY B O 1
ATOM 4691 N N . GLU B 1 294 ? -22.812 10.344 15.32 1 75.5 294 GLU B N 1
ATOM 4692 C CA . GLU B 1 294 ? -22.719 11.562 14.531 1 75.5 294 GLU B CA 1
ATOM 4693 C C . GLU B 1 294 ? -21.312 11.773 14.008 1 75.5 294 GLU B C 1
ATOM 4695 O O . GLU B 1 294 ? -20.328 11.633 14.75 1 75.5 294 GLU B O 1
ATOM 4700 N N . LEU B 1 295 ? -21.266 12 12.75 1 84.62 295 LEU B N 1
ATOM 4701 C CA . LEU B 1 295 ? -19.984 12.336 12.117 1 84.62 295 LEU B CA 1
ATOM 4702 C C . LEU B 1 295 ? -19.734 13.836 12.148 1 84.62 295 LEU B C 1
ATOM 4704 O O . LEU B 1 295 ? -20.641 14.625 11.852 1 84.62 295 LEU B O 1
ATOM 4708 N N . PRO B 1 296 ? -18.531 14.211 12.547 1 81.94 296 PRO B N 1
ATOM 4709 C CA . PRO B 1 296 ? -18.203 15.641 12.414 1 81.94 296 PRO B CA 1
ATOM 4710 C C . PRO B 1 296 ? -18.391 16.156 10.984 1 81.94 296 PRO B C 1
ATOM 4712 O O . PRO B 1 296 ? -18.25 15.383 10.023 1 81.94 296 PRO B O 1
ATOM 4715 N N . THR B 1 297 ? -18.656 17.391 10.836 1 85.75 297 THR B N 1
ATOM 4716 C CA . THR B 1 297 ? -18.938 18.016 9.547 1 85.75 297 THR B CA 1
ATOM 4717 C C . THR B 1 297 ? -17.781 17.812 8.586 1 85.75 297 THR B C 1
ATOM 4719 O O . THR B 1 297 ? -17.984 17.531 7.402 1 85.75 297 THR B O 1
ATOM 4722 N N . ARG B 1 298 ? -16.531 17.969 9.039 1 90.31 298 ARG B N 1
ATOM 4723 C CA . ARG B 1 298 ? -15.359 17.812 8.188 1 90.31 298 ARG B CA 1
ATOM 4724 C C . ARG B 1 298 ? -15.312 16.406 7.582 1 90.31 298 ARG B C 1
ATOM 4726 O O . ARG B 1 298 ? -14.898 16.234 6.434 1 90.31 298 ARG B O 1
ATOM 4733 N N . VAL B 1 299 ? -15.742 15.422 8.328 1 93.88 299 VAL B N 1
ATOM 4734 C CA . VAL B 1 299 ? -15.75 14.039 7.863 1 93.88 299 VAL B CA 1
ATOM 4735 C C . VAL B 1 299 ? -16.859 13.852 6.828 1 93.88 299 VAL B C 1
ATOM 4737 O O . VAL B 1 299 ? -16.641 13.227 5.785 1 93.88 299 VAL B O 1
ATOM 4740 N N . ARG B 1 300 ? -18 14.398 7.117 1 92.31 300 ARG B N 1
ATOM 4741 C CA . ARG B 1 300 ? -19.109 14.328 6.168 1 92.31 300 ARG B CA 1
ATOM 4742 C C . ARG B 1 300 ? -18.734 14.992 4.848 1 92.31 300 ARG B C 1
ATOM 4744 O O . ARG B 1 300 ? -19.078 14.492 3.775 1 92.31 300 ARG B O 1
ATOM 4751 N N . ASP B 1 301 ? -18.078 16.125 4.988 1 93.44 301 ASP B N 1
ATOM 4752 C CA . ASP B 1 301 ? -17.641 16.828 3.789 1 93.44 301 ASP B CA 1
ATOM 4753 C C . ASP B 1 301 ? -16.672 15.984 2.961 1 93.44 301 ASP B C 1
ATOM 4755 O O . ASP B 1 301 ? -16.766 15.961 1.731 1 93.44 301 ASP B O 1
ATOM 4759 N N . LEU B 1 302 ? -15.766 15.312 3.611 1 97.06 302 LEU B N 1
ATOM 4760 C CA . LEU B 1 302 ? -14.82 14.469 2.893 1 97.06 302 LEU B CA 1
ATOM 4761 C C . LEU B 1 302 ? -15.531 13.281 2.252 1 97.06 302 LEU B C 1
ATOM 4763 O O . LEU B 1 302 ? -15.219 12.898 1.119 1 97.06 302 LEU B O 1
ATOM 4767 N N . LEU B 1 303 ? -16.484 12.68 2.943 1 96.56 303 LEU B N 1
ATOM 4768 C CA . LEU B 1 303 ? -17.25 11.57 2.393 1 96.56 303 LEU B CA 1
ATOM 4769 C C . LEU B 1 303 ? -18 12 1.14 1 96.56 303 LEU B C 1
ATOM 4771 O O . LEU B 1 303 ? -18.062 11.258 0.156 1 96.56 303 LEU B O 1
ATOM 4775 N N . ALA B 1 304 ? -18.578 13.164 1.202 1 96.25 304 ALA B N 1
ATOM 4776 C CA . ALA B 1 304 ? -19.281 13.695 0.037 1 96.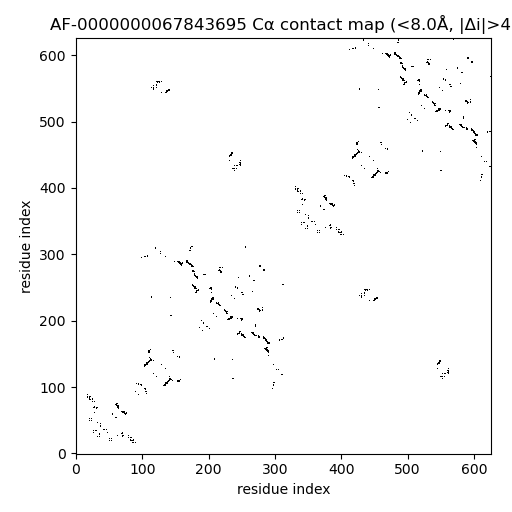25 304 ALA B CA 1
ATOM 4777 C C . ALA B 1 304 ? -18.328 13.906 -1.133 1 96.25 304 ALA B C 1
ATOM 4779 O O . ALA B 1 304 ? -18.656 13.602 -2.281 1 96.25 304 ALA B O 1
ATOM 4780 N N . ALA B 1 305 ? -17.156 14.43 -0.864 1 97.25 305 ALA B N 1
ATOM 4781 C CA . ALA B 1 305 ? -16.141 14.625 -1.901 1 97.25 305 ALA B CA 1
ATOM 4782 C C . ALA B 1 305 ? -15.727 13.289 -2.518 1 97.25 305 ALA B C 1
ATOM 4784 O O . ALA B 1 305 ? -15.562 13.188 -3.736 1 97.25 305 ALA B O 1
ATOM 4785 N N . LEU B 1 306 ? -15.562 12.273 -1.704 1 97.56 306 LEU B N 1
ATOM 4786 C CA . LEU B 1 306 ? -15.18 10.945 -2.172 1 97.56 306 LEU B CA 1
ATOM 4787 C C . LEU B 1 306 ? -16.25 10.367 -3.086 1 97.56 306 LEU B C 1
ATOM 4789 O O . LEU B 1 306 ? -15.945 9.805 -4.137 1 97.56 306 LEU B O 1
ATOM 4793 N N . ARG B 1 307 ? -17.438 10.508 -2.627 1 96.38 307 ARG B N 1
ATOM 4794 C CA . ARG B 1 307 ? -18.547 9.977 -3.414 1 96.38 307 ARG B CA 1
ATOM 4795 C C . ARG B 1 307 ? -18.609 10.648 -4.781 1 96.38 307 ARG B C 1
ATOM 4797 O O . ARG B 1 307 ? -18.844 9.984 -5.793 1 96.38 307 ARG B O 1
ATOM 4804 N N . ARG B 1 308 ? -18.344 11.922 -4.879 1 95.75 308 ARG B N 1
ATOM 4805 C CA . ARG B 1 308 ? -18.391 12.68 -6.125 1 95.75 308 ARG B CA 1
ATOM 4806 C C . ARG B 1 308 ? -17.25 12.289 -7.051 1 95.75 308 ARG B C 1
ATOM 4808 O O . ARG B 1 308 ? -17.391 12.32 -8.273 1 95.75 308 ARG B O 1
ATOM 4815 N N . ALA B 1 309 ? -16.156 11.898 -6.449 1 95.56 309 ALA B N 1
ATOM 4816 C CA . ALA B 1 309 ? -14.945 11.617 -7.219 1 95.56 309 ALA B CA 1
ATOM 4817 C C . ALA B 1 309 ? -14.938 10.18 -7.734 1 95.56 309 ALA B C 1
ATOM 4819 O O . ALA B 1 309 ? -14.039 9.789 -8.484 1 95.56 309 ALA B O 1
ATOM 4820 N N . GLY B 1 310 ? -15.875 9.391 -7.32 1 92.75 310 GLY B N 1
ATOM 4821 C CA . GLY B 1 310 ? -15.922 8 -7.742 1 92.75 310 GLY B CA 1
ATOM 4822 C C . GLY B 1 310 ? -15.797 7.828 -9.242 1 92.75 310 GLY B C 1
ATOM 4823 O O . GLY B 1 310 ? -16.281 8.672 -10.016 1 92.75 310 GLY B O 1
ATOM 4824 N N . PRO B 1 311 ? -15.008 6.832 -9.578 1 86.44 311 PRO B N 1
ATOM 4825 C CA . PRO B 1 311 ? -14.836 6.625 -11.016 1 86.44 311 PRO B CA 1
ATOM 4826 C C . PRO B 1 311 ? -16.156 6.324 -11.727 1 86.44 311 PRO B C 1
ATOM 4828 O O . PRO B 1 311 ? -17.094 5.805 -11.117 1 86.44 311 PRO B O 1
ATOM 4831 N N . LEU B 1 312 ? -16.312 6.953 -12.914 1 66.94 312 LEU B N 1
ATOM 4832 C CA . LEU B 1 312 ? -17.484 6.656 -13.734 1 66.94 312 LEU B CA 1
ATOM 4833 C C . LEU B 1 312 ? -17.422 5.234 -14.281 1 66.94 312 LEU B C 1
ATOM 4835 O O . LEU B 1 312 ? -16.328 4.699 -14.508 1 66.94 312 LEU B O 1
ATOM 4839 N N . HIS B 1 313 ? -18.547 4.469 -14.148 1 58.06 313 HIS B N 1
ATOM 4840 C CA . HIS B 1 313 ? -18.719 3.086 -14.578 1 58.06 313 HIS B CA 1
ATOM 4841 C C . HIS B 1 313 ? -18.047 2.838 -15.922 1 58.06 313 HIS B C 1
ATOM 4843 O O . HIS B 1 313 ? -17.953 3.744 -16.75 1 58.06 313 HIS B O 1
#

Foldseek 3Di:
DDPPPVVVVVVVVVVLLLVLLQLLLLCQVVQDLCRSCVVVVHDSVVSVVSPVVNCVVVVHRQWDDDPPTIHGDPVVVVCNVVSVVVNVVVQVVVQVVVLVVPQNAGEAEEEEAPVVVVPLVVVLVVVLCVVRVRYDYHYHYFQADDDCVVVVHQWYKHFDDDDDPFKDWAFQFFWWKFKKAFPVLCVPQNFAQAPVSCPPWAEADACNVVPQDWWWKDAPNDTDTDRDDHPHYDPHLVVSLVCRLVGVTMYMDICLSQVVCVVVRSMDTGNVRIITPPPNRHTITITIMHGDDDRRPSNVVSSVSSSVSDRDD/DDPPPVVVVVVVVVVLLLVLLQLLLLCQVVQDLCRSCVVVVHDSVVSVVSPVVNCVVVVHRQWDDDPPTIHGDPVVVVCNVVSVVVNVVVQVVVQVVVLVVPQNAGEAEEEEAPVVVVPLVVVLVVVLCVVRVRYDYHYHYFQADDDCVVVVHQWYKHFDDDPDPFKDWAFQFFWWKFKKAFPVLCVPQNFAQAPVSCPPWAEADACNVVPQDWWWKDAPNDTDTDRDDHPHYDPHLVVSLVCRLVGVTMYMDICLSQVVCVVVRSMDTGNVRIITPPPNRHTITITIMHGDDDRRPSNVVSSVSSSVSDRDD

InterPro domains:
  IPR000847 LysR, HTH, N-terminal domain [PF00126] (18-77)
  IPR000847 LysR, HTH, N-terminal domain [PS50931] (18-73)
  IPR005119 LysR, substrate-binding [PF03466] (102-309)
  IPR036388 Winged helix-like DNA-binding domain superfamily [G3DSA:1.10.10.10] (17-102)
  IPR036390 Winged helix DNA-binding domain superfamily [SSF46785] (18-126)
  IPR058163 LysR-type transcriptional regulator, proteobacterial-type [PTHR30537] (15-308)

Secondary structure (DSSP, 8-state):
----HHHHHHHHHHHHHHHHHHHHHHHHHHT-HHHHHHHHTS-HHHHHHHHHHHHHHHTS--EEEETTEEEE-HHHHHHHHHHHHHHHHHHHHHHHHHHTTSS--EEEEEEE-HHHHHTTHHHHHHHHHHH-TTEEEEEEE-SS---HHHHT-SEEEES-----TTEEEEEEEE--EEEEE-HHHHHHH----SGGGGTTSPEEEE-SS-S-PPEEEEETTEEEEE----SEEES-HHHHHHHHHTTS-EEEEEHHHHHHHHHTTS-EEESTT-EEE-TTSPPPEEEEEEESSPPPHHHHHHHHHHHHHPPP-/----HHHHHHHHHHHHHHHHHHHHHHHHHHT-HHHHHHHHTS-HHHHHHHHHHHHHHHTS--EEEETTEEEE-HHHHHHHHHHHHHHHHHHHHHHHHHHTTSS--EEEEEEE-HHHHHTTHHHHHHHHHHH-TTEEEEEEE-SS---HHHHT-SEEEES-----TTEEEEEEEE--EEEEE-HHHHHHH----SGGGGTTSPEEEE-SS-S-PPEEEEETTEEEEE----SEEES-HHHHHHHHHTTS-EEEEEHHHHHHHHHTTS-EEESTT-EEE-TTSPPPEEEEEEESSPPPHHHHHHHHHHHHHPPP-

Nearest PDB structures (foldseek):
  3szp-assembly1_A-2  TM=6.677E-01  e=8.438E-23  Vibrio cholerae
  3hhf-assembly1_A  TM=8.825E-01  e=1.869E-16  Neisseria meningitidis serogroup B
  9bce-assembly1_A  TM=8.377E-01  e=1.869E-16  Shewanella oneidensis
  6g4r-assembly1_B  TM=5.649E-01  e=2.632E-17  Corynebacterium glutamicum
  7d98-assembly1_Q  TM=4.665E-01  e=9.037E-18  Cupriavidus necator

Sequence (626 aa):
MPYCDNCNEEQAMALDMLREIQAFVSVAHKRSFVAAARALGRSPSAVTRAVQTLEDNAGSKLLNRNANAVTLTEAGERLLPHAERLLDVQRDAADELAALSGNAQGWIRFAAPQLLGEHVLPQVLAEFSRRHPQVTLDVQYSDEALDPLQGKFDFVVRGAFPQSSELIGYPLWPYRRHLYASPAYLALAGTPQHPEDLDGHTLILHTAPRILKAWHFCHNDQITSLRPRPRLRLGSGGAVYHSTLAGAGIARLAAWVGEAQVKAGRLVRVCPQYRLTSSSGQDPQMHAVYPAGELPTRVRDLLAALRRAGPLHMPYCDNCNEEQAMALDMLREIQAFVSVAHKRSFVAAARALGRSPSAVTRAVQTLEDNAGSKLLNRNANAVTLTEAGERLLPHAERLLDVQRDAADELAALSGNAQGWIRFAAPQLLGEHVLPQVLAEFSRRHPQVTLDVQYSDEALDPLQGKFDFVVRGAFPQSSELIGYPLWPYRRHLYASPAYLALAGTPQHPEDLDGHTLILHTAPRILKAWHFCHNDQITSLRPRPRLRLGSGGAVYHSTLAGAGIARLAAWVGEAQVKAGRLVRVCPQYRLTSSSGQDPQMHAVYPAGELPTRVRDLLAALRRAGPLH

Radius of gyration: 26.75 Å; Cα contacts (8 Å, |Δi|>4): 1164; chains: 2; bounding box: 56×79×72 Å

Organism: Pseudomonas putida (strain ATCC 47054 / DSM 6125 / CFBP 8728 / NCIMB 11950 / KT2440) (NCBI:txid160488)